Protein AF-A0ABD3PHF0-F1 (afdb_monomer_lite)

InterPro domains:
  IPR001202 WW domain [PS50020] (5-38)
  IPR001202 WW domain [SM00456] (6-38)

Structure (mmCIF, N/CA/C/O backbone):
data_AF-A0ABD3PHF0-F1
#
_entry.id   AF-A0ABD3PHF0-F1
#
loop_
_atom_site.group_PDB
_atom_site.id
_atom_site.type_symbol
_atom_site.label_atom_id
_atom_site.label_alt_id
_atom_site.label_comp_id
_atom_site.label_asym_id
_atom_site.label_entity_id
_atom_site.label_seq_id
_atom_site.pdbx_PDB_ins_code
_atom_site.Cartn_x
_atom_site.Cartn_y
_atom_site.Cartn_z
_atom_site.occupancy
_atom_site.B_iso_or_equiv
_atom_site.auth_seq_id
_atom_site.auth_comp_id
_atom_site.auth_asym_id
_atom_site.auth_atom_id
_atom_site.pdbx_PDB_model_num
ATOM 1 N N . MET A 1 1 ? -6.073 23.066 -40.166 1.00 52.69 1 MET A N 1
ATOM 2 C CA . MET A 1 1 ? -4.660 23.015 -39.746 1.00 52.69 1 MET A CA 1
ATOM 3 C C . MET A 1 1 ? -4.504 21.786 -38.886 1.00 52.69 1 MET A C 1
ATOM 5 O O . MET A 1 1 ? -5.261 21.647 -37.934 1.00 52.69 1 MET A O 1
ATOM 9 N N . ASP A 1 2 ? -3.647 20.859 -39.298 1.00 66.88 2 ASP A N 1
ATOM 10 C CA . ASP A 1 2 ? -3.417 19.621 -38.561 1.00 66.88 2 ASP A CA 1
ATOM 11 C C . ASP A 1 2 ? -2.697 19.963 -37.241 1.00 66.88 2 ASP A C 1
ATOM 13 O O . ASP A 1 2 ? -1.592 20.513 -37.291 1.00 66.88 2 ASP A O 1
ATOM 17 N N . PRO A 1 3 ? -3.302 19.723 -36.060 1.00 68.56 3 PRO A N 1
ATOM 18 C CA . PRO A 1 3 ? -2.687 20.053 -34.773 1.00 68.56 3 PRO A CA 1
ATOM 19 C C . PRO A 1 3 ? -1.381 19.285 -34.511 1.00 68.56 3 PRO A C 1
ATOM 21 O O . PRO A 1 3 ? -0.680 19.591 -33.546 1.00 68.56 3 PRO A O 1
ATOM 24 N N . SER A 1 4 ? -1.034 18.308 -35.353 1.00 72.19 4 SER A N 1
ATOM 25 C CA . SER A 1 4 ? 0.230 17.579 -35.287 1.00 72.19 4 SER A CA 1
ATOM 26 C C . SER A 1 4 ? 1.441 18.345 -35.845 1.00 72.19 4 SER A C 1
ATOM 28 O O . SER A 1 4 ? 2.564 17.907 -35.607 1.00 72.19 4 SER A O 1
ATOM 30 N N . ALA A 1 5 ? 1.255 19.471 -36.547 1.00 77.25 5 ALA A N 1
ATOM 31 C CA . ALA A 1 5 ? 2.323 20.082 -37.349 1.00 77.25 5 ALA A CA 1
ATOM 32 C C . ALA A 1 5 ? 3.418 20.852 -36.574 1.00 77.25 5 ALA A C 1
ATOM 34 O O . ALA A 1 5 ? 4.519 20.978 -37.100 1.00 77.25 5 ALA A O 1
ATOM 35 N N . ASP A 1 6 ? 3.193 21.297 -35.329 1.00 90.25 6 ASP A N 1
ATOM 36 C CA . ASP A 1 6 ? 4.231 22.008 -34.543 1.00 90.25 6 ASP A CA 1
ATOM 37 C C . ASP A 1 6 ? 4.462 21.399 -33.156 1.00 90.25 6 ASP A C 1
ATOM 39 O O . ASP A 1 6 ? 4.457 22.091 -32.134 1.00 90.25 6 ASP A O 1
ATOM 43 N N . LEU A 1 7 ? 4.599 20.078 -33.079 1.00 94.50 7 LEU A N 1
ATOM 44 C CA . LEU A 1 7 ? 5.071 19.442 -31.851 1.00 94.50 7 LEU A CA 1
ATOM 45 C C . LEU A 1 7 ? 6.599 19.313 -31.873 1.00 94.50 7 LEU A C 1
ATOM 47 O O . LEU A 1 7 ? 7.164 18.984 -32.916 1.00 94.50 7 LEU A O 1
ATOM 51 N N . PRO A 1 8 ? 7.282 19.534 -30.734 1.00 94.81 8 PRO A N 1
ATOM 52 C CA . PRO A 1 8 ? 8.711 19.278 -30.637 1.00 94.81 8 PRO A CA 1
ATOM 53 C C . PRO A 1 8 ? 9.037 17.830 -31.004 1.00 94.81 8 PRO A C 1
ATOM 55 O O . PRO A 1 8 ? 8.255 16.916 -30.721 1.00 94.81 8 PRO A O 1
ATOM 58 N N . THR A 1 9 ? 10.221 17.611 -31.574 1.00 93.69 9 THR A N 1
ATOM 59 C CA . THR A 1 9 ? 10.703 16.278 -31.948 1.00 93.69 9 THR A CA 1
ATOM 60 C C . THR A 1 9 ? 10.530 15.283 -30.799 1.00 93.69 9 THR A C 1
ATOM 62 O O . THR A 1 9 ? 10.959 15.535 -29.675 1.00 93.69 9 THR A O 1
ATOM 65 N N . GLY A 1 10 ? 9.898 14.145 -31.093 1.00 94.25 10 GLY A N 1
ATOM 66 C CA . GLY A 1 10 ? 9.639 13.079 -30.123 1.00 94.25 10 GLY A CA 1
ATOM 67 C C . GLY A 1 10 ? 8.280 13.148 -29.422 1.00 94.25 10 GLY A C 1
ATOM 68 O O . GLY A 1 10 ? 7.962 12.222 -28.680 1.00 94.25 10 GLY A O 1
ATOM 69 N N . TRP A 1 11 ? 7.466 14.183 -29.652 1.00 96.12 11 TRP A N 1
ATOM 70 C CA . TRP A 1 11 ? 6.096 14.269 -29.135 1.00 96.12 11 TRP A CA 1
ATOM 71 C C . TRP A 1 11 ? 5.048 13.898 -30.188 1.00 96.12 11 TRP A C 1
ATOM 73 O O . TRP A 1 11 ? 5.142 14.293 -31.346 1.00 96.12 11 TRP A O 1
ATOM 83 N N . CYS A 1 12 ? 4.007 13.184 -29.762 1.00 95.94 12 CYS A N 1
ATOM 84 C CA . CYS A 1 12 ? 2.841 12.848 -30.577 1.00 95.94 12 CYS A CA 1
ATOM 85 C C . CYS A 1 12 ? 1.551 13.230 -29.838 1.00 95.94 12 CYS A C 1
ATOM 87 O O . CYS A 1 12 ? 1.455 13.055 -28.620 1.00 95.94 12 CYS A O 1
ATOM 89 N N . ALA A 1 13 ? 0.560 13.742 -30.569 1.00 96.75 13 ALA A N 1
ATOM 90 C CA . ALA A 1 13 ? -0.775 14.022 -30.045 1.00 96.75 13 ALA A CA 1
ATOM 91 C C . ALA A 1 13 ? -1.692 12.807 -30.228 1.00 96.75 13 ALA A C 1
ATOM 93 O O . ALA A 1 13 ? -1.725 12.202 -31.297 1.00 96.75 13 ALA A O 1
ATOM 94 N N . PHE A 1 14 ? -2.463 12.485 -29.195 1.00 96.50 14 PHE A N 1
ATOM 95 C CA . PHE A 1 14 ? -3.459 11.419 -29.191 1.00 96.50 14 PHE A CA 1
ATOM 96 C C . PHE A 1 14 ? -4.771 11.956 -28.635 1.00 96.50 14 PHE A C 1
ATOM 98 O O . PHE A 1 14 ? -4.767 12.700 -27.658 1.00 96.50 14 PHE A O 1
ATOM 105 N N . THR A 1 15 ? -5.900 11.560 -29.213 1.00 97.25 15 THR A N 1
ATOM 106 C CA . THR A 1 15 ? -7.227 11.898 -28.686 1.00 97.25 15 THR A CA 1
ATOM 107 C C . THR A 1 15 ? -7.761 10.716 -27.885 1.00 97.25 15 THR A C 1
ATOM 109 O O . THR A 1 15 ? -7.892 9.616 -28.414 1.00 97.25 15 THR A O 1
ATOM 112 N N . ASP A 1 16 ? -8.061 10.924 -26.603 1.00 96.25 16 ASP A N 1
ATOM 113 C CA . ASP A 1 16 ? -8.712 9.905 -25.775 1.00 96.25 16 ASP A CA 1
ATOM 114 C C . ASP A 1 16 ? -10.189 9.772 -26.178 1.00 96.25 16 ASP A C 1
ATOM 116 O O . ASP A 1 16 ? -10.968 10.708 -26.012 1.00 96.25 16 ASP A O 1
ATOM 120 N N . GLU A 1 17 ? -10.590 8.598 -26.671 1.00 95.81 17 GLU A N 1
ATOM 121 C CA . GLU A 1 17 ? -11.952 8.315 -27.146 1.00 95.81 17 GLU A CA 1
ATOM 122 C C . GLU A 1 17 ? -13.038 8.592 -26.097 1.00 95.81 17 GLU A C 1
ATOM 124 O O . GLU A 1 17 ? -14.159 8.973 -26.441 1.00 95.81 17 GLU A O 1
ATOM 129 N N . LYS A 1 18 ? -12.734 8.413 -24.804 1.00 95.12 18 LYS A N 1
ATOM 130 C CA . LYS A 1 18 ? -13.736 8.567 -23.737 1.00 95.12 18 LYS A CA 1
ATOM 131 C C . LYS A 1 18 ? -13.988 10.017 -23.377 1.00 95.12 18 LYS A C 1
ATOM 133 O O . LYS A 1 18 ? -15.118 10.390 -23.076 1.00 95.12 18 LYS A O 1
ATOM 138 N N . THR A 1 19 ? -12.924 10.808 -23.330 1.00 96.31 19 THR A N 1
ATOM 139 C CA . THR A 1 19 ? -12.989 12.201 -22.881 1.00 96.31 19 THR A CA 1
ATOM 140 C C . THR A 1 19 ? -13.014 13.185 -24.038 1.00 96.31 19 THR A C 1
ATOM 142 O O . THR A 1 19 ? -13.311 14.357 -23.815 1.00 96.31 19 THR A O 1
ATOM 145 N N . GLN A 1 20 ? -12.708 12.719 -25.253 1.00 96.94 20 GLN A N 1
ATOM 146 C CA . GLN A 1 20 ? -12.511 13.536 -26.449 1.00 96.94 20 GLN A CA 1
ATOM 147 C C . GLN A 1 20 ? -11.464 14.642 -26.230 1.00 96.94 20 GLN A C 1
ATOM 149 O O . GLN A 1 20 ? -11.490 15.684 -26.880 1.00 96.94 20 GLN A O 1
ATOM 154 N N . ARG A 1 21 ? -10.535 14.434 -25.285 1.00 97.00 21 ARG A N 1
ATOM 155 C CA . ARG A 1 21 ? -9.443 15.364 -24.988 1.00 97.00 21 ARG A CA 1
ATOM 156 C C . ARG A 1 21 ? -8.153 14.866 -25.617 1.00 97.00 21 ARG A C 1
ATOM 158 O O . ARG A 1 21 ? -7.825 13.683 -25.533 1.00 97.00 21 ARG A O 1
ATOM 165 N N . THR A 1 22 ? -7.409 15.792 -26.208 1.00 96.81 22 THR A N 1
ATOM 166 C CA . THR A 1 22 ? -6.072 15.518 -26.727 1.00 96.81 22 THR A CA 1
ATOM 167 C C . THR A 1 22 ? -5.067 15.481 -25.580 1.00 96.81 22 THR A C 1
ATOM 169 O O . THR A 1 22 ? -5.039 16.385 -24.746 1.00 96.81 22 THR A O 1
ATOM 172 N N . TYR A 1 23 ? -4.240 14.444 -25.544 1.00 97.12 23 TYR A N 1
ATOM 173 C CA . TYR A 1 23 ? -3.062 14.343 -24.695 1.00 97.12 23 TYR A CA 1
ATOM 174 C C . TYR A 1 23 ? -1.815 14.156 -25.562 1.00 97.12 23 TYR A C 1
ATOM 176 O O . TYR A 1 23 ? -1.881 13.662 -26.687 1.00 97.12 23 TYR A O 1
ATOM 184 N N . TYR A 1 24 ? -0.666 14.554 -25.032 1.00 97.25 24 TYR A N 1
ATOM 185 C CA . TYR A 1 24 ? 0.616 14.504 -25.719 1.00 97.25 24 TYR A CA 1
ATOM 186 C C . TYR A 1 24 ? 1.496 13.456 -25.048 1.00 97.25 24 TYR A C 1
ATOM 188 O O . TYR A 1 24 ? 1.683 13.486 -23.827 1.00 97.25 24 TYR A O 1
ATOM 196 N N . ALA A 1 25 ? 2.028 12.524 -25.835 1.00 96.94 25 ALA A N 1
ATOM 197 C CA . ALA A 1 25 ? 2.953 11.502 -25.364 1.00 96.94 25 ALA A CA 1
ATOM 198 C C . ALA A 1 25 ? 4.317 11.675 -26.032 1.00 96.94 25 ALA A C 1
ATOM 200 O O . ALA A 1 25 ? 4.403 11.865 -27.245 1.00 96.94 25 ALA A O 1
ATOM 201 N N . HIS A 1 26 ? 5.375 11.607 -25.232 1.00 97.31 26 HIS A N 1
ATOM 202 C CA . HIS A 1 26 ? 6.756 11.644 -25.692 1.00 97.31 26 HIS A CA 1
ATOM 203 C C . HIS A 1 26 ? 7.301 10.222 -25.881 1.00 97.31 26 HIS A C 1
ATOM 205 O O . HIS A 1 26 ? 6.925 9.309 -25.141 1.00 97.31 26 HIS A O 1
ATOM 211 N N . THR A 1 27 ? 8.257 10.028 -26.790 1.00 96.25 27 THR A N 1
ATOM 212 C CA . THR A 1 27 ? 8.943 8.737 -27.012 1.00 96.25 27 THR A CA 1
ATOM 213 C C . THR A 1 27 ? 9.656 8.189 -25.769 1.00 96.25 27 THR A C 1
ATOM 215 O O . THR A 1 27 ? 9.889 6.987 -25.680 1.00 96.25 27 THR A O 1
ATOM 218 N N . SER A 1 28 ? 9.942 9.030 -24.769 1.00 95.50 28 SER A N 1
ATOM 219 C CA . SER A 1 28 ? 10.468 8.597 -23.461 1.00 95.50 28 SER A CA 1
ATOM 220 C C . SER A 1 28 ? 9.425 7.953 -22.534 1.00 95.50 28 SER A C 1
ATOM 222 O O . SER A 1 28 ? 9.782 7.501 -21.448 1.00 95.50 28 SER A O 1
ATOM 224 N N . GLY A 1 29 ? 8.142 7.940 -22.913 1.00 95.94 29 GLY A N 1
ATOM 225 C CA . GLY A 1 29 ? 7.034 7.434 -22.095 1.00 95.94 29 GLY A CA 1
ATOM 226 C C . GLY A 1 29 ? 6.369 8.480 -21.189 1.00 95.94 29 GLY A C 1
ATOM 227 O O . GLY A 1 29 ? 5.469 8.137 -20.424 1.00 95.94 29 GLY A O 1
ATOM 228 N N . LEU A 1 30 ? 6.774 9.753 -21.264 1.00 95.94 30 LEU A N 1
ATOM 229 C CA . LEU A 1 30 ? 6.100 10.846 -20.553 1.00 95.94 30 LEU A CA 1
ATOM 230 C C . LEU A 1 30 ? 4.788 11.222 -21.251 1.00 95.94 30 LEU A C 1
ATOM 232 O O . LEU A 1 30 ? 4.758 11.392 -22.467 1.00 95.94 30 LEU A O 1
ATOM 236 N N . VAL A 1 31 ? 3.723 11.412 -20.470 1.00 97.31 31 VAL A N 1
ATOM 237 C CA . VAL A 1 31 ? 2.394 11.827 -20.949 1.00 97.31 31 VAL A CA 1
ATOM 238 C C . VAL A 1 31 ? 1.939 13.093 -20.235 1.00 97.31 31 VAL A C 1
ATOM 240 O O . VAL A 1 31 ? 2.095 13.216 -19.017 1.00 97.31 31 VAL A O 1
ATOM 243 N N . ARG A 1 32 ? 1.381 14.043 -20.989 1.00 97.00 32 ARG A N 1
ATOM 244 C CA . ARG A 1 32 ? 0.867 15.322 -20.481 1.00 97.00 32 ARG A CA 1
ATOM 245 C C . ARG A 1 32 ? -0.413 15.727 -21.201 1.00 97.00 32 ARG A C 1
ATOM 247 O O . ARG A 1 32 ? -0.602 15.403 -22.366 1.00 97.00 32 ARG A O 1
ATOM 254 N N . TRP A 1 33 ? -1.281 16.447 -20.497 1.00 96.50 33 TRP A N 1
ATOM 255 C CA . TRP A 1 33 ? -2.499 17.020 -21.079 1.00 96.50 33 TRP A CA 1
ATOM 256 C C . TRP A 1 33 ? -2.230 18.354 -21.783 1.00 96.50 33 TRP A C 1
ATOM 258 O O . TRP A 1 33 ? -2.865 18.652 -22.788 1.00 96.50 33 TRP A O 1
ATOM 268 N N . ASP A 1 34 ? -1.256 19.125 -21.297 1.00 96.69 34 ASP A N 1
ATOM 269 C CA . ASP A 1 34 ? -0.852 20.392 -21.907 1.00 96.69 34 ASP A CA 1
ATOM 270 C C . ASP A 1 34 ? 0.151 20.169 -23.045 1.00 96.69 34 ASP A C 1
ATOM 272 O O . ASP A 1 34 ? 1.026 19.298 -22.954 1.00 96.69 34 ASP A O 1
ATOM 276 N N . ARG A 1 35 ? 0.041 20.982 -24.106 1.00 95.88 35 ARG A N 1
ATOM 277 C CA . ARG A 1 35 ? 0.963 20.947 -25.250 1.00 95.88 35 ARG A CA 1
ATOM 278 C C . ARG A 1 35 ? 2.374 21.298 -24.758 1.00 95.88 35 ARG A C 1
ATOM 280 O O . ARG A 1 35 ? 2.533 22.324 -24.093 1.00 95.88 35 ARG A O 1
ATOM 287 N N . PRO A 1 36 ? 3.396 20.473 -25.041 1.00 94.75 36 PRO A N 1
ATOM 288 C CA . PRO A 1 36 ? 4.767 20.791 -24.659 1.00 94.75 36 PRO A CA 1
ATOM 289 C C . PRO A 1 36 ? 5.194 22.121 -25.305 1.00 94.75 36 PRO A C 1
ATOM 291 O O . PRO A 1 36 ? 4.881 22.344 -26.477 1.00 94.75 36 PRO A O 1
ATOM 294 N N . PRO A 1 37 ? 5.884 23.013 -24.569 1.00 92.69 37 PRO A N 1
ATOM 295 C CA . PRO A 1 37 ? 6.390 24.248 -25.149 1.00 92.69 37 PRO A CA 1
ATOM 296 C C . PRO A 1 37 ? 7.417 23.912 -26.234 1.00 92.69 37 PRO A C 1
ATOM 298 O O . PRO A 1 37 ? 8.237 23.007 -26.049 1.00 92.69 37 PRO A O 1
ATOM 301 N N . ASN A 1 38 ? 7.381 24.641 -27.352 1.00 88.75 38 ASN A N 1
ATOM 302 C CA . ASN A 1 38 ? 8.439 24.524 -28.347 1.00 88.75 38 ASN A CA 1
ATOM 303 C C . ASN A 1 38 ? 9.773 24.900 -27.699 1.00 88.75 38 ASN A C 1
ATOM 305 O O . ASN A 1 38 ? 9.821 25.892 -26.960 1.00 88.75 38 ASN A O 1
ATOM 309 N N . PRO A 1 39 ? 10.841 24.108 -27.918 1.00 85.56 39 PRO A N 1
ATOM 310 C CA . PRO A 1 39 ? 12.156 24.505 -27.457 1.00 85.56 39 PRO A CA 1
ATOM 311 C C . PRO A 1 39 ? 12.456 25.892 -28.037 1.00 85.56 39 PRO A C 1
ATOM 313 O O . PRO A 1 39 ? 12.087 26.157 -29.188 1.00 85.56 39 PRO A O 1
ATOM 316 N N . PRO A 1 40 ? 13.073 26.795 -27.255 1.00 86.38 40 PRO A N 1
ATOM 317 C CA . PRO A 1 40 ? 13.503 28.071 -27.796 1.00 86.38 40 PRO A CA 1
ATOM 318 C C . PRO A 1 40 ? 14.382 27.806 -29.026 1.00 86.38 40 PRO A C 1
ATOM 320 O O . PRO A 1 40 ? 15.113 26.806 -29.036 1.00 86.38 40 PRO A O 1
ATOM 323 N N . PRO A 1 41 ? 14.300 28.654 -30.067 1.00 84.75 41 PRO A N 1
ATOM 324 C CA . PRO A 1 41 ? 15.189 28.527 -31.209 1.00 84.75 41 PRO A CA 1
ATOM 325 C C . PRO A 1 41 ? 16.631 28.452 -30.690 1.00 84.75 41 PRO A C 1
ATOM 327 O O . PRO A 1 41 ? 16.963 29.166 -29.734 1.00 84.75 41 PRO A O 1
ATOM 330 N N . PRO A 1 42 ? 17.467 27.556 -31.246 1.00 83.38 42 PRO A N 1
ATOM 331 C CA . PRO A 1 42 ? 18.852 27.463 -30.821 1.00 83.38 42 PRO A CA 1
ATOM 332 C C . PRO A 1 42 ? 19.480 28.859 -30.913 1.00 83.38 42 PRO A C 1
ATOM 334 O O . PRO A 1 42 ? 19.174 29.595 -31.860 1.00 83.38 42 PRO A O 1
ATOM 337 N N . PRO A 1 43 ? 20.309 29.259 -29.931 1.00 87.12 43 PRO A N 1
ATOM 338 C CA . PRO A 1 43 ? 20.998 30.536 -30.007 1.00 87.12 43 PRO A CA 1
ATOM 339 C C . PRO A 1 43 ? 21.739 30.618 -31.348 1.00 87.12 43 PRO A C 1
ATOM 341 O O . PRO A 1 43 ? 22.249 29.588 -31.809 1.00 87.12 43 PRO A O 1
ATOM 344 N N . PRO A 1 44 ? 21.779 31.799 -31.994 1.00 87.06 44 PRO A N 1
ATOM 345 C CA . PRO A 1 44 ? 22.524 31.971 -33.233 1.00 87.06 44 PRO A CA 1
ATOM 346 C C . PRO A 1 44 ? 23.939 31.457 -32.991 1.00 87.06 44 PRO A C 1
ATOM 348 O O . PRO A 1 44 ? 24.605 31.889 -32.046 1.00 87.06 44 PRO A O 1
ATOM 351 N N . MET A 1 45 ? 24.348 30.458 -33.777 1.00 83.94 45 MET A N 1
ATOM 352 C CA . MET A 1 45 ? 25.675 29.877 -33.625 1.00 83.94 45 MET A CA 1
ATOM 353 C C . MET A 1 45 ? 26.694 31.014 -33.729 1.00 83.94 45 MET A C 1
ATOM 355 O O . MET A 1 45 ? 26.543 31.868 -34.611 1.00 83.94 45 MET A O 1
ATOM 359 N N . PRO A 1 46 ? 27.697 31.068 -32.836 1.00 82.81 46 PRO A N 1
ATOM 360 C CA . PRO A 1 46 ? 28.749 32.060 -32.961 1.00 82.81 46 PRO A CA 1
ATOM 361 C C . PRO A 1 46 ? 29.352 31.957 -34.368 1.00 82.81 46 PRO A C 1
ATOM 363 O O . PRO A 1 46 ? 29.449 30.844 -34.900 1.00 82.81 46 PRO A O 1
ATOM 366 N N . PRO A 1 47 ? 29.718 33.092 -34.992 1.00 81.69 47 PRO A N 1
ATOM 367 C CA . PRO A 1 47 ? 30.331 33.085 -36.310 1.00 81.69 47 PRO A CA 1
ATOM 368 C C . PRO A 1 47 ? 31.505 32.110 -36.289 1.00 81.69 47 PRO A C 1
ATOM 370 O O . PRO A 1 47 ? 32.363 32.185 -35.408 1.00 81.69 47 PRO A O 1
ATOM 373 N N . VAL A 1 48 ? 31.478 31.151 -37.219 1.00 76.19 48 VAL A N 1
ATOM 374 C CA . VAL A 1 48 ? 32.515 30.131 -37.373 1.00 76.19 48 VAL A CA 1
ATOM 375 C C . VAL A 1 48 ? 33.850 30.862 -37.439 1.00 76.19 48 VAL A C 1
ATOM 377 O O . VAL A 1 48 ? 34.085 31.645 -38.359 1.00 76.19 48 VAL A O 1
ATOM 380 N N . ALA A 1 49 ? 34.684 30.666 -36.417 1.00 72.00 49 ALA A N 1
ATOM 381 C CA . ALA A 1 49 ? 36.005 31.267 -36.381 1.00 72.00 49 ALA A CA 1
ATOM 382 C C . ALA A 1 49 ? 36.764 30.854 -37.657 1.00 72.00 49 ALA A C 1
ATOM 384 O O . ALA A 1 49 ? 36.650 29.695 -38.073 1.00 72.00 49 ALA A O 1
ATOM 385 N N . PRO A 1 50 ? 37.501 31.778 -38.300 1.00 70.44 50 PRO A N 1
ATOM 386 C CA . PRO A 1 50 ? 38.251 31.469 -39.509 1.00 70.44 50 PRO A CA 1
ATOM 387 C C . PRO A 1 50 ? 39.171 30.275 -39.248 1.00 70.44 50 PRO A C 1
ATOM 389 O O . PRO A 1 50 ? 39.839 30.212 -38.215 1.00 70.44 50 PRO A O 1
ATOM 392 N N . ALA A 1 51 ? 39.146 29.316 -40.176 1.00 58.31 51 ALA A N 1
ATOM 393 C CA . ALA A 1 51 ? 39.880 28.063 -40.094 1.00 58.31 51 ALA A CA 1
ATOM 394 C C . ALA A 1 51 ? 41.341 28.315 -39.695 1.00 58.31 51 ALA A C 1
ATOM 396 O O . ALA A 1 51 ? 42.095 28.966 -40.421 1.00 58.31 51 ALA A O 1
ATOM 397 N N . VAL A 1 52 ? 41.727 27.808 -38.524 1.00 65.38 52 VAL A N 1
ATOM 398 C CA . VAL A 1 52 ? 43.118 27.836 -38.074 1.00 65.38 52 VAL A CA 1
ATOM 399 C C . VAL A 1 52 ? 43.932 26.981 -39.054 1.00 65.38 52 VAL A C 1
ATOM 401 O O . VAL A 1 52 ? 43.529 25.847 -39.330 1.00 65.38 52 VAL A O 1
ATOM 404 N N . PRO A 1 53 ? 45.041 27.493 -39.617 1.00 63.94 53 PRO A N 1
ATOM 405 C CA . PRO A 1 53 ? 45.874 26.730 -40.532 1.00 63.94 53 PRO A CA 1
ATOM 406 C C . PRO A 1 53 ? 46.406 25.462 -39.860 1.00 63.94 53 PRO A C 1
ATOM 408 O O . PRO A 1 53 ? 46.803 25.455 -38.696 1.00 63.94 53 PRO A O 1
ATOM 411 N N . ASN A 1 54 ? 46.360 24.388 -40.641 1.00 64.06 54 ASN A N 1
ATOM 412 C CA . ASN A 1 54 ? 46.673 23.009 -40.298 1.00 64.06 54 ASN A CA 1
ATOM 413 C C . ASN A 1 54 ? 48.059 22.895 -39.627 1.00 64.06 54 ASN A C 1
ATOM 415 O O . ASN A 1 54 ? 49.085 22.941 -40.308 1.00 64.06 54 ASN A O 1
ATOM 419 N N . PHE A 1 55 ? 48.104 22.749 -38.301 1.00 63.44 55 PHE A N 1
ATOM 420 C CA . PHE A 1 55 ? 49.331 22.361 -37.606 1.00 63.44 55 PHE A CA 1
ATOM 421 C C . PHE A 1 55 ? 49.502 20.837 -37.707 1.00 63.44 55 PHE A C 1
ATOM 423 O O . PHE A 1 55 ? 48.553 20.105 -37.413 1.00 63.44 55 PHE A O 1
ATOM 430 N N . PRO A 1 56 ? 50.681 20.333 -38.116 1.00 72.62 56 PRO A N 1
ATOM 431 C CA . PRO A 1 56 ? 50.944 18.901 -38.140 1.00 72.62 56 PRO A CA 1
ATOM 432 C C . PRO A 1 56 ? 50.902 18.322 -36.715 1.00 72.62 56 PRO A C 1
ATOM 434 O O . PRO A 1 56 ? 51.331 18.989 -35.767 1.00 72.62 56 PRO A O 1
ATOM 437 N N . PRO A 1 57 ? 50.390 17.090 -36.542 1.00 70.81 57 PRO A N 1
ATOM 438 C CA . PRO A 1 57 ? 50.310 16.455 -35.235 1.00 70.81 57 PRO A CA 1
ATOM 439 C C . PRO A 1 57 ? 51.716 16.247 -34.643 1.00 70.81 57 PRO A C 1
ATOM 441 O O . PRO A 1 57 ? 52.653 15.928 -35.382 1.00 70.81 57 PRO A O 1
ATOM 444 N N . PRO A 1 58 ? 51.885 16.410 -33.319 1.00 70.25 58 PRO A N 1
ATOM 445 C CA . PRO A 1 58 ? 53.171 16.201 -32.668 1.00 70.25 58 PRO A CA 1
ATOM 446 C C . PRO A 1 58 ? 53.614 14.728 -32.756 1.00 70.25 58 PRO A C 1
ATOM 448 O O . PRO A 1 58 ? 52.770 13.825 -32.736 1.00 70.25 58 PRO A O 1
ATOM 451 N N . PRO A 1 59 ? 54.932 14.465 -32.834 1.00 65.19 59 PRO A N 1
ATOM 452 C CA . PRO A 1 59 ? 55.473 13.115 -32.928 1.00 65.19 59 PRO A CA 1
ATOM 453 C C . PRO A 1 59 ? 55.174 12.315 -31.655 1.00 65.19 59 PRO A C 1
ATOM 455 O O . PRO A 1 59 ? 55.449 12.752 -30.537 1.00 65.19 59 PRO A O 1
ATOM 458 N N . MET A 1 60 ? 54.609 11.121 -31.834 1.00 55.72 60 MET A N 1
ATOM 459 C CA . MET A 1 60 ? 54.355 10.180 -30.748 1.00 55.72 60 MET A CA 1
ATOM 460 C C . MET A 1 60 ? 55.683 9.657 -30.185 1.00 55.72 60 MET A C 1
ATOM 462 O O . MET A 1 60 ? 56.439 8.987 -30.886 1.00 55.72 60 MET A O 1
ATOM 466 N N . HIS A 1 61 ? 55.954 9.931 -28.908 1.00 59.94 61 HIS A N 1
ATOM 467 C CA . HIS A 1 61 ? 57.018 9.254 -28.167 1.00 59.94 61 HIS A CA 1
ATOM 468 C C . HIS A 1 61 ? 56.602 7.810 -27.819 1.00 59.94 61 HIS A C 1
ATOM 470 O O . HIS A 1 61 ? 55.440 7.580 -27.467 1.00 59.94 61 HIS A O 1
ATOM 476 N N . PRO A 1 62 ? 57.526 6.832 -27.875 1.00 58.00 62 PRO A N 1
ATOM 477 C CA . PRO A 1 62 ? 57.242 5.455 -27.496 1.00 58.00 62 PRO A CA 1
ATOM 478 C C . PRO A 1 62 ? 57.007 5.342 -25.985 1.00 58.00 62 PRO A C 1
ATOM 480 O O . PRO A 1 62 ? 57.811 5.781 -25.163 1.00 58.00 62 PRO A O 1
ATOM 483 N N . SER A 1 63 ? 55.867 4.746 -25.647 1.00 53.53 63 SER A N 1
ATOM 484 C CA . SER A 1 63 ? 55.408 4.472 -24.289 1.00 53.53 63 SER A CA 1
ATOM 485 C C . SER A 1 63 ? 56.367 3.500 -23.591 1.00 53.53 63 SER A C 1
ATOM 487 O O . SER A 1 63 ? 56.526 2.358 -24.022 1.00 53.53 63 SER A O 1
ATOM 489 N N . ALA A 1 64 ? 57.028 3.964 -22.529 1.00 48.09 64 ALA A N 1
ATOM 490 C CA . ALA A 1 64 ? 57.828 3.120 -21.653 1.00 48.09 64 ALA A CA 1
ATOM 491 C C . ALA A 1 64 ? 56.907 2.168 -20.873 1.00 48.09 64 ALA A C 1
ATOM 493 O O . ALA A 1 64 ? 55.936 2.595 -20.248 1.00 48.09 64 ALA A O 1
ATOM 494 N N . ALA A 1 65 ? 57.216 0.874 -20.934 1.00 51.97 65 ALA A N 1
ATOM 495 C CA . ALA A 1 65 ? 56.503 -0.173 -20.216 1.00 51.97 65 ALA A CA 1
ATOM 496 C C . ALA A 1 65 ? 56.566 0.047 -18.688 1.00 51.97 65 ALA A C 1
ATOM 498 O O . ALA A 1 65 ? 57.627 0.408 -18.172 1.00 51.97 65 ALA A O 1
ATOM 499 N N . PRO A 1 66 ? 55.472 -0.195 -17.944 1.00 58.72 66 PRO A N 1
ATOM 500 C CA . PRO A 1 66 ? 55.506 -0.154 -16.487 1.00 58.72 66 PRO A CA 1
ATOM 501 C C . PRO A 1 66 ? 56.290 -1.359 -15.927 1.00 58.72 66 PRO A C 1
ATOM 503 O O . PRO A 1 66 ? 56.157 -2.468 -16.454 1.00 58.72 66 PRO A O 1
ATOM 506 N N . PRO A 1 67 ? 57.094 -1.184 -14.860 1.00 55.44 67 PRO A N 1
ATOM 507 C CA . PRO A 1 67 ? 57.795 -2.290 -14.221 1.00 55.44 67 PRO A CA 1
ATOM 508 C C . PRO A 1 67 ? 56.808 -3.210 -13.490 1.00 55.44 67 PRO A C 1
ATOM 510 O O . PRO A 1 67 ? 55.855 -2.759 -12.853 1.00 55.44 67 PRO A O 1
ATOM 513 N N . MET A 1 68 ? 57.048 -4.518 -13.599 1.00 47.69 68 MET A N 1
ATOM 514 C CA . MET A 1 68 ? 56.292 -5.555 -12.902 1.00 47.69 68 MET A CA 1
ATOM 515 C C . MET A 1 68 ? 56.427 -5.398 -11.385 1.00 47.69 68 MET A C 1
ATOM 517 O O . MET A 1 68 ? 57.536 -5.326 -10.861 1.00 47.69 68 MET A O 1
ATOM 521 N N . ALA A 1 69 ? 55.293 -5.381 -10.687 1.00 44.34 69 ALA A N 1
ATOM 522 C CA . ALA A 1 69 ? 55.245 -5.465 -9.235 1.00 44.34 69 ALA A CA 1
ATOM 523 C C . ALA A 1 69 ? 55.551 -6.900 -8.774 1.00 44.34 69 ALA A C 1
ATOM 525 O O . ALA A 1 69 ? 54.940 -7.860 -9.249 1.00 44.34 69 ALA A O 1
ATOM 526 N N . GLU A 1 70 ? 56.496 -7.026 -7.844 1.00 48.97 70 GLU A N 1
ATOM 527 C CA . GLU A 1 70 ? 56.821 -8.261 -7.129 1.00 48.97 70 GLU A CA 1
ATOM 528 C C . GLU A 1 70 ? 55.660 -8.719 -6.220 1.00 48.97 70 GLU A C 1
ATOM 530 O O . GLU A 1 70 ? 54.923 -7.888 -5.679 1.00 48.97 70 GLU A O 1
ATOM 535 N N . PRO 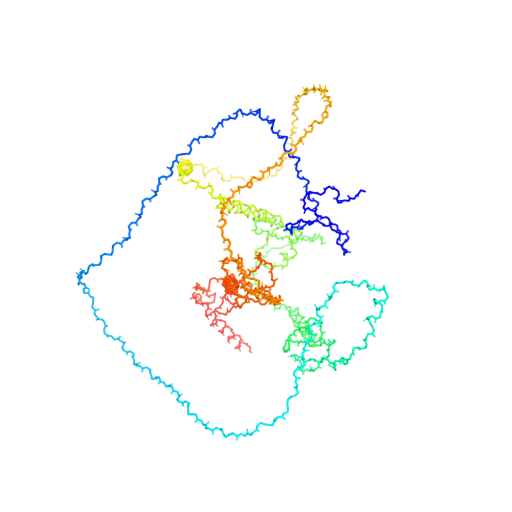A 1 71 ? 55.477 -10.038 -6.017 1.00 56.00 71 PRO A N 1
ATOM 536 C CA . PRO A 1 71 ? 54.478 -10.568 -5.095 1.00 56.00 71 PRO A CA 1
ATOM 537 C C . PRO A 1 71 ? 54.923 -10.405 -3.628 1.00 56.00 71 PRO A C 1
ATOM 539 O O . PRO A 1 71 ? 56.104 -10.584 -3.327 1.00 56.00 71 PRO A O 1
ATOM 542 N N . PRO A 1 72 ? 54.005 -10.126 -2.682 1.00 51.12 72 PRO A N 1
ATOM 543 C CA . PRO A 1 72 ? 54.376 -9.959 -1.285 1.00 51.12 72 PRO A CA 1
ATOM 544 C C . PRO A 1 72 ? 54.793 -11.287 -0.643 1.00 51.12 72 PRO A C 1
ATOM 546 O O . PRO A 1 72 ? 54.015 -12.237 -0.525 1.00 51.12 72 PRO A O 1
ATOM 549 N N . SER A 1 73 ? 56.040 -11.296 -0.184 1.00 41.47 73 SER A N 1
ATOM 550 C CA . SER A 1 73 ? 56.651 -12.281 0.696 1.00 41.47 73 SER A CA 1
ATOM 551 C C . SER A 1 73 ? 55.933 -12.319 2.045 1.00 41.47 73 SER A C 1
ATOM 553 O O . SER A 1 73 ? 55.834 -11.320 2.753 1.00 41.47 73 SER A O 1
ATOM 555 N N . ASN A 1 74 ? 55.471 -13.506 2.411 1.00 47.28 74 ASN A N 1
ATOM 556 C CA . ASN A 1 74 ? 55.039 -13.873 3.752 1.00 47.28 74 ASN A CA 1
ATOM 557 C C . ASN A 1 74 ? 56.263 -13.963 4.686 1.00 47.28 74 ASN A C 1
ATOM 559 O O . ASN A 1 74 ? 57.222 -14.654 4.334 1.00 47.28 74 ASN A O 1
ATOM 563 N N . PRO A 1 75 ? 56.219 -13.366 5.891 1.00 51.78 75 PRO A N 1
ATOM 564 C CA . PRO A 1 75 ? 56.847 -14.042 7.014 1.00 51.78 75 PRO A CA 1
ATOM 565 C C . PRO A 1 75 ? 55.946 -14.025 8.248 1.00 51.78 75 PRO A C 1
ATOM 567 O O . PRO A 1 75 ? 55.662 -12.992 8.850 1.00 51.78 75 PRO A O 1
ATOM 570 N N . ASN A 1 76 ? 55.570 -15.226 8.664 1.00 45.78 76 ASN A N 1
ATOM 571 C CA . ASN A 1 76 ? 55.185 -15.514 10.032 1.00 45.78 76 ASN A CA 1
ATOM 572 C C . ASN A 1 76 ? 56.456 -15.991 10.754 1.00 45.78 76 ASN A C 1
ATOM 574 O O . ASN A 1 76 ? 57.112 -16.911 10.254 1.00 45.78 76 ASN A O 1
ATOM 578 N N . PRO A 1 77 ? 56.799 -15.424 11.919 1.00 54.19 77 PRO A N 1
ATOM 579 C CA . PRO A 1 77 ? 57.174 -16.325 12.996 1.00 54.19 77 PRO A CA 1
ATOM 580 C C . PRO A 1 77 ? 56.546 -15.950 14.342 1.00 54.19 77 PRO A C 1
ATOM 582 O O . PRO A 1 77 ? 56.423 -14.790 14.727 1.00 54.19 77 PRO A O 1
ATOM 585 N N . PHE A 1 78 ? 56.185 -17.023 15.044 1.00 44.41 78 PHE A N 1
ATOM 586 C CA . PHE A 1 78 ? 56.012 -17.156 16.485 1.00 44.41 78 PHE A CA 1
ATOM 587 C C . PHE A 1 78 ? 56.767 -16.115 17.324 1.00 44.41 78 PHE A C 1
ATOM 589 O O . PHE A 1 78 ? 57.962 -15.930 17.121 1.00 44.41 78 PHE A O 1
ATOM 596 N N . LEU A 1 79 ? 56.102 -15.579 18.355 1.00 38.47 79 LEU A N 1
ATOM 597 C CA . LEU A 1 79 ? 56.500 -15.717 19.766 1.00 38.47 79 LEU A CA 1
ATOM 598 C C . LEU A 1 79 ? 55.392 -15.172 20.697 1.00 38.47 79 LEU A C 1
ATOM 600 O O . LEU A 1 79 ? 54.838 -14.096 20.500 1.00 38.47 79 LEU A O 1
ATOM 604 N N . THR A 1 80 ? 55.073 -15.970 21.714 1.00 42.97 80 THR A N 1
ATOM 605 C CA . THR A 1 80 ? 54.245 -15.677 22.902 1.00 42.97 80 THR A CA 1
ATOM 606 C C . THR A 1 80 ? 54.866 -14.575 23.783 1.00 42.97 80 THR A C 1
ATOM 608 O O . THR A 1 80 ? 56.082 -14.398 23.717 1.00 42.97 80 THR A O 1
ATOM 611 N N . PRO A 1 81 ? 54.108 -13.904 24.681 1.00 48.31 81 PRO A N 1
ATOM 612 C CA . PRO A 1 81 ? 54.069 -14.400 26.067 1.00 48.31 81 PRO A CA 1
ATOM 613 C C . PRO A 1 81 ? 52.735 -14.211 26.832 1.00 48.31 81 PRO A C 1
ATOM 615 O O . PRO A 1 81 ? 52.021 -13.222 26.705 1.00 48.31 81 PRO A O 1
ATOM 618 N N . THR A 1 82 ? 52.462 -15.221 27.662 1.00 40.72 82 THR A N 1
ATOM 619 C CA . THR A 1 82 ? 51.792 -15.233 28.980 1.00 40.72 82 THR A CA 1
ATOM 620 C C . THR A 1 82 ? 51.091 -13.966 29.492 1.00 40.72 82 THR A C 1
ATOM 622 O O . THR A 1 82 ? 51.732 -12.966 29.802 1.00 40.72 82 THR A O 1
ATOM 625 N N . GLY A 1 83 ? 49.793 -14.104 29.786 1.00 33.38 83 GLY A N 1
ATOM 626 C CA . GLY A 1 83 ? 49.032 -13.191 30.640 1.00 33.38 83 GLY A CA 1
ATOM 627 C C . GLY A 1 83 ? 47.834 -13.901 31.277 1.00 33.38 83 GLY A C 1
ATOM 628 O O . GLY A 1 83 ? 46.859 -14.214 30.602 1.00 33.38 83 GLY A O 1
ATOM 629 N N . ASN A 1 84 ? 47.953 -14.184 32.573 1.00 41.16 84 ASN A N 1
ATOM 630 C CA . ASN A 1 84 ? 46.994 -14.872 33.438 1.00 41.16 84 ASN A CA 1
ATOM 631 C C . ASN A 1 84 ? 45.556 -14.331 33.346 1.00 41.16 84 ASN A C 1
ATOM 633 O O . ASN A 1 84 ? 45.333 -13.132 33.512 1.00 41.16 84 ASN A O 1
ATOM 637 N N . ARG A 1 85 ? 44.565 -15.230 33.240 1.00 33.84 85 ARG A N 1
ATOM 638 C CA . ARG A 1 85 ? 43.175 -14.936 33.622 1.00 33.84 85 ARG A CA 1
ATOM 639 C C . ARG A 1 85 ? 42.571 -16.122 34.398 1.00 33.84 85 ARG A C 1
ATOM 641 O O . ARG A 1 85 ? 42.720 -17.251 33.931 1.00 33.84 85 ARG A O 1
ATOM 648 N N . PRO A 1 86 ? 41.938 -15.905 35.570 1.00 47.78 86 PRO A N 1
ATOM 649 C CA . PRO A 1 86 ? 41.465 -16.988 36.435 1.00 47.78 86 PRO A CA 1
ATOM 650 C C . PRO A 1 86 ? 40.300 -17.761 35.810 1.00 47.78 86 PRO A C 1
ATOM 652 O O . PRO A 1 86 ? 39.404 -17.163 35.214 1.00 47.78 86 PRO A O 1
ATOM 655 N N . GLN A 1 87 ? 40.327 -19.084 35.969 1.00 36.03 87 GLN A N 1
ATOM 656 C CA . GLN A 1 87 ? 39.250 -19.990 35.583 1.00 36.03 87 GLN A CA 1
ATOM 657 C C . GLN A 1 87 ? 38.085 -19.900 36.572 1.00 36.03 87 GLN A C 1
ATOM 659 O O . GLN A 1 87 ? 38.278 -20.027 37.779 1.00 36.03 87 GLN A O 1
ATOM 664 N N . ASP A 1 88 ? 36.883 -19.743 36.030 1.00 36.84 88 ASP A N 1
ATOM 665 C CA . ASP A 1 88 ? 35.616 -19.923 36.731 1.00 36.84 88 ASP A CA 1
ATOM 666 C C . ASP A 1 88 ? 35.074 -21.320 36.360 1.00 36.84 88 ASP A C 1
ATOM 668 O O . ASP A 1 88 ? 34.909 -21.600 35.164 1.00 36.84 88 ASP A O 1
ATOM 672 N N . PRO A 1 89 ? 34.855 -22.251 37.307 1.00 54.09 89 PRO A N 1
ATOM 673 C CA . PRO A 1 89 ? 34.413 -23.596 36.987 1.00 54.09 89 PRO A CA 1
ATOM 674 C C . PRO A 1 89 ? 32.912 -23.717 37.238 1.00 54.09 89 PRO A C 1
ATOM 676 O O . PRO A 1 89 ? 32.495 -23.742 38.393 1.00 54.09 89 PRO A O 1
ATOM 679 N N . ARG A 1 90 ? 32.109 -23.849 36.173 1.00 43.53 90 ARG A N 1
ATOM 680 C CA . ARG A 1 90 ? 30.853 -24.637 36.108 1.00 43.53 90 ARG A CA 1
ATOM 681 C C . ARG A 1 90 ? 30.049 -24.236 34.875 1.00 43.53 90 ARG A C 1
ATOM 683 O O . ARG A 1 90 ? 29.550 -23.127 34.821 1.00 43.53 90 ARG A O 1
ATOM 690 N N . PHE A 1 91 ? 29.908 -25.157 33.924 1.00 39.41 91 PHE A N 1
ATOM 691 C CA . PHE A 1 91 ? 28.642 -25.570 33.293 1.00 39.41 91 PHE A CA 1
ATOM 692 C C . PHE A 1 91 ? 28.980 -26.554 32.162 1.00 39.41 91 PHE A C 1
ATOM 694 O O . PHE A 1 91 ? 29.093 -26.189 30.996 1.00 39.41 91 PHE A O 1
ATOM 701 N N . SER A 1 92 ? 29.164 -27.825 32.522 1.00 38.72 92 SER A N 1
ATOM 702 C CA . SER A 1 92 ? 29.153 -28.924 31.555 1.00 38.72 92 SER A CA 1
ATOM 703 C C . SER A 1 92 ? 27.699 -29.300 31.280 1.00 38.72 92 SER A C 1
ATOM 705 O O . SER A 1 92 ? 27.007 -29.789 32.172 1.00 38.72 92 SER A O 1
ATOM 707 N N . LEU A 1 93 ? 27.227 -29.054 30.058 1.00 46.75 93 LEU A N 1
ATOM 708 C CA . LEU A 1 93 ? 25.975 -29.619 29.553 1.00 46.75 93 LEU A CA 1
ATOM 709 C C . LEU A 1 93 ? 26.229 -31.054 29.052 1.00 46.75 93 LEU A C 1
ATOM 711 O O . LEU A 1 93 ? 27.242 -31.282 28.387 1.00 46.75 93 LEU A O 1
ATOM 715 N N . PRO A 1 94 ? 25.343 -32.023 29.344 1.00 54.12 94 PRO A N 1
ATOM 716 C CA . PRO A 1 94 ? 25.484 -33.394 28.862 1.00 54.12 94 PRO A CA 1
ATOM 717 C C . PRO A 1 94 ? 25.101 -33.527 27.372 1.00 54.12 94 PRO A C 1
ATOM 719 O O . PRO A 1 94 ? 24.277 -32.754 26.873 1.00 54.12 94 PRO A O 1
ATOM 722 N N . PRO A 1 95 ? 25.666 -34.516 26.652 1.00 47.81 95 PRO A N 1
ATOM 723 C CA . PRO A 1 95 ? 25.382 -34.740 25.239 1.00 47.81 95 PRO A CA 1
ATOM 724 C C . PRO A 1 95 ? 23.978 -35.325 25.026 1.00 47.81 95 PRO A C 1
ATOM 726 O O . PRO A 1 95 ? 23.544 -36.238 25.728 1.00 47.81 95 PRO A O 1
ATOM 729 N N . GLN A 1 96 ? 23.276 -34.797 24.024 1.00 46.06 96 GLN A N 1
ATOM 730 C CA . GLN A 1 96 ? 21.986 -35.299 23.545 1.00 46.06 96 GLN A CA 1
ATOM 731 C C . GLN A 1 96 ? 22.183 -36.578 22.706 1.00 46.06 96 GLN A C 1
ATOM 733 O O . GLN A 1 96 ? 23.092 -36.613 21.871 1.00 46.06 96 GLN A O 1
ATOM 738 N N . PRO A 1 97 ? 21.337 -37.613 22.864 1.00 48.25 97 PRO A N 1
ATOM 739 C CA . PRO A 1 97 ? 21.405 -38.819 22.048 1.00 48.25 97 PRO A CA 1
ATOM 740 C C . PRO A 1 97 ? 20.787 -38.595 20.660 1.00 48.25 97 PRO A C 1
ATOM 742 O O . PRO A 1 97 ? 19.617 -38.240 20.518 1.00 48.25 97 PRO A O 1
ATOM 745 N N . VAL A 1 98 ? 21.581 -38.859 19.621 1.00 41.84 98 VAL A N 1
ATOM 746 C CA . VAL A 1 98 ? 21.132 -38.919 18.226 1.00 41.84 98 VAL A CA 1
ATOM 747 C C . VAL A 1 98 ? 20.428 -40.258 18.005 1.00 41.84 98 VAL A C 1
ATOM 749 O O . VAL A 1 98 ? 21.061 -41.310 18.026 1.00 41.84 98 VAL A O 1
ATOM 752 N N . THR A 1 99 ? 19.116 -40.228 17.787 1.00 40.56 99 THR A N 1
ATOM 753 C CA . THR A 1 99 ? 18.336 -41.388 17.336 1.00 40.56 99 THR A CA 1
ATOM 754 C C . THR A 1 99 ? 18.042 -41.239 15.844 1.00 40.56 99 THR A C 1
ATOM 756 O O . THR A 1 99 ? 17.211 -40.437 15.429 1.00 40.56 99 THR A O 1
ATOM 759 N N . HIS A 1 100 ? 18.751 -42.008 15.015 1.00 41.88 100 HIS A N 1
ATOM 760 C CA . HIS A 1 100 ? 18.376 -42.249 13.621 1.00 41.88 100 HIS A CA 1
ATOM 761 C C . HIS A 1 100 ? 17.512 -43.518 13.558 1.00 41.88 100 HIS A C 1
ATOM 763 O O . HIS A 1 100 ? 17.974 -44.568 14.007 1.00 41.88 100 HIS A O 1
ATOM 769 N N . PRO A 1 101 ? 16.296 -43.485 12.988 1.00 50.84 101 PRO A N 1
ATOM 770 C CA . PRO A 1 101 ? 15.568 -44.710 12.701 1.00 50.84 101 PRO A CA 1
ATOM 771 C C . PRO A 1 101 ? 16.117 -45.360 11.422 1.00 50.84 101 PRO A C 1
ATOM 773 O O . PRO A 1 101 ? 16.075 -44.774 10.338 1.00 50.84 101 PRO A O 1
ATOM 776 N N . MET A 1 102 ? 16.620 -46.590 11.559 1.00 38.09 102 MET A N 1
ATOM 777 C CA . MET A 1 102 ? 16.855 -47.503 10.441 1.00 38.09 102 MET A CA 1
ATOM 778 C C . MET A 1 102 ? 15.516 -47.841 9.776 1.00 38.09 102 MET A C 1
ATOM 780 O O . MET A 1 102 ? 14.649 -48.452 10.397 1.00 38.09 102 MET A O 1
ATOM 784 N N . TYR A 1 103 ? 15.356 -47.484 8.503 1.00 41.62 103 TYR A N 1
ATOM 785 C CA . TYR A 1 103 ? 14.299 -48.041 7.662 1.00 41.62 103 TYR A CA 1
ATOM 786 C C . TYR A 1 103 ? 14.744 -49.418 7.157 1.00 41.62 103 TYR A C 1
ATOM 788 O O . TYR A 1 103 ? 15.656 -49.529 6.339 1.00 41.62 103 TYR A O 1
ATOM 796 N N . GLN A 1 104 ? 14.098 -50.469 7.665 1.00 42.25 104 GLN A N 1
ATOM 797 C CA . GLN A 1 104 ? 14.147 -51.812 7.094 1.00 42.25 104 GLN A CA 1
ATOM 798 C C . GLN A 1 104 ? 13.391 -51.824 5.760 1.00 42.25 104 GLN A C 1
ATOM 800 O O . GLN A 1 104 ? 12.218 -51.458 5.687 1.00 42.25 104 GLN A O 1
ATOM 805 N N . ALA A 1 105 ? 14.080 -52.248 4.703 1.00 37.28 105 ALA A N 1
ATOM 806 C CA . ALA A 1 105 ? 13.485 -52.524 3.406 1.00 37.28 105 ALA A CA 1
ATOM 807 C C . ALA A 1 105 ? 12.669 -53.822 3.481 1.00 37.28 105 ALA A C 1
ATOM 809 O O . ALA A 1 105 ? 13.200 -54.879 3.817 1.00 37.28 105 ALA A O 1
ATOM 810 N N . ASN A 1 106 ? 11.382 -53.727 3.154 1.00 43.50 106 ASN A N 1
ATOM 811 C CA . ASN A 1 106 ? 10.476 -54.860 3.013 1.00 43.50 106 ASN A CA 1
ATOM 812 C C . ASN A 1 106 ? 10.357 -55.200 1.510 1.00 43.50 106 ASN A C 1
ATOM 814 O O . ASN A 1 106 ? 10.074 -54.288 0.725 1.00 43.50 106 ASN A O 1
ATOM 818 N N . PRO A 1 107 ? 10.576 -56.452 1.069 1.00 49.94 107 PRO A N 1
ATOM 819 C CA . PRO A 1 107 ? 10.460 -56.820 -0.339 1.00 49.94 107 PRO A CA 1
ATOM 820 C C . PRO A 1 107 ? 8.988 -57.029 -0.722 1.00 49.94 107 PRO A C 1
ATOM 822 O O . PRO A 1 107 ? 8.344 -57.978 -0.279 1.00 49.94 107 PRO A O 1
ATOM 825 N N . VAL A 1 108 ? 8.447 -56.142 -1.561 1.00 42.00 108 VAL A N 1
ATOM 826 C CA . VAL A 1 108 ? 7.112 -56.307 -2.155 1.00 42.00 108 VAL A CA 1
ATOM 827 C C . VAL A 1 108 ? 7.226 -57.095 -3.457 1.00 42.00 108 VAL A C 1
ATOM 829 O O . VAL A 1 108 ? 8.030 -56.781 -4.334 1.00 42.00 108 VAL A O 1
ATOM 832 N N . ALA A 1 109 ? 6.400 -58.134 -3.536 1.00 39.22 109 ALA A N 1
ATOM 833 C CA . ALA A 1 109 ? 6.248 -59.070 -4.633 1.00 39.22 109 ALA A CA 1
ATOM 834 C C . ALA A 1 109 ? 5.981 -58.395 -5.991 1.00 39.22 109 ALA A C 1
ATOM 836 O O . ALA A 1 109 ? 5.193 -57.456 -6.106 1.00 39.22 109 ALA A O 1
ATOM 837 N N . MET A 1 110 ? 6.610 -58.942 -7.032 1.00 40.50 110 MET A N 1
ATOM 838 C CA . MET A 1 110 ? 6.314 -58.638 -8.428 1.00 40.50 110 MET A CA 1
ATOM 839 C C . MET A 1 110 ? 4.912 -59.137 -8.800 1.00 40.50 110 MET A C 1
ATOM 841 O O . MET A 1 110 ? 4.622 -60.326 -8.681 1.00 40.50 110 MET A O 1
ATOM 845 N N . MET A 1 111 ? 4.074 -58.240 -9.321 1.00 49.12 111 MET A N 1
ATOM 846 C CA . MET A 1 111 ? 2.917 -58.593 -10.146 1.00 49.12 111 MET A CA 1
ATOM 847 C C . MET A 1 111 ? 3.088 -58.014 -11.562 1.00 49.12 111 MET A C 1
ATOM 849 O O . MET A 1 111 ? 3.681 -56.942 -11.713 1.00 49.12 111 MET A O 1
ATOM 853 N N . PRO A 1 112 ? 2.607 -58.717 -12.603 1.00 51.69 112 PRO A N 1
ATOM 854 C CA . PRO A 1 112 ? 2.831 -58.353 -13.998 1.00 51.69 112 PRO A CA 1
ATOM 855 C C . PRO A 1 112 ? 1.959 -57.174 -14.457 1.00 51.69 112 PRO A C 1
ATOM 857 O O . PRO A 1 112 ? 0.779 -57.071 -14.129 1.00 51.69 112 PRO A O 1
ATOM 860 N N . ILE A 1 113 ? 2.563 -56.301 -15.264 1.00 42.69 113 ILE A N 1
ATOM 861 C CA . ILE A 1 113 ? 1.949 -55.127 -15.895 1.00 42.69 113 ILE A CA 1
ATOM 862 C C . ILE A 1 113 ? 1.164 -55.578 -17.142 1.00 42.69 113 ILE A C 1
ATOM 864 O O . ILE A 1 113 ? 1.778 -56.150 -18.046 1.00 42.69 113 ILE A O 1
ATOM 868 N N . PRO A 1 114 ? -0.148 -55.304 -17.267 1.00 45.47 114 PRO A N 1
ATOM 869 C CA . PRO A 1 114 ? -0.848 -55.480 -18.532 1.00 45.47 114 PRO A CA 1
ATOM 870 C C . PRO A 1 114 ? -0.528 -54.339 -19.508 1.00 45.47 114 PRO A C 1
ATOM 872 O O . PRO A 1 114 ? -0.660 -53.151 -19.210 1.00 45.47 114 PRO A O 1
ATOM 875 N N . VAL A 1 115 ? -0.109 -54.741 -20.705 1.00 49.94 115 VAL A N 1
ATOM 876 C CA . VAL A 1 115 ? 0.204 -53.902 -21.861 1.00 49.94 115 VAL A CA 1
ATOM 877 C C . VAL A 1 115 ? -1.100 -53.423 -22.500 1.00 49.94 115 VAL A C 1
ATOM 879 O O . VAL A 1 115 ? -1.719 -54.166 -23.255 1.00 49.94 115 VAL A O 1
ATOM 882 N N . ASN A 1 116 ? -1.534 -52.194 -22.210 1.00 50.44 116 ASN A N 1
ATOM 883 C CA . ASN A 1 116 ? -2.389 -51.436 -23.131 1.00 50.44 116 ASN A CA 1
ATOM 884 C C . ASN A 1 116 ? -2.420 -49.942 -22.766 1.00 50.44 116 ASN A C 1
ATOM 886 O O . ASN A 1 116 ? -3.223 -49.499 -21.948 1.00 50.44 116 ASN A O 1
ATOM 890 N N . VAL A 1 117 ? -1.527 -49.157 -23.373 1.00 42.00 117 VAL A N 1
ATOM 891 C CA . VAL A 1 117 ? -1.559 -47.688 -23.317 1.00 42.00 117 VAL A CA 1
ATOM 892 C C . VAL A 1 117 ? -1.567 -47.171 -24.759 1.00 42.00 117 VAL A C 1
ATOM 894 O O . VAL A 1 117 ? -0.623 -47.462 -25.496 1.00 42.00 117 VAL A O 1
ATOM 897 N N . PRO A 1 118 ? -2.603 -46.433 -25.200 1.00 54.25 118 PRO A N 1
ATOM 898 C CA . PRO A 1 118 ? -2.624 -45.827 -26.526 1.00 54.25 118 PRO A CA 1
ATOM 899 C C . PRO A 1 118 ? -1.625 -44.656 -26.612 1.00 54.25 118 PRO A C 1
ATOM 901 O O . PRO A 1 118 ? -1.330 -44.015 -25.598 1.00 54.25 118 PRO A O 1
ATOM 904 N N . PRO A 1 119 ? -1.087 -44.356 -27.809 1.00 50.03 119 PRO A N 1
ATOM 905 C CA . PRO A 1 119 ? -0.008 -43.389 -27.969 1.00 50.03 119 PRO A CA 1
ATOM 906 C C . PRO A 1 119 ? -0.449 -41.955 -27.623 1.00 50.03 119 PRO A C 1
ATOM 908 O O . PRO A 1 119 ? -1.608 -41.584 -27.833 1.00 50.03 119 PRO A O 1
ATOM 911 N N . PRO A 1 120 ? 0.472 -41.112 -27.121 1.00 44.66 120 PRO A N 1
ATOM 912 C CA . PRO A 1 120 ? 0.161 -39.742 -26.747 1.00 44.66 120 PRO A CA 1
ATOM 913 C C . PRO A 1 120 ? -0.133 -38.907 -27.997 1.00 44.66 120 PRO A C 1
ATOM 915 O O . PRO A 1 120 ? 0.727 -38.716 -28.857 1.00 44.66 120 PRO A O 1
ATOM 918 N N . MET A 1 121 ? -1.348 -38.363 -28.079 1.00 41.62 121 MET A N 1
ATOM 919 C CA . MET A 1 121 ? -1.683 -37.363 -29.087 1.00 41.62 121 MET A CA 1
ATOM 920 C C . MET A 1 121 ? -0.836 -36.105 -28.878 1.00 41.62 121 MET A C 1
ATOM 922 O O . MET A 1 121 ? -0.905 -35.437 -27.843 1.00 41.62 121 MET A O 1
ATOM 926 N N . LEU A 1 122 ? -0.051 -35.769 -29.899 1.00 38.09 122 LEU A N 1
ATOM 927 C CA . LEU A 1 122 ? 0.675 -34.513 -30.010 1.00 38.09 122 LEU A CA 1
ATOM 928 C C . LEU A 1 122 ? -0.320 -33.344 -29.944 1.00 38.09 122 LEU A C 1
ATOM 930 O O . LEU A 1 122 ? -1.124 -33.136 -30.853 1.00 38.09 122 LEU A O 1
ATOM 934 N N . ARG A 1 123 ? -0.252 -32.544 -28.874 1.00 41.03 123 ARG A N 1
ATOM 935 C CA . ARG A 1 123 ? -0.898 -31.226 -28.823 1.00 41.03 123 ARG A CA 1
ATOM 936 C C . ARG A 1 123 ? -0.230 -30.319 -29.857 1.00 41.03 123 ARG A C 1
ATOM 938 O O . ARG A 1 123 ? 0.839 -29.766 -29.603 1.00 41.03 123 ARG A O 1
ATOM 945 N N . MET A 1 124 ? -0.876 -30.144 -31.007 1.00 35.81 124 MET A N 1
ATOM 946 C CA . MET A 1 124 ? -0.570 -29.048 -31.923 1.00 35.81 124 MET A CA 1
ATOM 947 C C . MET A 1 124 ? -0.859 -27.714 -31.226 1.00 35.81 124 MET A C 1
ATOM 949 O O . MET A 1 124 ? -1.963 -27.448 -30.753 1.00 35.81 124 MET A O 1
ATOM 953 N N . ASN A 1 125 ? 0.177 -26.889 -31.136 1.00 37.53 125 ASN A N 1
ATOM 954 C CA . ASN A 1 125 ? 0.132 -25.535 -30.609 1.00 37.53 125 ASN A CA 1
ATOM 955 C C . ASN A 1 125 ? -0.549 -24.620 -31.645 1.00 37.53 125 ASN A C 1
ATOM 957 O O . ASN A 1 125 ? -0.043 -24.463 -32.753 1.00 37.53 125 ASN A O 1
ATOM 961 N N . SER A 1 126 ? -1.693 -24.023 -31.306 1.00 41.69 126 SER A N 1
ATOM 962 C CA . SER A 1 126 ? -2.568 -23.281 -32.229 1.00 41.69 126 SER A CA 1
ATOM 963 C C . SER A 1 126 ? -2.099 -21.856 -32.576 1.00 41.69 126 SER A C 1
ATOM 965 O O . SER A 1 126 ? -2.917 -21.030 -32.966 1.00 41.69 126 SER A O 1
ATOM 967 N N . ASN A 1 127 ? -0.806 -21.546 -32.442 1.00 40.50 127 ASN A N 1
ATOM 968 C CA . ASN A 1 127 ? -0.247 -20.207 -32.683 1.00 40.50 127 ASN A CA 1
ATOM 969 C C . ASN A 1 127 ? 0.762 -20.174 -33.844 1.00 40.50 127 ASN A C 1
ATOM 971 O O . ASN A 1 127 ? 1.761 -19.462 -33.786 1.00 40.50 127 ASN A O 1
ATOM 975 N N . TYR A 1 128 ? 0.501 -20.932 -34.911 1.00 40.19 128 TYR A N 1
ATOM 976 C CA . TYR A 1 128 ? 1.221 -20.792 -36.177 1.00 40.19 128 TYR A CA 1
ATOM 977 C C . TYR A 1 128 ? 0.279 -20.180 -37.223 1.00 40.19 128 TYR A C 1
ATOM 979 O O . TYR A 1 128 ? -0.606 -20.855 -37.744 1.00 40.19 128 TYR A O 1
ATOM 987 N N . GLN A 1 129 ? 0.440 -18.885 -37.507 1.00 44.41 129 GLN A N 1
ATOM 988 C CA . GLN A 1 129 ? -0.097 -18.267 -38.720 1.00 44.41 129 GLN A CA 1
ATOM 989 C C . GLN A 1 129 ? 1.042 -18.151 -39.741 1.00 44.41 129 GLN A C 1
ATOM 991 O O . GLN A 1 129 ? 1.999 -17.423 -39.481 1.00 44.41 129 GLN A O 1
ATOM 996 N N . PRO A 1 130 ? 0.971 -18.827 -40.898 1.00 45.75 130 PRO A N 1
ATOM 997 C CA . PRO A 1 130 ? 1.828 -18.487 -42.021 1.00 45.75 130 PRO A CA 1
ATOM 998 C C . PRO A 1 130 ? 1.328 -17.179 -42.649 1.00 45.75 130 PRO A C 1
ATOM 1000 O O . PRO A 1 130 ? 0.174 -17.067 -43.070 1.00 45.75 130 PRO A O 1
ATOM 1003 N N . HIS A 1 131 ? 2.203 -16.176 -42.700 1.00 47.53 131 HIS A N 1
ATOM 1004 C CA . HIS A 1 131 ? 2.017 -14.996 -43.539 1.00 47.53 131 HIS A CA 1
ATOM 1005 C C . HIS A 1 131 ? 1.951 -15.439 -45.008 1.00 47.53 131 HIS A C 1
ATOM 1007 O O . HIS A 1 131 ? 2.855 -16.138 -45.459 1.00 47.53 131 HIS A O 1
ATOM 1013 N N . GLY A 1 132 ? 0.921 -15.029 -45.764 1.00 45.66 132 GLY A N 1
ATOM 1014 C CA . GLY A 1 132 ? 1.015 -15.116 -47.228 1.00 45.66 132 GLY A CA 1
ATOM 1015 C C . GLY A 1 132 ? -0.248 -15.173 -48.085 1.00 45.66 132 GLY A C 1
ATOM 1016 O O . GLY A 1 132 ? -0.101 -15.083 -49.297 1.00 45.66 132 GLY A O 1
ATOM 1017 N N . LEU A 1 133 ? -1.472 -15.288 -47.555 1.00 45.66 133 LEU A N 1
ATOM 1018 C CA . LEU A 1 133 ? -2.672 -15.318 -48.413 1.00 45.66 133 LEU A CA 1
ATOM 1019 C C . LEU A 1 133 ? -3.771 -14.382 -47.898 1.00 45.66 133 LEU A C 1
ATOM 1021 O O . LEU A 1 133 ? -4.282 -14.544 -46.788 1.00 45.66 133 LEU A O 1
ATOM 1025 N N . LYS A 1 134 ? -4.121 -13.389 -48.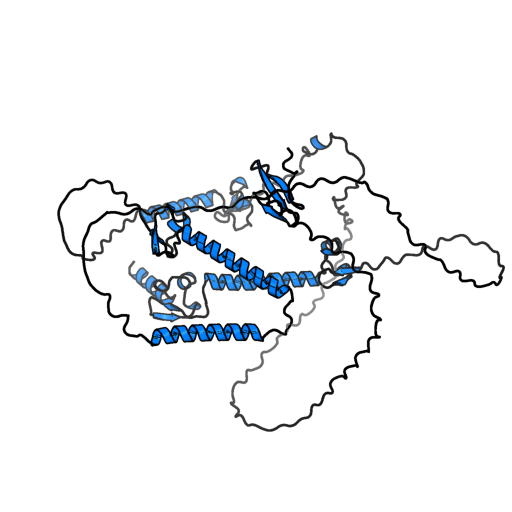730 1.00 47.84 134 LYS A N 1
ATOM 1026 C CA . LYS A 1 134 ? -5.251 -12.470 -48.530 1.00 47.84 134 LYS A CA 1
ATOM 1027 C C . LYS A 1 134 ? -6.539 -13.289 -48.392 1.00 47.84 134 LYS A C 1
ATOM 1029 O O . LYS A 1 134 ? -6.903 -14.015 -49.313 1.00 47.84 134 LYS A O 1
ATOM 1034 N N . ARG A 1 135 ? -7.221 -13.183 -47.248 1.00 48.81 135 ARG A N 1
ATOM 1035 C CA . ARG A 1 135 ? -8.547 -13.790 -47.047 1.00 48.81 135 ARG A CA 1
ATOM 1036 C C . ARG A 1 135 ? -9.647 -12.831 -47.528 1.00 48.81 135 ARG A C 1
ATOM 1038 O O . ARG A 1 135 ? -9.504 -11.628 -47.312 1.00 48.81 135 ARG A O 1
ATOM 1045 N N . PRO A 1 136 ? -10.724 -13.339 -48.153 1.00 56.28 136 PRO A N 1
ATOM 1046 C CA . PRO A 1 136 ? -11.852 -12.528 -48.605 1.00 56.28 136 PRO A CA 1
ATOM 1047 C C . PRO A 1 136 ? -12.675 -11.977 -47.427 1.00 56.28 136 PRO A C 1
ATOM 1049 O O . PRO A 1 136 ? -12.682 -12.549 -46.333 1.00 56.28 136 PRO A O 1
ATOM 1052 N N . ALA A 1 137 ? -13.357 -10.855 -47.672 1.00 52.03 137 ALA A N 1
ATOM 1053 C CA . ALA A 1 137 ? -14.011 -10.001 -46.675 1.00 52.03 137 ALA A CA 1
ATOM 1054 C C . ALA A 1 137 ? -15.166 -10.663 -45.888 1.00 52.03 137 ALA A C 1
ATOM 1056 O O . ALA A 1 137 ? -15.567 -10.150 -44.845 1.00 52.03 137 ALA A O 1
ATOM 1057 N N . ASP A 1 138 ? -15.639 -11.839 -46.304 1.00 48.56 138 ASP A N 1
ATOM 1058 C CA . ASP A 1 138 ? -16.872 -12.435 -45.771 1.00 48.56 138 ASP A CA 1
ATOM 1059 C C . ASP A 1 138 ? -16.661 -13.381 -44.572 1.00 48.56 138 ASP A C 1
ATOM 1061 O O . ASP A 1 138 ? -17.619 -13.871 -43.972 1.00 48.56 138 ASP A O 1
ATOM 1065 N N . TRP A 1 139 ? -15.412 -13.617 -44.145 1.00 49.31 139 TRP A N 1
ATOM 1066 C CA . TRP A 1 139 ? -15.123 -14.481 -42.986 1.00 49.31 139 TRP A CA 1
ATOM 1067 C C . TRP A 1 139 ? -15.607 -13.859 -41.663 1.00 49.31 139 TRP A C 1
ATOM 1069 O O . TRP A 1 139 ? -16.034 -14.569 -40.748 1.00 49.31 139 TRP A O 1
ATOM 1079 N N . ALA A 1 140 ? -15.570 -12.530 -41.532 1.00 52.38 140 ALA A N 1
ATOM 1080 C CA . ALA A 1 140 ? -15.771 -11.860 -40.245 1.00 52.38 140 ALA A CA 1
ATOM 1081 C C . ALA A 1 140 ? -17.199 -11.998 -39.674 1.00 52.38 140 ALA A C 1
ATOM 1083 O O . ALA A 1 140 ? -17.377 -11.857 -38.465 1.00 52.38 140 ALA A O 1
ATOM 1084 N N . TYR A 1 141 ? -18.205 -12.334 -40.491 1.00 48.47 141 TYR A N 1
ATOM 1085 C CA . TYR A 1 141 ? -19.603 -12.358 -40.041 1.00 48.47 141 TYR A CA 1
ATOM 1086 C C . TYR A 1 141 ? -20.102 -13.735 -39.557 1.00 48.47 141 TYR A C 1
ATOM 1088 O O . TYR A 1 141 ? -21.078 -13.810 -38.813 1.00 48.47 141 TYR A O 1
ATOM 1096 N N . GLN A 1 142 ? -19.417 -14.839 -39.889 1.00 46.69 142 GLN A N 1
ATOM 1097 C CA . GLN A 1 142 ? -19.842 -16.196 -39.488 1.00 46.69 142 GLN A CA 1
ATOM 1098 C C . GLN A 1 142 ? -19.049 -16.798 -38.312 1.00 46.69 142 GLN A C 1
ATOM 1100 O O . GLN A 1 142 ? -19.436 -17.832 -37.766 1.00 46.69 142 GLN A O 1
ATOM 1105 N N . ALA A 1 143 ? -17.981 -16.143 -37.844 1.00 44.88 143 ALA A N 1
ATOM 1106 C CA . ALA A 1 143 ? -17.177 -16.639 -36.721 1.00 44.88 143 ALA A CA 1
ATOM 1107 C C . ALA A 1 143 ? -17.860 -16.509 -35.339 1.00 44.88 143 ALA A C 1
ATOM 1109 O O . ALA A 1 143 ? -17.450 -17.188 -34.400 1.00 44.88 143 ALA A O 1
ATOM 1110 N N . ASN A 1 144 ? -18.933 -15.715 -35.216 1.00 48.44 144 ASN A N 1
ATOM 1111 C CA . ASN A 1 144 ? -19.645 -15.475 -33.949 1.00 48.44 144 ASN A CA 1
ATOM 1112 C C . ASN A 1 144 ? -20.846 -16.406 -33.684 1.00 48.44 144 ASN A C 1
ATOM 1114 O O . ASN A 1 144 ? -21.587 -16.183 -32.729 1.00 48.44 144 ASN A O 1
ATOM 1118 N N . LYS A 1 145 ? -21.056 -17.458 -34.489 1.00 41.16 145 LYS A N 1
ATOM 1119 C CA . LYS A 1 145 ? -22.153 -18.429 -34.291 1.00 41.16 145 LYS A CA 1
ATOM 1120 C C . LYS A 1 145 ? -21.690 -19.889 -34.313 1.00 41.16 145 LYS A C 1
ATOM 1122 O O . LYS A 1 145 ? -22.360 -20.747 -34.881 1.00 41.16 145 LYS A O 1
ATOM 1127 N N . ARG A 1 146 ? -20.551 -20.208 -33.690 1.00 41.25 146 ARG A N 1
ATOM 1128 C CA . ARG A 1 146 ? -20.245 -21.614 -33.380 1.00 41.25 146 ARG A CA 1
ATOM 1129 C C . ARG A 1 146 ? -20.984 -22.021 -32.097 1.00 41.25 146 ARG A C 1
ATOM 1131 O O . ARG A 1 146 ? -20.789 -21.348 -31.085 1.00 41.25 146 ARG A O 1
ATOM 1138 N N . PRO A 1 147 ? -21.805 -23.087 -32.107 1.00 43.06 147 PRO A N 1
ATOM 1139 C CA . PRO A 1 147 ? -22.384 -23.631 -30.887 1.00 43.06 147 PRO A CA 1
ATOM 1140 C C . PRO A 1 147 ? -21.240 -24.120 -29.997 1.00 43.06 147 PRO A C 1
ATOM 1142 O O . PRO A 1 147 ? -20.468 -25.006 -30.366 1.00 43.06 147 PRO A O 1
ATOM 1145 N N . PHE A 1 148 ? -21.077 -23.460 -28.854 1.00 48.38 148 PHE A N 1
ATOM 1146 C CA . PHE A 1 148 ? -20.100 -23.832 -27.843 1.00 48.38 148 PHE A CA 1
ATOM 1147 C C . PHE A 1 148 ? -20.535 -25.180 -27.261 1.00 48.38 148 PHE A C 1
ATOM 1149 O O . PHE A 1 148 ? -21.583 -25.282 -26.626 1.00 48.38 148 PHE A O 1
ATOM 1156 N N . TYR A 1 149 ? -19.750 -26.221 -27.528 1.00 42.81 149 TYR A N 1
ATOM 1157 C CA . TYR A 1 149 ? -19.916 -27.536 -26.926 1.00 42.81 149 TYR A CA 1
ATOM 1158 C C . TYR A 1 149 ? -19.857 -27.402 -25.396 1.00 42.81 149 TYR A C 1
ATOM 1160 O O . TYR A 1 149 ? -18.843 -26.961 -24.863 1.00 42.81 149 TYR A O 1
ATOM 1168 N N . GLY A 1 150 ? -20.956 -27.764 -24.725 1.00 46.78 150 GLY A N 1
ATOM 1169 C CA . GLY A 1 150 ? -21.041 -28.017 -23.285 1.00 46.78 150 GLY A CA 1
ATOM 1170 C C . GLY A 1 150 ? -20.568 -26.874 -22.388 1.00 46.78 150 GLY A C 1
ATOM 1171 O O . GLY A 1 150 ? -19.475 -26.942 -21.831 1.00 46.78 150 GLY A O 1
ATOM 1172 N N . VAL A 1 151 ? -21.402 -25.847 -22.193 1.00 43.88 151 VAL A N 1
ATOM 1173 C CA . VAL A 1 151 ? -21.250 -24.957 -21.029 1.00 43.88 151 VAL A CA 1
ATOM 1174 C C . VAL A 1 151 ? -21.355 -25.849 -19.788 1.00 43.88 151 VAL A C 1
ATOM 1176 O O . VAL A 1 151 ? -22.392 -26.496 -19.631 1.00 43.88 151 VAL A O 1
ATOM 1179 N N . PRO A 1 152 ? -20.310 -25.941 -18.943 1.00 55.34 152 PRO A N 1
ATOM 1180 C CA . PRO A 1 152 ? -20.386 -26.715 -17.720 1.00 55.34 152 PRO A CA 1
ATOM 1181 C C . PRO A 1 152 ? -21.556 -26.193 -16.901 1.00 55.34 152 PRO A C 1
ATOM 1183 O O . PRO A 1 152 ? -21.693 -24.980 -16.711 1.00 55.34 152 PRO A O 1
ATOM 1186 N N . GLU A 1 153 ? -22.388 -27.141 -16.498 1.00 58.06 153 GLU A N 1
ATOM 1187 C CA . GLU A 1 153 ? -23.467 -27.038 -15.529 1.00 58.06 153 GLU A CA 1
ATOM 1188 C C . GLU A 1 153 ? -23.188 -25.930 -14.504 1.00 58.06 153 GLU A C 1
ATOM 1190 O O . GLU A 1 153 ? -22.080 -25.830 -13.970 1.00 58.06 153 GLU A O 1
ATOM 1195 N N . GLU A 1 154 ? -24.171 -25.040 -14.345 1.00 69.62 154 GLU A N 1
ATOM 1196 C CA . GLU A 1 154 ? -24.116 -23.787 -13.591 1.00 69.62 154 GLU A CA 1
ATOM 1197 C C . GLU A 1 154 ? -23.125 -23.839 -12.421 1.00 69.62 154 GLU A C 1
ATOM 1199 O O . GLU A 1 154 ? -23.394 -24.457 -11.397 1.00 69.62 154 GLU A O 1
ATOM 1204 N N . LEU A 1 155 ? -21.974 -23.168 -12.561 1.00 87.44 155 LEU A N 1
ATOM 1205 C CA . LEU A 1 155 ? -20.997 -23.041 -11.479 1.00 87.44 155 LEU A CA 1
ATOM 1206 C C . LEU A 1 155 ? -21.683 -22.370 -10.280 1.00 87.44 155 LEU A C 1
ATOM 1208 O O . LEU A 1 155 ? -21.788 -21.143 -10.252 1.00 87.44 155 LEU A O 1
ATOM 1212 N N . SER A 1 156 ? -22.158 -23.159 -9.318 1.00 94.88 156 SER A N 1
ATOM 1213 C CA . SER A 1 156 ? -22.579 -22.716 -7.992 1.00 94.88 156 SER A CA 1
ATOM 1214 C C . SER A 1 156 ? -21.342 -22.601 -7.099 1.00 94.88 156 SER A C 1
ATOM 1216 O O . SER A 1 156 ? -20.291 -23.194 -7.358 1.00 94.88 156 SER A O 1
ATOM 1218 N N . LYS A 1 157 ? -21.412 -21.754 -6.071 1.00 96.38 157 LYS A N 1
ATOM 1219 C CA . LYS A 1 157 ? -20.349 -21.624 -5.064 1.00 96.38 157 LYS A CA 1
ATOM 1220 C C . LYS A 1 157 ? -20.953 -21.518 -3.676 1.00 96.38 157 LYS A C 1
ATOM 1222 O O . LYS A 1 157 ? -22.032 -20.958 -3.515 1.00 96.38 157 LYS A O 1
ATOM 1227 N N . THR A 1 158 ? -20.246 -22.013 -2.665 1.00 97.69 158 THR A N 1
ATOM 1228 C CA . THR A 1 158 ? -20.726 -22.002 -1.277 1.00 97.69 158 THR A CA 1
ATOM 1229 C C . THR A 1 158 ? -20.436 -20.662 -0.593 1.00 97.69 158 THR A C 1
ATOM 1231 O O . THR A 1 158 ? -19.327 -20.120 -0.648 1.00 97.69 158 THR A O 1
ATOM 1234 N N . CYS A 1 159 ? -21.443 -20.078 0.057 1.00 98.06 159 CYS A N 1
ATOM 1235 C CA . CYS A 1 159 ? -21.305 -18.852 0.843 1.00 98.06 159 CYS A CA 1
ATOM 1236 C C . CYS A 1 159 ? -20.639 -19.149 2.189 1.00 98.06 159 CYS A C 1
ATOM 1238 O O . CYS A 1 159 ? -21.155 -19.945 2.960 1.00 98.06 159 CYS A O 1
ATOM 1240 N N . SER A 1 160 ? -19.569 -18.440 2.551 1.00 97.75 160 SER A N 1
ATOM 1241 C CA . SER A 1 160 ? -18.826 -18.698 3.793 1.00 97.75 160 SER A CA 1
ATOM 1242 C C . SER A 1 160 ? -19.524 -18.256 5.078 1.00 97.75 160 SER A C 1
ATOM 1244 O O . SER A 1 160 ? -19.000 -18.467 6.168 1.00 97.75 160 SER A O 1
ATOM 1246 N N . ARG A 1 161 ? -20.682 -17.592 4.973 1.00 97.44 161 ARG A N 1
ATOM 1247 C CA . ARG A 1 161 ? -21.451 -17.138 6.138 1.00 97.44 161 ARG A CA 1
ATOM 1248 C C . ARG A 1 161 ? -22.675 -18.000 6.419 1.00 97.44 161 ARG A C 1
ATOM 1250 O O . ARG A 1 161 ? -22.925 -18.294 7.578 1.00 97.44 161 ARG A O 1
ATOM 1257 N N . CYS A 1 162 ? -23.437 -18.371 5.392 1.00 97.62 162 CYS A N 1
ATOM 1258 C CA . CYS A 1 162 ? -24.626 -19.215 5.553 1.00 97.62 162 CYS A CA 1
ATOM 1259 C C . CYS A 1 162 ? -24.431 -20.658 5.075 1.00 97.62 162 CYS A C 1
ATOM 1261 O O . CYS A 1 162 ? -25.369 -21.438 5.181 1.00 97.62 162 CYS A O 1
ATOM 1263 N N . ASN A 1 163 ? -23.259 -21.002 4.529 1.00 97.31 163 ASN A N 1
ATOM 1264 C CA . ASN A 1 163 ? -22.914 -22.319 3.981 1.00 97.31 163 ASN A CA 1
ATOM 1265 C C . ASN A 1 163 ? -23.871 -22.849 2.896 1.00 97.31 163 ASN A C 1
ATOM 1267 O O . ASN A 1 163 ? -23.832 -24.030 2.573 1.00 97.31 163 ASN A O 1
ATOM 1271 N N . LYS A 1 164 ? -24.706 -21.987 2.300 1.00 97.81 164 LYS A N 1
ATOM 1272 C CA . LYS A 1 164 ? -25.578 -22.347 1.175 1.00 97.81 164 LYS A CA 1
ATOM 1273 C C . LYS A 1 164 ? -24.810 -22.281 -0.141 1.00 97.81 164 LYS A C 1
ATOM 1275 O O . LYS A 1 164 ? -23.980 -21.385 -0.323 1.00 97.81 164 LYS A O 1
ATOM 1280 N N . GLU A 1 165 ? -25.114 -23.200 -1.049 1.00 97.44 165 GLU A N 1
ATOM 1281 C CA . GLU A 1 165 ? -24.730 -23.075 -2.452 1.00 97.44 165 GLU A CA 1
ATOM 1282 C C . GLU A 1 165 ? -25.550 -21.964 -3.103 1.00 97.44 165 GLU A C 1
ATOM 1284 O O . GLU A 1 165 ? -26.776 -21.930 -3.025 1.00 97.44 165 GLU A O 1
ATOM 1289 N N . CYS A 1 166 ? -24.845 -21.014 -3.693 1.00 97.56 166 CYS A N 1
ATOM 1290 C CA . CYS A 1 166 ? -25.390 -19.797 -4.256 1.00 97.56 166 CYS A CA 1
ATOM 1291 C C . CYS A 1 166 ? -24.944 -19.702 -5.718 1.00 97.56 166 CYS A C 1
ATOM 1293 O O . CYS A 1 166 ? -23.790 -20.006 -6.053 1.00 97.56 166 CYS A O 1
ATOM 1295 N N . LYS A 1 167 ? -25.849 -19.268 -6.597 1.00 97.62 167 LYS A N 1
ATOM 1296 C CA . LYS A 1 167 ? -25.540 -19.040 -8.012 1.00 97.62 167 LYS A CA 1
ATOM 1297 C C . LYS A 1 167 ? -24.717 -17.764 -8.164 1.00 97.62 167 LYS A C 1
ATOM 1299 O O . LYS A 1 167 ? -24.596 -16.957 -7.243 1.00 97.62 167 LYS A O 1
ATOM 1304 N N . LYS A 1 168 ? -24.146 -17.547 -9.349 1.00 97.06 168 LYS A N 1
ATOM 1305 C CA . LYS A 1 168 ? -23.344 -16.350 -9.651 1.00 97.06 168 LYS A CA 1
ATOM 1306 C C . LYS A 1 168 ? -24.064 -15.035 -9.334 1.00 97.06 168 LYS A C 1
ATOM 1308 O O . LYS A 1 168 ? -23.416 -14.105 -8.854 1.00 97.06 168 LYS A O 1
ATOM 1313 N N . ASP A 1 169 ? -25.374 -14.988 -9.554 1.00 97.00 169 ASP A N 1
ATOM 1314 C CA . ASP A 1 169 ? -26.201 -13.794 -9.347 1.00 97.00 169 ASP A CA 1
ATOM 1315 C C . ASP A 1 169 ? -26.490 -13.505 -7.863 1.00 97.00 169 ASP A C 1
ATOM 1317 O O . ASP A 1 169 ? -26.713 -12.356 -7.481 1.00 97.00 169 ASP A O 1
ATOM 1321 N N . ASP A 1 170 ? -26.347 -14.511 -6.996 1.00 97.81 170 ASP A N 1
ATOM 1322 C CA . ASP A 1 170 ? -26.454 -14.365 -5.540 1.00 97.81 170 ASP A CA 1
ATOM 1323 C C . ASP A 1 170 ? -25.193 -13.746 -4.914 1.00 97.81 170 ASP A C 1
ATOM 1325 O O . ASP A 1 170 ? -25.118 -13.539 -3.700 1.00 97.81 170 ASP A O 1
ATOM 1329 N N . TYR A 1 171 ? -24.171 -13.436 -5.716 1.00 97.75 171 TYR A N 1
ATOM 1330 C CA . TYR A 1 171 ? -22.963 -12.746 -5.279 1.00 97.75 171 TYR A CA 1
ATOM 1331 C C . TYR A 1 171 ? -22.803 -11.413 -6.000 1.00 97.75 171 TYR A C 1
ATOM 1333 O O . TYR A 1 171 ? -22.976 -11.286 -7.208 1.00 97.75 171 TYR A O 1
ATOM 1341 N N . ALA A 1 172 ? -22.315 -10.403 -5.279 1.00 97.06 172 ALA A N 1
ATOM 1342 C CA . ALA A 1 172 ? -21.787 -9.220 -5.946 1.00 97.06 172 ALA A CA 1
ATOM 1343 C C . ALA A 1 172 ? -20.630 -9.627 -6.881 1.00 97.06 172 ALA A C 1
ATOM 1345 O O . ALA A 1 172 ? -19.790 -10.446 -6.499 1.00 97.06 172 ALA A O 1
ATOM 1346 N N . LYS A 1 173 ? -20.506 -8.998 -8.061 1.00 96.25 173 LYS A N 1
ATOM 1347 C CA . LYS A 1 173 ? -19.459 -9.317 -9.061 1.00 96.25 173 LYS A CA 1
ATOM 1348 C C . LYS A 1 173 ? -18.049 -9.431 -8.455 1.00 96.25 173 LYS A C 1
ATOM 1350 O O . LYS A 1 173 ? -17.289 -10.323 -8.814 1.00 96.25 173 LYS A O 1
ATOM 1355 N N . ARG A 1 174 ? -17.714 -8.571 -7.481 1.00 95.69 174 ARG A N 1
ATOM 1356 C CA . ARG A 1 174 ? -16.430 -8.613 -6.750 1.00 95.69 174 ARG A CA 1
ATOM 1357 C C . ARG A 1 174 ? -16.297 -9.817 -5.803 1.00 95.69 174 ARG A C 1
ATOM 1359 O O . ARG A 1 174 ? -15.201 -10.337 -5.652 1.00 95.69 174 ARG A O 1
ATOM 1366 N N . GLN A 1 175 ? -17.383 -10.262 -5.166 1.00 97.00 175 GLN A N 1
ATOM 1367 C CA . GLN A 1 175 ? -17.401 -11.451 -4.297 1.00 97.00 175 GLN A CA 1
ATOM 1368 C C . GLN A 1 175 ? -17.253 -12.745 -5.112 1.00 97.00 175 GLN A C 1
ATOM 1370 O O . GLN A 1 175 ? -16.596 -13.683 -4.666 1.00 97.00 175 GLN A O 1
ATOM 1375 N N . TRP A 1 176 ? -17.782 -12.777 -6.340 1.00 96.19 176 TRP A N 1
ATOM 1376 C CA . TRP A 1 176 ? -17.659 -13.931 -7.239 1.00 96.19 176 TRP A CA 1
ATOM 1377 C C . TRP A 1 176 ? -16.222 -14.227 -7.701 1.00 96.19 176 TRP A C 1
ATOM 1379 O O . TRP A 1 176 ? -15.895 -15.360 -8.062 1.00 96.19 176 TRP A O 1
ATOM 1389 N N . LEU A 1 177 ? -15.343 -13.225 -7.671 1.00 94.50 177 LEU A N 1
ATOM 1390 C CA . LEU A 1 177 ? -13.936 -13.370 -8.055 1.00 94.50 177 LEU A CA 1
ATOM 1391 C C . LEU A 1 177 ? -13.024 -13.796 -6.896 1.00 94.50 177 LEU A C 1
ATOM 1393 O O . LEU A 1 177 ? -11.875 -14.153 -7.136 1.00 94.50 177 LEU A O 1
ATOM 1397 N N . LYS A 1 178 ? -13.508 -13.773 -5.646 1.00 95.12 178 LYS A N 1
ATOM 1398 C CA . LYS A 1 178 ? -12.710 -14.190 -4.481 1.00 95.12 178 LYS A CA 1
ATOM 1399 C C . LYS A 1 178 ? -12.447 -15.699 -4.472 1.00 95.12 178 LYS A C 1
ATOM 1401 O O . LYS A 1 178 ? -13.032 -16.431 -5.263 1.00 95.12 178 LYS A O 1
ATOM 1406 N N . LYS A 1 179 ? -11.566 -16.173 -3.590 1.00 93.06 179 LYS A N 1
ATOM 1407 C CA . LYS A 1 179 ? -11.363 -17.611 -3.343 1.00 93.06 179 LYS A CA 1
ATOM 1408 C C . LYS A 1 179 ? -12.515 -18.187 -2.512 1.00 93.06 179 LYS A C 1
ATOM 1410 O O . LYS A 1 179 ? -13.230 -17.441 -1.839 1.00 93.06 179 LYS A O 1
ATOM 1415 N N . ASP A 1 180 ? -12.710 -19.499 -2.589 1.00 91.31 180 ASP A N 1
ATOM 1416 C CA . ASP A 1 180 ? -13.705 -20.197 -1.767 1.00 91.31 180 ASP A CA 1
ATOM 1417 C C . ASP A 1 180 ? -13.362 -20.036 -0.276 1.00 91.31 180 ASP A C 1
ATOM 1419 O O . ASP A 1 180 ? -12.197 -19.894 0.087 1.00 91.31 180 ASP A O 1
ATOM 1423 N N . GLY A 1 181 ? -14.383 -19.928 0.579 1.00 92.00 181 GLY A N 1
ATOM 1424 C CA . GLY A 1 181 ? -14.223 -19.595 2.004 1.00 92.00 181 GLY A CA 1
ATOM 1425 C C . GLY A 1 181 ? -14.219 -18.093 2.341 1.00 92.00 181 GLY A C 1
ATOM 1426 O O . GLY A 1 181 ? -14.526 -17.717 3.470 1.00 92.00 181 GLY A O 1
ATOM 1427 N N . GLU A 1 182 ? -13.991 -17.192 1.380 1.00 95.50 182 GLU A N 1
ATOM 1428 C CA . GLU A 1 182 ? -14.046 -15.736 1.631 1.00 95.50 182 GLU A CA 1
ATOM 1429 C C . GLU A 1 182 ? -15.328 -15.055 1.129 1.00 95.50 182 GLU A C 1
ATOM 1431 O O . GLU A 1 182 ? -15.588 -13.883 1.433 1.00 95.50 182 GLU A O 1
ATOM 1436 N N . ARG A 1 183 ? -16.114 -15.765 0.318 1.00 96.81 183 ARG A N 1
ATOM 1437 C CA . ARG A 1 183 ? -17.258 -15.208 -0.409 1.00 96.81 183 ARG A CA 1
ATOM 1438 C C . ARG A 1 183 ? -18.481 -15.132 0.490 1.00 96.81 183 ARG A C 1
ATOM 1440 O O . ARG A 1 183 ? -18.876 -16.128 1.086 1.00 96.81 183 ARG A O 1
ATOM 1447 N N . LYS A 1 184 ? -19.161 -13.992 0.488 1.00 98.19 184 LYS A N 1
ATOM 1448 C CA . LYS A 1 184 ? -20.462 -13.831 1.154 1.00 98.19 184 LYS A CA 1
ATOM 1449 C C . LYS A 1 184 ? -21.532 -13.549 0.104 1.00 98.19 184 LYS A C 1
ATOM 1451 O O . LYS A 1 184 ? -21.327 -12.657 -0.723 1.00 98.19 184 LYS A O 1
ATOM 1456 N N . CYS A 1 185 ? -22.638 -14.294 0.132 1.00 98.31 185 CYS A N 1
ATOM 1457 C CA . CYS A 1 185 ? -23.788 -14.019 -0.729 1.00 98.31 185 CYS A CA 1
ATOM 1458 C C . CYS A 1 185 ? -24.394 -12.649 -0.388 1.00 98.31 185 CYS A C 1
ATOM 1460 O O . CYS A 1 185 ? -24.202 -12.120 0.714 1.00 98.31 185 CYS A O 1
ATOM 1462 N N . THR A 1 186 ? -25.099 -12.055 -1.345 1.00 98.06 186 THR A N 1
ATOM 1463 C CA . THR A 1 186 ? -25.709 -10.724 -1.244 1.00 98.06 186 THR A CA 1
ATOM 1464 C C . THR A 1 186 ? -26.631 -10.614 -0.035 1.00 98.06 186 THR A C 1
ATOM 1466 O O . THR A 1 186 ? -26.524 -9.639 0.705 1.00 98.06 186 THR A O 1
ATOM 1469 N N . GLU A 1 187 ? -27.438 -11.637 0.243 1.00 98.12 187 GLU A N 1
ATOM 1470 C CA . GLU A 1 187 ? -28.326 -11.687 1.413 1.00 98.12 187 GLU A CA 1
ATOM 1471 C C . GLU A 1 187 ? -27.558 -11.665 2.742 1.00 98.12 187 GLU A C 1
ATOM 1473 O O . GLU A 1 187 ? -27.862 -10.874 3.634 1.00 98.12 187 GLU A O 1
ATOM 1478 N N . CYS A 1 188 ? -26.474 -12.437 2.864 1.00 98.19 188 CYS A N 1
ATOM 1479 C CA . CYS A 1 188 ? -25.606 -12.387 4.045 1.00 98.19 188 CYS A CA 1
ATOM 1480 C C . CYS A 1 188 ? -24.926 -11.025 4.229 1.00 98.19 188 CYS A C 1
ATOM 1482 O O . CYS A 1 188 ? -24.706 -10.597 5.362 1.00 98.19 188 CYS A O 1
ATOM 1484 N N . VAL A 1 189 ? -24.568 -10.342 3.138 1.00 97.75 189 VAL A N 1
ATOM 1485 C CA . VAL A 1 189 ? -23.999 -8.989 3.206 1.00 97.75 189 VAL A CA 1
ATOM 1486 C C . VAL A 1 189 ? -25.063 -7.976 3.635 1.00 97.75 189 VAL A C 1
ATOM 1488 O O . VAL A 1 189 ? -24.790 -7.172 4.526 1.00 97.75 189 VAL A O 1
ATOM 1491 N N . LYS A 1 190 ? -26.278 -8.042 3.073 1.00 97.75 190 LYS A N 1
ATOM 1492 C CA . LYS A 1 190 ? -27.411 -7.189 3.469 1.00 97.75 190 LYS A CA 1
ATOM 1493 C C . LYS A 1 190 ? -27.759 -7.367 4.947 1.00 97.75 190 LYS A C 1
ATOM 1495 O O . LYS A 1 190 ? -27.887 -6.371 5.648 1.00 97.75 190 LYS A O 1
ATOM 1500 N N . ALA A 1 191 ? -27.816 -8.606 5.439 1.00 97.38 191 ALA A N 1
ATOM 1501 C CA . ALA A 1 191 ? -28.094 -8.898 6.846 1.00 97.38 191 ALA A CA 1
ATOM 1502 C C . ALA A 1 191 ? -27.055 -8.271 7.795 1.00 97.38 191 ALA A C 1
ATOM 1504 O O . ALA A 1 191 ? -27.413 -7.702 8.822 1.00 97.38 191 ALA A O 1
ATOM 1505 N N . VAL A 1 192 ? -25.765 -8.310 7.436 1.00 96.81 192 VAL A N 1
ATOM 1506 C CA . VAL A 1 192 ? -24.703 -7.650 8.220 1.00 96.81 192 VAL A CA 1
ATOM 1507 C C . VAL A 1 192 ? -24.861 -6.133 8.216 1.00 96.81 192 VAL A C 1
ATOM 1509 O O . VAL A 1 192 ? -24.688 -5.497 9.251 1.00 96.81 192 VAL A O 1
ATOM 1512 N N . LEU A 1 193 ? -25.182 -5.543 7.064 1.00 96.50 193 LEU A N 1
ATOM 1513 C CA . LEU A 1 193 ? -25.392 -4.099 6.961 1.00 96.50 193 LEU A CA 1
ATOM 1514 C C . LEU A 1 193 ? -26.620 -3.647 7.760 1.00 96.50 193 LEU A C 1
ATOM 1516 O O . LEU A 1 193 ? -26.539 -2.632 8.446 1.00 96.50 193 LEU A O 1
ATOM 1520 N N . ALA A 1 194 ? -27.710 -4.415 7.730 1.00 96.44 194 ALA A N 1
ATOM 1521 C CA . ALA A 1 194 ? -28.902 -4.157 8.532 1.00 96.44 194 ALA A CA 1
ATOM 1522 C C . ALA A 1 194 ? -28.607 -4.252 10.039 1.00 96.44 194 ALA A C 1
ATOM 1524 O O . ALA A 1 194 ? -28.962 -3.344 10.786 1.00 96.44 194 ALA A O 1
ATOM 1525 N N . ALA A 1 195 ? -27.880 -5.287 10.478 1.00 95.88 195 ALA A N 1
ATOM 1526 C CA . ALA A 1 195 ? -27.469 -5.429 11.876 1.00 95.88 195 ALA A CA 1
ATOM 1527 C C . ALA A 1 195 ? -26.576 -4.264 12.339 1.00 95.88 195 ALA A C 1
ATOM 1529 O O . ALA A 1 195 ? -26.788 -3.702 13.410 1.00 95.88 195 ALA A O 1
ATOM 1530 N N . ASN A 1 196 ? -25.612 -3.847 11.512 1.00 93.94 196 ASN A N 1
ATOM 1531 C CA . ASN A 1 196 ? -24.764 -2.695 11.820 1.00 93.94 196 ASN A CA 1
ATOM 1532 C C . ASN A 1 196 ? -25.567 -1.391 11.884 1.00 93.94 196 ASN A C 1
ATOM 1534 O O . ASN A 1 196 ? -25.300 -0.561 12.748 1.00 93.94 196 ASN A O 1
ATOM 1538 N N . LYS A 1 197 ? -26.549 -1.211 10.992 1.00 95.62 197 LYS A N 1
ATOM 1539 C CA . LYS A 1 197 ? -27.439 -0.047 11.009 1.00 95.62 197 LYS A CA 1
ATOM 1540 C C . LYS A 1 197 ? -28.234 0.020 12.318 1.00 95.62 197 LYS A C 1
ATOM 1542 O O . LYS A 1 197 ? -28.218 1.064 12.957 1.00 95.62 197 LYS A O 1
ATOM 1547 N N . ALA A 1 198 ? -28.814 -1.096 12.760 1.00 93.62 198 ALA A N 1
ATOM 1548 C CA . ALA A 1 198 ? -29.547 -1.169 14.026 1.00 93.62 198 ALA A CA 1
ATOM 1549 C C . ALA A 1 198 ? -28.658 -0.866 15.249 1.00 93.62 198 ALA A C 1
ATOM 1551 O O . ALA A 1 198 ? -29.078 -0.165 16.164 1.00 93.62 198 ALA A O 1
ATOM 1552 N N . ILE A 1 199 ? -27.402 -1.334 15.255 1.00 93.19 199 ILE A N 1
ATOM 1553 C CA . ILE A 1 199 ? -26.439 -1.003 16.322 1.00 93.19 199 ILE A CA 1
ATOM 1554 C C . ILE A 1 199 ? -26.165 0.504 16.354 1.00 93.19 199 ILE A C 1
ATOM 1556 O O . ILE A 1 199 ? -26.146 1.104 17.425 1.00 93.19 199 ILE A O 1
ATOM 1560 N N . VAL A 1 200 ? -25.962 1.126 15.190 1.00 89.81 200 VAL A N 1
ATOM 1561 C CA . VAL A 1 200 ? -25.716 2.571 15.101 1.00 89.81 200 VAL A CA 1
ATOM 1562 C C . VAL A 1 200 ? -26.941 3.362 15.562 1.00 89.81 200 VAL A C 1
ATOM 1564 O O . VAL A 1 200 ? -26.776 4.317 16.315 1.00 89.81 200 VAL A O 1
ATOM 1567 N N . GLU A 1 201 ? -28.151 2.967 15.168 1.00 90.44 201 GLU A N 1
ATOM 1568 C CA . GLU A 1 201 ? -29.394 3.618 15.608 1.00 90.44 201 GLU A CA 1
ATOM 1569 C C . GLU A 1 201 ? -29.595 3.490 17.128 1.00 90.44 201 GLU A C 1
ATOM 1571 O O . GLU A 1 201 ? -29.891 4.487 17.784 1.00 90.44 201 GLU A O 1
ATOM 1576 N N . ASN A 1 202 ? -29.303 2.326 17.718 1.00 90.56 202 ASN A N 1
ATOM 1577 C CA . ASN A 1 202 ? -29.355 2.139 19.172 1.00 90.56 202 ASN A CA 1
ATOM 1578 C C . ASN A 1 202 ? -28.321 2.985 19.928 1.00 90.56 202 ASN A C 1
ATOM 1580 O O . ASN A 1 202 ? -28.622 3.490 21.004 1.00 90.56 202 ASN A O 1
ATOM 1584 N N . ILE A 1 203 ? -27.118 3.184 19.377 1.00 85.62 203 ILE A N 1
ATOM 1585 C CA . ILE A 1 203 ? -26.096 4.039 20.006 1.00 85.62 203 ILE A CA 1
ATOM 1586 C C . ILE A 1 203 ? -26.531 5.512 20.012 1.00 85.62 203 ILE A C 1
ATOM 1588 O O . ILE A 1 203 ? -26.267 6.216 20.981 1.00 85.62 203 ILE A O 1
ATOM 1592 N N . HIS A 1 204 ? -27.215 5.980 18.965 1.00 78.25 204 HIS A N 1
ATOM 1593 C CA . HIS A 1 204 ? -27.692 7.367 18.894 1.00 78.25 204 HIS A CA 1
ATOM 1594 C C . HIS A 1 204 ? -28.984 7.608 19.694 1.00 78.25 204 HIS A C 1
ATOM 1596 O O . HIS A 1 204 ? -29.286 8.755 20.011 1.00 78.25 204 HIS A O 1
ATOM 1602 N N . GLY A 1 205 ? -29.727 6.552 20.043 1.00 64.75 205 GLY A N 1
ATOM 1603 C CA . GLY A 1 205 ? -30.915 6.629 20.899 1.00 64.75 205 GLY A CA 1
ATOM 1604 C C . GLY A 1 205 ? -30.618 6.747 22.399 1.00 64.75 205 GLY A C 1
ATOM 1605 O O . GLY A 1 205 ? -31.509 7.099 23.169 1.00 64.75 205 GLY A O 1
ATOM 1606 N N . ILE A 1 206 ? -29.378 6.494 22.832 1.00 53.84 206 ILE A N 1
ATOM 1607 C CA . ILE A 1 206 ? -28.961 6.700 24.224 1.00 53.84 206 ILE A CA 1
ATOM 1608 C C . ILE A 1 206 ? -28.513 8.158 24.368 1.00 53.84 206 ILE A C 1
ATOM 1610 O O . ILE A 1 206 ? -27.335 8.492 24.237 1.00 53.84 206 ILE A O 1
ATOM 1614 N N . ALA A 1 207 ? -29.477 9.044 24.619 1.00 44.00 207 ALA A N 1
ATOM 1615 C CA . ALA A 1 207 ? -29.185 10.383 25.113 1.00 44.00 207 ALA A CA 1
ATOM 1616 C C . ALA A 1 207 ? -28.393 10.268 26.432 1.00 44.00 207 ALA A C 1
ATOM 1618 O O . ALA A 1 207 ? -28.770 9.469 27.295 1.00 44.00 207 ALA A O 1
ATOM 1619 N N . PRO A 1 208 ? -27.306 11.035 26.632 1.00 47.12 208 PRO A N 1
ATOM 1620 C CA . PRO A 1 208 ? -26.571 11.010 27.887 1.00 47.12 208 PRO A CA 1
ATOM 1621 C C . PRO A 1 208 ? -27.413 11.658 28.995 1.00 47.12 208 PRO A C 1
ATOM 1623 O O . PRO A 1 208 ? -27.371 12.866 29.214 1.00 47.12 208 PRO A O 1
ATOM 1626 N N . ALA A 1 209 ? -28.170 10.840 29.725 1.00 47.19 209 ALA A N 1
ATOM 1627 C CA . ALA A 1 209 ? -28.720 11.194 31.027 1.00 47.19 209 ALA A CA 1
ATOM 1628 C C . ALA A 1 209 ? -27.589 11.152 32.066 1.00 47.19 209 ALA A C 1
ATOM 1630 O O . ALA A 1 209 ? -27.456 10.207 32.837 1.00 47.19 209 ALA A O 1
ATOM 1631 N N . SER A 1 210 ? -26.698 12.142 32.037 1.00 44.69 210 SER A N 1
ATOM 1632 C CA . SER A 1 210 ? -25.683 12.359 33.073 1.00 44.69 210 SER A CA 1
ATOM 1633 C C . SER A 1 210 ? -25.250 13.821 33.057 1.00 44.69 210 SER A C 1
ATOM 1635 O O . SER A 1 210 ? -24.210 14.182 32.508 1.00 44.69 210 SER A O 1
ATOM 1637 N N . GLY A 1 211 ? -26.075 14.676 33.660 1.00 42.41 211 GLY A N 1
ATOM 1638 C CA . GLY A 1 211 ? -25.622 15.976 34.131 1.00 42.41 211 GLY A CA 1
ATOM 1639 C C . GLY A 1 211 ? -24.626 15.764 35.268 1.00 42.41 211 GLY A C 1
ATOM 1640 O O . GLY A 1 211 ? -25.027 15.499 36.397 1.00 42.41 211 GLY A O 1
ATOM 1641 N N . ILE A 1 212 ? -23.333 15.869 34.967 1.00 38.59 212 ILE A N 1
ATOM 1642 C CA . ILE A 1 212 ? -22.303 16.103 35.978 1.00 38.59 212 ILE A CA 1
ATOM 1643 C C . ILE A 1 212 ? -22.037 17.605 35.977 1.00 38.59 212 ILE A C 1
ATOM 1645 O O . ILE A 1 212 ? -21.472 18.166 35.039 1.00 38.59 212 ILE A O 1
ATOM 1649 N N . LEU A 1 213 ? -22.532 18.238 37.036 1.00 37.78 213 LEU A N 1
ATOM 1650 C CA . LEU A 1 213 ? -22.289 19.619 37.423 1.00 37.78 213 LEU A CA 1
ATOM 1651 C C . LEU A 1 213 ? -20.782 19.860 37.602 1.00 37.78 213 LEU A C 1
ATOM 1653 O O . LEU A 1 213 ? -20.172 19.304 38.511 1.00 37.78 213 LEU A O 1
ATOM 1657 N N . CYS A 1 214 ? -20.209 20.759 36.804 1.00 33.44 214 CYS A N 1
ATOM 1658 C CA . CYS A 1 214 ? -19.104 21.597 37.261 1.00 33.44 214 CYS A CA 1
ATOM 1659 C C . CYS A 1 214 ? -19.656 23.010 37.438 1.00 33.44 214 CYS A C 1
ATOM 1661 O O . CYS A 1 214 ? -20.170 23.614 36.498 1.00 33.44 214 CYS A O 1
ATOM 1663 N N . ALA A 1 215 ? -19.597 23.488 38.678 1.00 40.47 215 ALA A N 1
ATOM 1664 C CA . ALA A 1 215 ? -20.010 24.818 39.079 1.00 40.47 215 ALA A CA 1
ATOM 1665 C C . ALA A 1 215 ? -19.147 25.887 38.390 1.00 40.47 215 ALA A C 1
ATOM 1667 O O . ALA A 1 215 ? -17.924 25.864 38.500 1.00 40.47 215 ALA A O 1
ATOM 1668 N N . ALA A 1 216 ? -19.802 26.836 37.727 1.00 35.59 216 ALA A N 1
ATOM 1669 C CA . ALA A 1 216 ? -19.252 28.148 37.423 1.00 35.59 216 ALA A CA 1
ATOM 1670 C C . ALA A 1 216 ? -20.351 29.190 37.677 1.00 35.59 216 ALA A C 1
ATOM 1672 O O . ALA A 1 216 ? -21.532 28.938 37.432 1.00 35.59 216 ALA A O 1
ATOM 1673 N N . GLU A 1 217 ? -19.936 30.303 38.267 1.00 32.38 217 GLU A N 1
ATOM 1674 C CA . GLU A 1 217 ? -20.739 31.348 38.894 1.00 32.38 217 GLU A CA 1
ATOM 1675 C C . GLU A 1 217 ? -21.896 31.916 38.065 1.00 32.38 217 GLU A C 1
ATOM 1677 O O . GLU A 1 217 ? -21.826 32.124 36.854 1.00 32.38 217 GLU A O 1
ATOM 1682 N N . LYS A 1 218 ? -22.958 32.245 38.806 1.00 40.12 218 LYS A N 1
ATOM 1683 C CA . LYS A 1 218 ? -24.115 33.028 38.382 1.00 40.12 218 LYS A CA 1
ATOM 1684 C C . LYS A 1 218 ? -23.700 34.463 38.053 1.00 40.12 218 LYS A C 1
ATOM 1686 O O . LYS A 1 218 ? -23.341 35.201 38.962 1.00 40.12 218 LYS A O 1
ATOM 1691 N N . VAL A 1 219 ? -23.948 34.893 36.818 1.00 35.75 219 VAL A N 1
ATOM 1692 C CA . VAL A 1 219 ? -24.395 36.264 36.525 1.00 35.75 219 VAL A CA 1
ATOM 1693 C C . VAL A 1 219 ? -25.459 36.211 35.427 1.00 35.75 219 VAL A C 1
ATOM 1695 O O . VAL A 1 219 ? -25.294 35.572 34.391 1.00 35.75 219 VAL A O 1
ATOM 1698 N N . SER A 1 220 ? -26.591 36.853 35.681 1.00 38.31 220 SER A N 1
ATOM 1699 C CA . SER A 1 220 ? -27.674 37.189 34.743 1.00 38.31 220 SER A CA 1
ATOM 1700 C C . SER A 1 220 ? -28.493 38.327 35.386 1.00 38.31 220 SER A C 1
ATOM 1702 O O . SER A 1 220 ? -28.419 38.431 36.615 1.00 38.31 220 SER A O 1
ATOM 1704 N N . PRO A 1 221 ? -29.316 39.128 34.661 1.00 59.47 221 PRO A N 1
ATOM 1705 C CA . PRO A 1 221 ? -29.780 38.964 33.269 1.00 59.47 221 PRO A CA 1
ATOM 1706 C C . PRO A 1 221 ? -29.900 40.278 32.430 1.00 59.47 221 PRO A C 1
ATOM 1708 O O . PRO A 1 221 ? -29.545 41.366 32.873 1.00 59.47 221 PRO A O 1
ATOM 1711 N N . SER A 1 222 ? -30.534 40.136 31.251 1.00 30.28 222 SER A N 1
ATOM 1712 C CA . SER A 1 222 ? -31.066 41.131 30.282 1.00 30.28 222 SER A CA 1
ATOM 1713 C C . SER A 1 222 ? -30.107 41.459 29.124 1.00 30.28 222 SER A C 1
ATOM 1715 O O . SER A 1 222 ? -28.936 41.711 29.342 1.00 30.28 222 SER A O 1
ATOM 1717 N N . SER A 1 223 ? -30.485 41.425 27.844 1.00 35.06 223 SER A N 1
ATOM 1718 C CA . SER A 1 223 ? -31.790 41.593 27.197 1.00 35.06 223 SER A CA 1
ATOM 1719 C C . SER A 1 223 ? -31.826 40.903 25.816 1.00 35.06 223 SER A C 1
ATOM 1721 O O . SER A 1 223 ? -30.812 40.482 25.266 1.00 35.06 223 SER A O 1
ATOM 1723 N N . SER A 1 224 ? -33.042 40.763 25.299 1.00 45.53 224 SER A N 1
ATOM 1724 C CA . SER A 1 224 ? -33.467 40.231 24.001 1.00 45.53 224 SER A CA 1
ATOM 1725 C C . SER A 1 224 ? -32.693 40.750 22.778 1.00 45.53 224 SER A C 1
ATOM 1727 O O . SER A 1 224 ? -32.732 41.947 22.500 1.00 45.53 224 SER A O 1
ATOM 1729 N N . VAL A 1 225 ? -32.126 39.842 21.974 1.00 39.03 225 VAL A N 1
ATOM 1730 C CA . VAL A 1 225 ? -31.753 40.096 20.570 1.00 39.03 225 VAL A CA 1
ATOM 1731 C C . VAL A 1 225 ? -32.125 38.876 19.730 1.00 39.03 225 VAL A C 1
ATOM 1733 O O . VAL A 1 225 ? -31.972 37.730 20.151 1.00 39.03 225 VAL A O 1
ATOM 1736 N N . THR A 1 226 ? -32.688 39.155 18.562 1.00 38.81 226 THR A N 1
ATOM 1737 C CA . THR A 1 226 ? -33.258 38.219 17.602 1.00 38.81 226 THR A CA 1
ATOM 1738 C C . THR A 1 226 ? -32.250 37.206 17.066 1.00 38.81 226 THR A C 1
ATOM 1740 O O . THR A 1 226 ? -31.073 37.483 16.849 1.00 38.81 226 THR A O 1
ATOM 1743 N N . ASN A 1 227 ? -32.777 36.005 16.874 1.00 46.22 227 ASN A N 1
ATOM 1744 C CA . ASN A 1 227 ? -32.107 34.766 16.532 1.00 46.22 227 ASN A CA 1
ATOM 1745 C C . ASN A 1 227 ? -31.722 34.759 15.042 1.00 46.22 227 ASN A C 1
ATOM 1747 O O . ASN A 1 227 ? -32.556 34.409 14.214 1.00 46.22 227 ASN A O 1
ATOM 1751 N N . ASP A 1 228 ? -30.499 35.185 14.703 1.00 45.50 228 ASP A N 1
ATOM 1752 C CA . ASP A 1 228 ? -29.935 34.996 13.353 1.00 45.50 228 ASP A CA 1
ATOM 1753 C C . ASP A 1 228 ? -28.390 35.062 13.329 1.00 45.50 228 ASP A C 1
ATOM 1755 O O . ASP A 1 228 ? -27.761 35.837 12.610 1.00 45.50 228 ASP A O 1
ATOM 1759 N N . GLN A 1 229 ? -27.734 34.250 14.166 1.00 39.69 229 GLN A N 1
ATOM 1760 C CA . GLN A 1 229 ? -26.284 34.040 14.091 1.00 39.69 229 GLN A CA 1
ATOM 1761 C C . GLN A 1 229 ? -25.972 32.562 13.866 1.00 39.69 229 GLN A C 1
ATOM 1763 O O . GLN A 1 229 ? -25.674 31.803 14.788 1.00 39.69 229 GLN A O 1
ATOM 1768 N N . SER A 1 230 ? -25.977 32.168 12.591 1.00 48.25 230 SER A N 1
ATOM 1769 C CA . SER A 1 230 ? -25.155 31.061 12.100 1.00 48.25 230 SER A CA 1
ATOM 1770 C C . SER A 1 230 ? -23.688 31.421 12.357 1.00 48.25 230 SER A C 1
ATOM 1772 O O . SER A 1 230 ? -23.007 31.988 11.502 1.00 48.25 230 SER A O 1
ATOM 1774 N N . SER A 1 231 ? -23.199 31.143 13.564 1.00 61.91 231 SER A N 1
ATOM 1775 C CA . SER A 1 231 ? -21.776 31.226 13.875 1.00 61.91 231 SER A CA 1
ATOM 1776 C C . SER A 1 231 ? -21.061 30.146 13.065 1.00 61.91 231 SER A C 1
ATOM 1778 O O . SER A 1 231 ? -21.005 28.977 13.442 1.00 61.91 231 SER A O 1
ATOM 1780 N N . GLU A 1 232 ? -20.570 30.529 11.885 1.00 79.56 232 GLU A N 1
ATOM 1781 C CA . GLU A 1 232 ? -19.778 29.654 11.028 1.00 79.56 232 GLU A CA 1
ATOM 1782 C C . GLU A 1 232 ? -18.645 29.055 11.863 1.00 79.56 232 GLU A C 1
ATOM 1784 O O . GLU A 1 232 ? -17.788 29.764 12.399 1.00 79.56 232 GLU A O 1
ATOM 1789 N N . ALA A 1 233 ? -18.673 27.733 12.029 1.00 87.00 233 ALA A N 1
ATOM 1790 C CA . ALA A 1 233 ? -17.696 27.031 12.839 1.00 87.00 233 ALA A CA 1
ATOM 1791 C C . ALA A 1 233 ? -16.306 27.218 12.217 1.00 87.00 233 ALA A C 1
ATOM 1793 O O . ALA A 1 233 ? -15.990 26.584 11.217 1.00 87.00 233 ALA A O 1
ATOM 1794 N N . LYS A 1 234 ? -15.461 28.071 12.804 1.00 95.12 234 LYS A N 1
ATOM 1795 C CA . LYS A 1 234 ? -14.060 28.258 12.393 1.00 95.12 234 LYS A CA 1
ATOM 1796 C C . LYS A 1 234 ? -13.161 27.234 13.085 1.00 95.12 234 LYS A C 1
ATOM 1798 O O . LYS A 1 234 ? -13.399 26.845 14.227 1.00 95.12 234 LYS A O 1
ATOM 1803 N N . ARG A 1 235 ? -12.094 26.795 12.413 1.00 93.88 235 ARG A N 1
ATOM 1804 C CA . ARG A 1 235 ? -11.085 25.876 12.973 1.00 93.88 235 ARG A CA 1
ATOM 1805 C C . ARG A 1 235 ? -9.674 26.418 12.809 1.00 93.88 235 ARG A C 1
ATOM 1807 O O . ARG A 1 235 ? -9.339 26.983 11.775 1.00 93.88 235 ARG A O 1
ATOM 1814 N N . ILE A 1 236 ? -8.831 26.199 13.816 1.00 95.31 236 ILE A N 1
ATOM 1815 C CA . ILE A 1 236 ? -7.442 26.673 13.831 1.00 95.31 236 ILE A CA 1
ATOM 1816 C C . ILE A 1 236 ? -6.566 25.749 12.976 1.00 95.31 236 ILE A C 1
ATOM 1818 O O . ILE A 1 236 ? -6.547 24.531 13.172 1.00 95.31 236 ILE A O 1
ATOM 1822 N N . CYS A 1 237 ? -5.829 26.324 12.024 1.00 96.25 237 CYS A N 1
ATOM 1823 C CA . CYS A 1 237 ? -4.823 25.597 11.254 1.00 96.25 237 CYS A CA 1
ATOM 1824 C C . CYS A 1 237 ? -3.591 25.301 12.122 1.00 96.25 237 CYS A C 1
ATOM 1826 O O . CYS A 1 237 ? -3.012 26.191 12.742 1.00 96.25 237 CYS A O 1
ATOM 1828 N N . SER A 1 238 ? -3.130 24.051 12.126 1.00 95.00 238 SER A N 1
ATOM 1829 C CA . SER A 1 238 ? -2.001 23.605 12.947 1.00 95.00 238 SER A CA 1
ATOM 1830 C C . SER A 1 238 ? -0.657 24.216 12.529 1.00 95.00 238 SER A C 1
ATOM 1832 O O . SER A 1 238 ? 0.267 24.216 13.344 1.00 95.00 238 SER A O 1
ATOM 1834 N N . ARG A 1 239 ? -0.543 24.721 11.290 1.00 95.56 239 ARG A N 1
ATOM 1835 C CA . ARG A 1 239 ? 0.669 25.338 10.722 1.00 95.56 239 ARG A CA 1
ATOM 1836 C C . ARG A 1 239 ? 0.706 26.847 10.978 1.00 95.56 239 ARG A C 1
ATOM 1838 O O . ARG A 1 239 ? 1.529 27.283 11.768 1.00 95.56 239 ARG A O 1
ATOM 1845 N N . CYS A 1 240 ? -0.192 27.622 10.365 1.00 96.62 240 CYS A N 1
ATOM 1846 C CA . CYS A 1 240 ? -0.200 29.087 10.485 1.00 96.62 240 CYS A CA 1
ATOM 1847 C C . CYS A 1 240 ? -0.839 29.610 11.782 1.00 96.62 240 CYS A C 1
ATOM 1849 O O . CYS A 1 240 ? -0.773 30.803 12.039 1.00 96.62 240 CYS A O 1
ATOM 1851 N N . LYS A 1 241 ? -1.468 28.743 12.590 1.00 96.12 241 LYS A N 1
ATOM 1852 C CA . LYS A 1 241 ? -2.155 29.092 13.850 1.00 96.12 241 LYS A CA 1
ATOM 1853 C C . LYS A 1 241 ? -3.332 30.064 13.702 1.00 96.12 241 LYS A C 1
ATOM 1855 O O . LYS A 1 241 ? -3.875 30.508 14.707 1.00 96.12 241 LYS A O 1
ATOM 1860 N N . LEU A 1 242 ? -3.782 30.332 12.476 1.00 96.50 242 LEU A N 1
ATOM 1861 C CA . LEU A 1 242 ? -4.930 31.194 12.212 1.00 96.50 242 LEU A CA 1
ATOM 1862 C C . LEU A 1 242 ? -6.245 30.394 12.177 1.00 96.50 242 LEU A C 1
ATOM 1864 O O . LEU A 1 242 ? -6.257 29.238 11.726 1.00 96.50 242 LEU A O 1
ATOM 1868 N N . PRO A 1 243 ? -7.362 30.983 12.645 1.00 96.19 243 PRO A N 1
ATOM 1869 C CA . PRO A 1 243 ? -8.690 30.416 12.471 1.00 96.19 243 PRO A CA 1
ATOM 1870 C C . PRO A 1 243 ? -9.125 30.551 11.009 1.00 96.19 243 PRO A C 1
ATOM 1872 O O . PRO A 1 243 ? -9.090 31.632 10.427 1.00 96.19 243 PRO A O 1
ATOM 1875 N N . HIS A 1 244 ? -9.573 29.449 10.423 1.00 97.00 244 HIS A N 1
ATOM 1876 C CA . HIS A 1 244 ? -10.065 29.400 9.056 1.00 97.00 244 HIS A CA 1
ATOM 1877 C C . HIS A 1 244 ? -11.452 28.764 8.989 1.00 97.00 244 HIS A C 1
ATOM 1879 O O . HIS A 1 244 ? -11.806 27.903 9.797 1.00 97.00 244 HIS A O 1
ATOM 1885 N N . ASP A 1 245 ? -12.209 29.175 7.981 1.00 96.38 245 ASP A N 1
ATOM 1886 C CA . ASP A 1 245 ? -13.489 28.580 7.623 1.00 96.38 245 ASP A CA 1
ATOM 1887 C C . ASP A 1 245 ? -13.317 27.198 6.941 1.00 96.38 245 ASP A C 1
ATOM 1889 O O . ASP A 1 245 ? -12.234 26.850 6.451 1.00 96.38 245 ASP A O 1
ATOM 1893 N N . TRP A 1 246 ? -14.380 26.389 6.908 1.00 94.31 246 TRP A N 1
ATOM 1894 C CA . TRP A 1 246 ? -14.400 25.033 6.352 1.00 94.31 246 TRP A CA 1
ATOM 1895 C C . TRP A 1 246 ? -13.952 24.967 4.893 1.00 94.31 246 TRP A C 1
ATOM 1897 O O . TRP A 1 246 ? -13.296 24.001 4.489 1.00 94.31 246 TRP A O 1
ATOM 1907 N N . THR A 1 247 ? -14.211 26.022 4.121 1.00 95.81 247 THR A N 1
ATOM 1908 C CA . THR A 1 247 ? -13.797 26.160 2.718 1.00 95.81 247 THR A CA 1
ATOM 1909 C C . THR A 1 247 ? -12.276 26.124 2.530 1.00 95.81 247 THR A C 1
ATOM 1911 O O . THR A 1 247 ? -11.779 25.682 1.484 1.00 95.81 247 THR A O 1
ATOM 1914 N N . LYS A 1 248 ? -11.511 26.523 3.554 1.00 97.06 248 LYS A N 1
ATOM 1915 C CA . LYS A 1 248 ? -10.041 26.541 3.556 1.00 97.06 248 LYS A CA 1
ATOM 1916 C C . LYS A 1 248 ? -9.415 25.212 3.982 1.00 97.06 248 LYS A C 1
ATOM 1918 O O . LYS A 1 248 ? -8.192 25.092 3.941 1.00 97.06 248 LYS A O 1
ATOM 1923 N N . PHE A 1 249 ? -10.209 24.198 4.317 1.00 95.94 249 PHE A N 1
ATOM 1924 C CA . PHE A 1 249 ? -9.742 22.833 4.566 1.00 95.94 249 PHE A CA 1
ATOM 1925 C C . PHE A 1 249 ? -10.235 21.882 3.472 1.00 95.94 249 PHE A C 1
ATOM 1927 O O . PHE A 1 249 ? -11.201 22.146 2.757 1.00 95.94 249 PHE A O 1
ATOM 1934 N N . THR A 1 250 ? -9.560 20.748 3.298 1.00 94.38 250 THR A N 1
ATOM 1935 C CA . THR A 1 250 ? -10.131 19.655 2.496 1.00 94.38 250 THR A CA 1
ATOM 1936 C C . THR A 1 250 ? -11.251 18.965 3.280 1.00 94.38 250 THR A C 1
ATOM 1938 O O . THR A 1 250 ? -11.198 18.901 4.509 1.00 94.38 250 THR A O 1
ATOM 1941 N N . LYS A 1 251 ? -12.251 18.395 2.589 1.00 92.00 251 LYS A N 1
ATOM 1942 C CA . LYS A 1 251 ? -13.379 17.691 3.233 1.00 92.00 251 LYS A CA 1
ATOM 1943 C C . LYS A 1 251 ? -12.896 16.617 4.220 1.00 92.00 251 LYS A C 1
ATOM 1945 O O . LYS A 1 251 ? -13.427 16.503 5.319 1.00 92.00 251 LYS A O 1
ATOM 1950 N N . THR A 1 252 ? -11.829 15.897 3.872 1.00 90.88 252 THR A N 1
ATOM 1951 C CA . THR A 1 252 ? -11.199 14.889 4.736 1.00 90.88 252 THR A CA 1
ATOM 1952 C C . THR A 1 252 ? -10.577 15.499 5.992 1.00 90.88 252 THR A C 1
ATOM 1954 O O . THR A 1 252 ? -10.781 14.971 7.078 1.0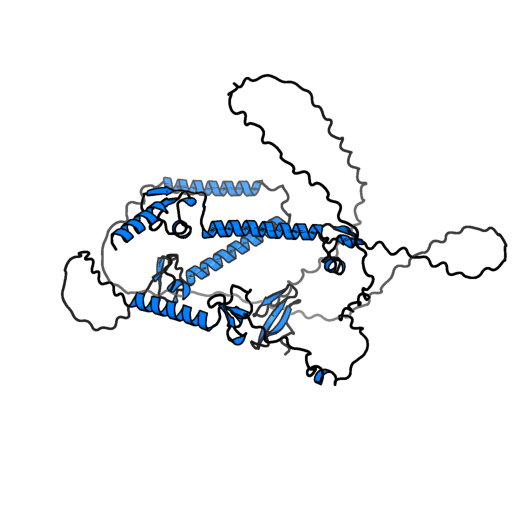0 90.88 252 THR A O 1
ATOM 1957 N N . GLN A 1 253 ? -9.867 16.628 5.887 1.00 91.75 253 GLN A N 1
ATOM 1958 C CA . GLN A 1 253 ? -9.300 17.321 7.055 1.00 91.75 253 GLN A CA 1
ATOM 1959 C C . GLN A 1 253 ? -10.371 17.949 7.947 1.00 91.75 253 GLN A C 1
ATOM 1961 O O . GLN A 1 253 ? -10.185 18.050 9.160 1.00 91.75 253 GLN A O 1
ATOM 1966 N N . TRP A 1 254 ? -11.491 18.365 7.353 1.00 90.12 254 TRP A N 1
ATOM 1967 C CA . TRP A 1 254 ? -12.628 18.885 8.096 1.00 90.12 254 TRP A CA 1
ATOM 1968 C C . TRP A 1 254 ? -13.355 17.788 8.878 1.00 90.12 254 TRP A C 1
ATOM 1970 O O . TRP A 1 254 ? -13.750 17.993 10.020 1.00 90.12 254 TRP A O 1
ATOM 1980 N N . VAL A 1 255 ? -13.505 16.592 8.317 1.00 86.50 255 VAL A N 1
ATOM 1981 C CA . VAL A 1 255 ? -14.184 15.490 9.017 1.00 86.50 255 VAL A CA 1
ATOM 1982 C C . VAL A 1 255 ? -13.239 14.757 9.978 1.00 86.50 255 VAL A C 1
ATOM 1984 O O . VAL A 1 255 ? -13.676 14.275 11.019 1.00 86.50 255 VAL A O 1
ATOM 1987 N N . ALA A 1 256 ? -11.936 14.705 9.690 1.00 84.88 256 ALA A N 1
ATOM 1988 C CA . ALA A 1 256 ? -10.970 14.037 10.554 1.00 84.88 256 ALA A CA 1
ATOM 1989 C C . ALA A 1 256 ? -10.889 14.709 11.938 1.00 84.88 256 ALA A C 1
ATOM 1991 O O . ALA A 1 256 ? -10.581 15.898 12.069 1.00 84.88 256 ALA A O 1
ATOM 1992 N N . ALA A 1 257 ? -11.108 13.917 12.990 1.00 69.25 257 ALA A N 1
ATOM 1993 C CA . ALA A 1 257 ? -10.936 14.321 14.388 1.00 69.25 257 ALA A CA 1
ATOM 1994 C C . ALA A 1 257 ? -9.457 14.551 14.779 1.00 69.25 257 ALA A C 1
ATOM 1996 O O . ALA A 1 257 ? -9.174 15.006 15.882 1.00 69.25 257 ALA A O 1
ATOM 1997 N N . ALA A 1 258 ? -8.511 14.250 13.883 1.00 64.56 258 ALA A N 1
ATOM 1998 C CA . ALA A 1 258 ? -7.081 14.279 14.166 1.00 64.56 258 ALA A CA 1
ATOM 1999 C C . ALA A 1 258 ? -6.492 15.703 14.270 1.00 64.56 258 ALA A C 1
ATOM 2001 O O . ALA A 1 258 ? -6.843 16.608 13.511 1.00 64.56 258 ALA A O 1
ATOM 2002 N N . LEU A 1 259 ? -5.526 15.838 15.185 1.00 62.00 259 LEU A N 1
ATOM 2003 C CA . LEU A 1 259 ? -4.835 17.053 15.650 1.00 62.00 259 LEU A CA 1
ATOM 2004 C C . LEU A 1 259 ? -4.009 17.822 14.599 1.00 62.00 259 LEU A C 1
ATOM 2006 O O . LEU A 1 259 ? -3.502 18.901 14.896 1.00 62.00 259 LEU A O 1
ATOM 2010 N N . VAL A 1 260 ? -3.867 17.321 13.369 1.00 75.62 260 VAL A N 1
ATOM 2011 C CA . VAL A 1 260 ? -3.016 17.952 12.344 1.00 75.62 260 VAL A CA 1
ATOM 2012 C C . VAL A 1 260 ? -3.860 18.402 11.154 1.00 75.62 260 VAL A C 1
ATOM 2014 O O . VAL A 1 260 ? -3.877 17.780 10.092 1.00 75.62 260 VAL A O 1
ATOM 2017 N N . ARG A 1 261 ? -4.593 19.504 11.336 1.00 89.50 261 ARG A N 1
ATOM 2018 C CA . ARG A 1 261 ? -5.354 20.158 10.262 1.00 89.50 261 ARG A CA 1
ATOM 2019 C C . ARG A 1 261 ? -4.541 21.311 9.689 1.00 89.50 261 ARG A C 1
ATOM 2021 O O . ARG A 1 261 ? -4.410 22.349 10.326 1.00 89.50 261 ARG A O 1
ATOM 2028 N N . LYS A 1 262 ? -4.024 21.151 8.475 1.00 96.81 262 LYS A N 1
ATOM 2029 C CA . LYS A 1 262 ? -3.373 22.229 7.716 1.00 96.81 262 LYS A CA 1
ATOM 2030 C C . LYS A 1 262 ? -4.397 22.843 6.759 1.00 96.81 262 LYS A C 1
ATOM 2032 O O . LYS A 1 262 ? -5.110 22.090 6.098 1.00 96.81 262 LYS A O 1
ATOM 2037 N N . CYS A 1 263 ? -4.490 24.170 6.685 1.00 97.25 263 CYS A N 1
ATOM 2038 C CA . CYS A 1 263 ? -5.298 24.823 5.655 1.00 97.25 263 CYS A CA 1
ATOM 2039 C C . CYS A 1 263 ? -4.709 24.536 4.260 1.00 97.25 263 CYS A C 1
ATOM 2041 O O . CYS A 1 263 ? -3.547 24.140 4.134 1.00 97.25 263 CYS A O 1
ATOM 2043 N N . LYS A 1 264 ? -5.518 24.707 3.210 1.00 97.19 264 LYS A N 1
ATOM 2044 C CA . LYS A 1 264 ? -5.140 24.434 1.813 1.00 97.19 264 LYS A CA 1
ATOM 2045 C C . LYS A 1 264 ? -3.870 25.178 1.392 1.00 97.19 264 LYS A C 1
ATOM 2047 O O . LYS A 1 264 ? -3.035 24.588 0.722 1.00 97.19 264 LYS A O 1
ATOM 2052 N N . GLU A 1 265 ? -3.712 26.425 1.827 1.00 97.25 265 GLU A N 1
ATOM 2053 C CA . GLU A 1 265 ? -2.541 27.258 1.522 1.00 97.25 265 GLU A CA 1
ATOM 2054 C C . GLU A 1 265 ? -1.265 26.673 2.145 1.00 97.25 265 GLU A C 1
ATOM 2056 O O . GLU A 1 265 ? -0.315 26.382 1.425 1.00 97.25 265 GLU A O 1
ATOM 2061 N N . CYS A 1 266 ? -1.276 26.363 3.447 1.00 97.12 266 CYS A N 1
ATOM 2062 C CA . CYS A 1 266 ? -0.141 25.711 4.111 1.00 97.12 266 CYS A CA 1
ATOM 2063 C C . CYS A 1 266 ? 0.180 24.318 3.543 1.00 97.12 266 CYS A C 1
ATOM 2065 O O . CYS A 1 266 ? 1.332 23.893 3.563 1.00 97.12 266 CYS A O 1
ATOM 2067 N N . LEU A 1 267 ? -0.833 23.580 3.077 1.00 96.06 267 LEU A N 1
ATOM 2068 C CA . LEU A 1 267 ? -0.636 22.301 2.389 1.00 96.06 267 LEU A CA 1
ATOM 2069 C C . LEU A 1 267 ? 0.076 22.482 1.048 1.00 96.06 267 LEU A C 1
ATOM 2071 O O . LEU A 1 267 ? 0.932 21.673 0.700 1.00 96.06 267 LEU A O 1
ATOM 2075 N N . GLU A 1 268 ? -0.297 23.502 0.280 1.00 96.38 268 GLU A N 1
ATOM 2076 C CA . GLU A 1 268 ? 0.298 23.757 -1.030 1.00 96.38 268 GLU A CA 1
ATOM 2077 C C . GLU A 1 268 ? 1.727 24.291 -0.900 1.00 96.38 268 GLU A C 1
ATOM 2079 O O . GLU A 1 268 ? 2.620 23.840 -1.612 1.00 96.38 268 GLU A O 1
ATOM 2084 N N . GLU A 1 269 ? 1.974 25.154 0.083 1.00 97.44 269 GLU A N 1
ATOM 2085 C CA . GLU A 1 269 ? 3.318 25.604 0.444 1.00 97.44 269 GLU A CA 1
ATOM 2086 C C . GLU A 1 269 ? 4.228 24.419 0.809 1.00 97.44 269 GLU A C 1
ATOM 2088 O O . GLU A 1 269 ? 5.349 24.310 0.316 1.00 97.44 269 GLU A O 1
ATOM 2093 N N . GLU A 1 270 ? 3.735 23.467 1.606 1.00 96.19 270 GLU A N 1
ATOM 2094 C CA . GLU A 1 270 ? 4.486 22.261 1.963 1.00 96.19 270 GLU A CA 1
ATOM 2095 C C . GLU A 1 270 ? 4.797 21.379 0.746 1.00 96.19 270 GLU A C 1
ATOM 2097 O O . GLU A 1 270 ? 5.904 20.845 0.640 1.00 96.19 270 GLU A O 1
ATOM 2102 N N . LYS A 1 271 ? 3.867 21.263 -0.211 1.00 96.44 271 LYS A N 1
ATOM 2103 C CA . LYS A 1 271 ? 4.138 20.572 -1.482 1.00 96.44 271 LYS A CA 1
ATOM 2104 C C . LYS A 1 271 ? 5.205 21.289 -2.302 1.00 96.44 271 LYS A C 1
ATOM 2106 O O . LYS A 1 271 ? 6.058 20.621 -2.882 1.00 96.44 271 LYS A O 1
ATOM 2111 N N . GLN A 1 272 ? 5.178 22.620 -2.356 1.00 96.56 272 GLN A N 1
ATOM 2112 C CA . GLN A 1 272 ? 6.193 23.401 -3.067 1.00 96.56 272 GLN A CA 1
ATOM 2113 C C . GLN A 1 272 ? 7.570 23.268 -2.413 1.00 96.56 272 GLN A C 1
ATOM 2115 O O . GLN A 1 272 ? 8.556 23.068 -3.121 1.00 96.56 272 GLN A O 1
ATOM 2120 N N . ILE A 1 273 ? 7.641 23.313 -1.078 1.00 95.50 273 ILE A N 1
ATOM 2121 C CA . ILE A 1 273 ? 8.878 23.066 -0.325 1.00 95.50 273 ILE A CA 1
ATOM 2122 C C . ILE A 1 273 ? 9.409 21.670 -0.648 1.00 95.50 273 ILE A C 1
ATOM 2124 O O . ILE A 1 273 ? 10.572 21.539 -1.016 1.00 95.50 273 ILE A O 1
ATOM 2128 N N . LYS A 1 274 ? 8.555 20.640 -0.589 1.00 95.44 274 LYS A N 1
ATOM 2129 C CA . LYS A 1 274 ? 8.955 19.269 -0.920 1.00 95.44 274 LYS A CA 1
ATOM 2130 C C . LYS A 1 274 ? 9.487 19.157 -2.350 1.00 95.44 274 LYS A C 1
ATOM 2132 O O . LYS A 1 274 ? 10.541 18.575 -2.558 1.00 95.44 274 LYS A O 1
ATOM 2137 N N . LYS A 1 275 ? 8.809 19.775 -3.321 1.00 96.19 275 LYS A N 1
ATOM 2138 C CA . LYS A 1 275 ? 9.245 19.786 -4.724 1.00 96.19 275 LYS A CA 1
ATOM 2139 C C . LYS A 1 275 ? 10.626 20.428 -4.900 1.00 96.19 275 LYS A C 1
ATOM 2141 O O . LYS A 1 275 ? 11.411 19.926 -5.695 1.00 96.19 275 LYS A O 1
ATOM 2146 N N . ARG A 1 276 ? 10.925 21.512 -4.171 1.00 95.62 276 ARG A N 1
ATOM 2147 C CA . ARG A 1 276 ? 12.257 22.141 -4.189 1.00 95.62 276 ARG A CA 1
ATOM 2148 C C . ARG A 1 276 ? 13.323 21.231 -3.584 1.00 95.62 276 ARG A C 1
ATOM 2150 O O . ARG A 1 276 ? 14.357 21.051 -4.209 1.00 95.62 276 ARG A O 1
ATOM 2157 N N . VAL A 1 277 ? 13.041 20.606 -2.441 1.00 95.56 277 VAL A N 1
ATOM 2158 C CA . VAL A 1 277 ? 13.968 19.653 -1.804 1.00 95.56 277 VAL A CA 1
ATOM 2159 C C . VAL A 1 277 ? 14.254 18.465 -2.726 1.00 95.56 277 VAL A C 1
ATOM 2161 O O . VAL A 1 277 ? 15.412 18.120 -2.929 1.00 95.56 277 VAL A O 1
ATOM 2164 N N . ASP A 1 278 ? 13.224 17.880 -3.339 1.00 92.38 278 ASP A N 1
ATOM 2165 C CA . ASP A 1 278 ? 13.388 16.764 -4.279 1.00 92.38 278 ASP A CA 1
ATOM 2166 C C . ASP A 1 278 ? 14.196 17.196 -5.525 1.00 92.38 278 ASP A C 1
ATOM 2168 O O . ASP A 1 278 ? 15.013 16.433 -6.041 1.00 92.38 278 ASP A O 1
ATOM 2172 N N . GLN A 1 279 ? 14.008 18.435 -5.999 1.00 95.44 279 GLN A N 1
ATOM 2173 C CA . GLN A 1 279 ? 14.779 19.006 -7.107 1.00 95.44 279 GLN A CA 1
ATOM 2174 C C . GLN A 1 279 ? 16.253 19.220 -6.732 1.00 95.44 279 GLN A C 1
ATOM 2176 O O . GLN A 1 279 ? 17.131 18.852 -7.510 1.00 95.44 279 GLN A O 1
ATOM 2181 N N . GLU A 1 280 ? 16.536 19.773 -5.552 1.00 95.50 280 GLU A N 1
ATOM 2182 C CA . GLU A 1 280 ? 17.899 19.965 -5.042 1.00 95.50 280 GLU A CA 1
ATOM 2183 C C . GLU A 1 280 ? 18.613 18.627 -4.833 1.00 95.50 280 GLU A C 1
ATOM 2185 O O . GLU A 1 280 ? 19.753 18.464 -5.263 1.00 95.50 280 GLU A O 1
ATOM 2190 N N . GLN A 1 281 ? 17.924 17.632 -4.267 1.00 93.69 281 GLN A N 1
ATOM 2191 C CA . GLN A 1 281 ? 18.457 16.277 -4.121 1.00 93.69 281 GLN A CA 1
ATOM 2192 C C . GLN A 1 281 ? 18.731 15.617 -5.477 1.00 93.69 281 GLN A C 1
ATOM 2194 O O . GLN A 1 281 ? 19.744 14.937 -5.634 1.00 93.69 281 GLN A O 1
ATOM 2199 N N . GLY A 1 282 ? 17.873 15.844 -6.476 1.00 94.31 282 GLY A N 1
ATOM 2200 C CA . GLY A 1 282 ? 18.101 15.381 -7.845 1.00 94.31 282 GLY A CA 1
ATOM 2201 C C . GLY A 1 282 ? 19.334 16.019 -8.490 1.00 94.31 282 GLY A C 1
ATOM 2202 O O . GLY A 1 282 ? 20.137 15.317 -9.103 1.00 94.31 282 GLY A O 1
ATOM 2203 N N . ILE A 1 283 ? 19.524 17.330 -8.311 1.00 92.44 283 ILE A N 1
ATOM 2204 C CA . ILE A 1 283 ? 20.718 18.048 -8.785 1.00 92.44 283 ILE A CA 1
ATOM 2205 C C . ILE A 1 283 ? 21.972 17.524 -8.076 1.00 92.44 283 ILE A C 1
ATOM 2207 O O . ILE A 1 283 ? 22.976 17.250 -8.730 1.00 92.44 283 ILE A O 1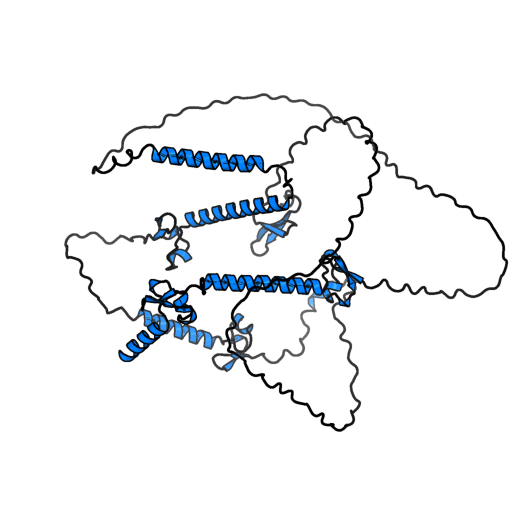
ATOM 2211 N N . GLN A 1 284 ? 21.911 17.320 -6.759 1.00 90.75 284 GLN A N 1
ATOM 2212 C CA . GLN A 1 284 ? 23.029 16.785 -5.987 1.00 90.75 284 GLN A CA 1
ATOM 2213 C C . GLN A 1 284 ? 23.392 15.358 -6.421 1.00 90.75 284 GLN A C 1
ATOM 2215 O O . GLN A 1 284 ? 24.570 15.046 -6.573 1.00 90.75 284 GLN A O 1
ATOM 2220 N N . ALA A 1 285 ? 22.404 14.502 -6.691 1.00 89.94 285 ALA A N 1
ATOM 2221 C CA . ALA A 1 285 ? 22.641 13.162 -7.221 1.00 89.94 285 ALA A CA 1
ATOM 2222 C C . ALA A 1 285 ? 23.287 13.199 -8.618 1.00 89.94 285 ALA A C 1
ATOM 2224 O O . ALA A 1 285 ? 24.218 12.439 -8.877 1.00 89.94 285 ALA A O 1
ATOM 2225 N N . LEU A 1 286 ? 22.849 14.106 -9.499 1.00 89.31 286 LEU A N 1
ATOM 2226 C CA . LEU A 1 286 ? 23.456 14.296 -10.821 1.00 89.31 286 LEU A CA 1
ATOM 2227 C C . LEU A 1 286 ? 24.909 14.780 -10.729 1.00 89.31 286 LEU A C 1
ATOM 2229 O O . LEU A 1 286 ? 25.753 14.272 -11.462 1.00 89.31 286 LEU A O 1
ATOM 2233 N N . LEU A 1 287 ? 25.214 15.697 -9.805 1.00 89.94 287 LEU A N 1
ATOM 2234 C CA . LEU A 1 287 ? 26.583 16.157 -9.544 1.00 89.94 287 LEU A CA 1
ATOM 2235 C C . LEU A 1 287 ? 27.481 15.037 -9.002 1.00 89.94 287 LEU A C 1
ATOM 2237 O O . LEU A 1 287 ? 28.640 14.934 -9.387 1.00 89.94 287 LEU A O 1
ATOM 2241 N N . MET A 1 288 ? 26.947 14.157 -8.152 1.00 85.19 288 MET A N 1
ATOM 2242 C CA . MET A 1 288 ? 27.693 12.995 -7.655 1.00 85.19 288 MET A CA 1
ATOM 2243 C C . MET A 1 288 ? 27.933 11.945 -8.753 1.00 85.19 288 MET A C 1
ATOM 2245 O O . MET A 1 288 ? 28.912 11.207 -8.692 1.00 85.19 288 MET A O 1
ATOM 2249 N N . MET A 1 289 ? 27.064 11.872 -9.768 1.00 84.62 289 MET A N 1
ATOM 2250 C CA . MET A 1 289 ? 27.215 10.945 -10.897 1.00 84.62 289 MET A CA 1
ATOM 2251 C C . MET A 1 289 ? 28.076 11.485 -12.043 1.00 84.62 289 MET A C 1
ATOM 2253 O O . MET A 1 289 ? 28.579 10.687 -12.831 1.00 84.62 289 MET A O 1
ATOM 2257 N N . SER A 1 290 ? 28.265 12.803 -12.160 1.00 83.19 290 SER A N 1
ATOM 2258 C CA . SER A 1 290 ? 29.021 13.395 -13.270 1.00 83.19 290 SER A CA 1
ATOM 2259 C C . SER A 1 290 ? 30.540 13.235 -13.152 1.00 83.19 290 SER A C 1
ATOM 2261 O O . SER A 1 290 ? 31.246 13.602 -14.086 1.00 83.19 290 SER A O 1
ATOM 2263 N N . GLY A 1 291 ? 31.064 12.671 -12.056 1.00 70.81 291 GLY A N 1
ATOM 2264 C CA . GLY A 1 291 ? 32.477 12.279 -11.936 1.00 70.81 291 GLY A CA 1
ATOM 2265 C C . GLY A 1 291 ? 33.491 13.425 -12.064 1.00 70.81 291 GLY A C 1
ATOM 2266 O O . GLY A 1 291 ? 34.689 13.171 -12.116 1.00 70.81 291 GLY A O 1
ATOM 2267 N N . GLN A 1 292 ? 33.042 14.683 -12.094 1.00 50.19 292 GLN A N 1
ATOM 2268 C CA . GLN A 1 292 ? 33.888 15.875 -12.181 1.00 50.19 292 GLN A CA 1
ATOM 2269 C C . GLN A 1 292 ? 34.237 16.422 -10.793 1.00 50.19 292 GLN A C 1
ATOM 2271 O O . GLN A 1 292 ? 34.113 17.615 -10.530 1.00 50.19 292 GLN A O 1
ATOM 2276 N N . VAL A 1 293 ? 34.684 15.548 -9.894 1.00 49.34 293 VAL A N 1
ATOM 2277 C CA . VAL A 1 293 ? 35.387 15.981 -8.684 1.00 49.34 293 VAL A CA 1
ATOM 2278 C C . VAL A 1 293 ? 36.841 15.572 -8.863 1.00 49.34 293 VAL A C 1
ATOM 2280 O O . VAL A 1 293 ? 37.266 14.509 -8.426 1.00 49.34 293 VAL A O 1
ATOM 2283 N N . SER A 1 294 ? 37.593 16.396 -9.594 1.00 50.50 294 SER A N 1
ATOM 2284 C CA . SER A 1 294 ? 39.051 16.341 -9.557 1.00 50.50 294 SER A CA 1
ATOM 2285 C C . SER A 1 294 ? 39.505 16.702 -8.143 1.00 50.50 294 SER A C 1
ATOM 2287 O O . SER A 1 294 ? 39.158 17.761 -7.619 1.00 50.50 294 SER A O 1
ATOM 2289 N N . GLU A 1 295 ? 40.270 15.805 -7.542 1.00 50.91 295 GLU A N 1
ATOM 2290 C CA . GLU A 1 295 ? 40.724 15.756 -6.149 1.00 50.91 295 GLU A CA 1
ATOM 2291 C C . GLU A 1 295 ? 41.758 16.851 -5.783 1.00 50.91 295 GLU A C 1
ATOM 2293 O O . GLU A 1 295 ? 42.737 16.579 -5.098 1.00 50.91 295 GLU A O 1
ATOM 2298 N N . SER A 1 296 ? 41.597 18.101 -6.249 1.00 50.06 296 SER A N 1
ATOM 2299 C CA . SER A 1 296 ? 42.601 19.164 -6.029 1.00 50.06 296 SER A CA 1
ATOM 2300 C C . SER A 1 296 ? 42.074 20.525 -5.551 1.00 50.06 296 SER A C 1
ATOM 2302 O O . SER A 1 296 ? 42.800 21.516 -5.624 1.00 50.06 296 SER A O 1
ATOM 2304 N N . THR A 1 297 ? 40.846 20.623 -5.038 1.00 51.50 297 THR A N 1
ATOM 2305 C CA . THR A 1 297 ? 40.322 21.890 -4.486 1.00 51.50 297 THR A CA 1
ATOM 2306 C C . THR A 1 297 ? 39.640 21.696 -3.130 1.00 51.50 297 THR A C 1
ATOM 2308 O O . THR A 1 297 ? 38.455 21.982 -2.979 1.00 51.50 297 THR A O 1
ATOM 2311 N N . GLU A 1 298 ? 40.367 21.211 -2.120 1.00 54.12 298 GLU A N 1
ATOM 2312 C CA . GLU A 1 298 ? 39.869 21.216 -0.731 1.00 54.12 298 GLU A CA 1
ATOM 2313 C C . GLU A 1 298 ? 39.941 22.603 -0.055 1.00 54.12 298 GLU A C 1
ATOM 2315 O O . GLU A 1 298 ? 39.221 22.863 0.913 1.00 54.12 298 GLU A O 1
ATOM 2320 N N . ASP A 1 299 ? 40.762 23.522 -0.564 1.00 62.47 299 ASP A N 1
ATOM 2321 C CA . ASP A 1 299 ? 41.039 24.794 0.114 1.00 62.47 299 ASP A CA 1
ATOM 2322 C C . ASP A 1 299 ? 39.914 25.852 0.090 1.00 62.47 299 ASP A C 1
ATOM 2324 O O . ASP A 1 299 ? 39.678 26.480 1.130 1.00 62.47 299 ASP A O 1
ATOM 2328 N N . PRO A 1 300 ? 39.140 26.068 -0.997 1.00 67.38 300 PRO A N 1
ATOM 2329 C CA . PRO A 1 300 ? 38.145 27.144 -1.001 1.00 67.38 300 PRO A CA 1
ATOM 2330 C C . PRO A 1 300 ? 36.926 26.831 -0.120 1.00 67.38 300 PRO A C 1
ATOM 2332 O O . PRO A 1 300 ? 36.334 27.738 0.468 1.00 67.38 300 PRO A O 1
ATOM 2335 N N . MET A 1 301 ? 36.561 25.554 0.036 1.00 71.12 301 MET A N 1
ATOM 2336 C CA . MET A 1 301 ? 35.398 25.161 0.840 1.00 71.12 301 MET A CA 1
ATOM 2337 C C . MET A 1 301 ? 35.699 25.211 2.347 1.00 71.12 301 MET A C 1
ATOM 2339 O O . MET A 1 301 ? 34.852 25.653 3.127 1.00 71.12 301 MET A O 1
ATOM 2343 N N . LYS A 1 302 ? 36.929 24.861 2.760 1.00 73.69 302 LYS A N 1
ATOM 2344 C CA . LYS A 1 302 ? 37.418 25.074 4.136 1.00 73.69 302 LYS A CA 1
ATOM 2345 C C . LYS A 1 302 ? 37.514 26.566 4.476 1.00 73.69 302 LYS A C 1
ATOM 2347 O O . LYS A 1 302 ? 37.111 26.957 5.572 1.00 73.69 302 LYS A O 1
ATOM 2352 N N . ALA A 1 303 ? 37.958 27.408 3.538 1.00 75.31 303 ALA A N 1
ATOM 2353 C CA . ALA A 1 303 ? 37.977 28.861 3.721 1.00 75.31 303 ALA A CA 1
ATOM 2354 C C . ALA A 1 303 ? 36.561 29.454 3.865 1.00 75.31 303 ALA A C 1
ATOM 2356 O O . ALA A 1 303 ? 36.329 30.278 4.751 1.00 75.31 303 ALA A O 1
ATOM 2357 N N . ALA A 1 304 ? 35.591 28.988 3.070 1.00 75.31 304 ALA A N 1
ATOM 2358 C CA . ALA A 1 304 ? 34.195 29.423 3.164 1.00 75.31 304 ALA A CA 1
ATOM 2359 C C . ALA A 1 304 ? 33.520 28.991 4.480 1.00 75.31 304 ALA A C 1
ATOM 2361 O O . ALA A 1 304 ? 32.807 29.780 5.102 1.00 75.31 304 ALA A O 1
ATOM 2362 N N . LEU A 1 305 ? 33.780 27.763 4.947 1.00 81.31 305 LEU A N 1
ATOM 2363 C CA . LEU A 1 305 ? 33.288 27.274 6.241 1.00 81.31 305 LEU A CA 1
ATOM 2364 C C . LEU A 1 305 ? 33.885 28.052 7.418 1.00 81.31 305 LEU A C 1
ATOM 2366 O O . LEU A 1 305 ? 33.163 28.377 8.362 1.00 81.31 305 LEU A O 1
ATOM 2370 N N . LYS A 1 306 ? 35.173 28.405 7.344 1.00 87.56 306 LYS A N 1
ATOM 2371 C CA . LYS A 1 306 ? 35.829 29.249 8.347 1.00 87.56 306 LYS A CA 1
ATOM 2372 C C . LYS A 1 306 ? 35.243 30.665 8.364 1.00 87.56 306 LYS A C 1
ATOM 2374 O O . LYS A 1 306 ? 34.851 31.135 9.423 1.00 87.56 306 LYS A O 1
ATOM 2379 N N . ALA A 1 307 ? 35.054 31.288 7.200 1.00 82.31 307 ALA A N 1
ATOM 2380 C CA . ALA A 1 307 ? 34.436 32.612 7.099 1.00 82.31 307 ALA A CA 1
ATOM 2381 C C . ALA A 1 307 ? 32.986 32.639 7.629 1.00 82.31 307 ALA A C 1
ATOM 2383 O O . ALA A 1 307 ? 32.576 33.598 8.283 1.00 82.31 307 ALA A O 1
ATOM 2384 N N . ALA A 1 308 ? 32.210 31.574 7.400 1.00 83.19 308 ALA A N 1
ATOM 2385 C CA . ALA A 1 308 ? 30.859 31.447 7.947 1.00 83.19 308 ALA A CA 1
ATOM 2386 C C . ALA A 1 308 ? 30.859 31.271 9.477 1.00 83.19 308 ALA A C 1
ATOM 2388 O O . ALA A 1 308 ? 29.999 31.832 10.161 1.00 83.19 308 ALA A O 1
ATOM 2389 N N . ALA A 1 309 ? 31.823 30.521 10.022 1.00 85.62 309 ALA A N 1
ATOM 2390 C CA . ALA A 1 309 ? 32.004 30.380 11.464 1.00 85.62 309 ALA A CA 1
ATOM 2391 C C . ALA A 1 309 ? 32.413 31.713 12.114 1.00 85.62 309 ALA A C 1
ATOM 2393 O O . ALA A 1 309 ? 31.823 32.099 13.124 1.00 85.62 309 ALA A O 1
ATOM 2394 N N . ASP A 1 310 ? 33.327 32.454 11.486 1.00 87.19 310 ASP A N 1
ATOM 2395 C CA . ASP A 1 310 ? 33.797 33.759 11.961 1.00 87.19 310 ASP A CA 1
ATOM 2396 C C . ASP A 1 310 ? 32.676 34.815 11.923 1.00 87.19 310 ASP A C 1
ATOM 2398 O O . ASP A 1 310 ? 32.507 35.582 12.873 1.00 87.19 310 ASP A O 1
ATOM 2402 N N . LEU A 1 311 ? 31.823 34.808 10.890 1.00 87.00 311 LEU A N 1
ATOM 2403 C CA . LEU A 1 311 ? 30.646 35.683 10.823 1.00 87.00 311 LEU A CA 1
ATOM 2404 C C . LEU A 1 311 ? 29.640 35.374 11.941 1.00 87.00 311 LEU A C 1
ATOM 2406 O O . LEU A 1 311 ? 29.072 36.286 12.546 1.00 87.00 311 LEU A O 1
ATOM 2410 N N . LYS A 1 312 ? 29.434 34.088 12.246 1.00 84.06 312 LYS A N 1
ATOM 2411 C CA . LYS A 1 312 ? 28.523 33.650 13.309 1.00 84.06 312 LYS A CA 1
ATOM 2412 C C . LYS A 1 312 ? 29.074 33.990 14.697 1.00 84.06 312 LYS A C 1
ATOM 2414 O O . LYS A 1 312 ? 28.315 34.425 15.562 1.00 84.06 312 LYS A O 1
ATOM 2419 N N . ALA A 1 313 ? 30.388 33.875 14.888 1.00 82.75 313 ALA A N 1
ATOM 2420 C CA . ALA A 1 313 ? 31.075 34.320 16.096 1.00 82.75 313 ALA A CA 1
ATOM 2421 C C . ALA A 1 313 ? 30.987 35.848 16.271 1.00 82.75 313 ALA A C 1
ATOM 2423 O O . ALA A 1 313 ? 30.679 36.324 17.363 1.00 82.75 313 ALA A O 1
ATOM 2424 N N . ALA A 1 314 ? 31.147 36.623 15.194 1.00 81.44 314 ALA A N 1
ATOM 2425 C CA . ALA A 1 314 ? 31.000 38.079 15.222 1.00 81.44 314 ALA A CA 1
ATOM 2426 C C . ALA A 1 314 ? 29.558 38.528 15.535 1.00 81.44 314 ALA A C 1
ATOM 2428 O O . ALA A 1 314 ? 29.349 39.512 16.247 1.00 81.44 314 ALA A O 1
ATOM 2429 N N . GLN A 1 315 ? 28.549 37.803 15.044 1.00 79.94 315 GLN A N 1
ATOM 2430 C CA . GLN A 1 315 ? 27.143 38.055 15.381 1.00 79.94 315 GLN A CA 1
ATOM 2431 C C . GLN A 1 315 ? 26.830 37.724 16.848 1.00 79.94 315 GLN A C 1
ATOM 2433 O O . GLN A 1 315 ? 26.135 38.495 17.508 1.00 79.94 315 GLN A O 1
ATOM 2438 N N . ALA A 1 316 ? 27.379 36.628 17.379 1.00 76.94 316 ALA A N 1
ATOM 2439 C CA . ALA A 1 316 ? 27.238 36.269 18.789 1.00 76.94 316 ALA A CA 1
ATOM 2440 C C . ALA A 1 316 ? 27.932 37.284 19.718 1.00 76.94 316 ALA A C 1
ATOM 2442 O O . ALA A 1 316 ? 27.367 37.674 20.738 1.00 76.94 316 ALA A O 1
ATOM 2443 N N . ALA A 1 317 ? 29.111 37.784 19.332 1.00 79.31 317 ALA A N 1
ATOM 2444 C CA . ALA A 1 317 ? 29.826 38.819 20.078 1.00 79.31 317 ALA A CA 1
ATOM 2445 C C . ALA A 1 317 ? 29.053 40.151 20.126 1.00 79.31 317 ALA A C 1
ATOM 2447 O O . ALA A 1 317 ? 29.021 40.803 21.167 1.00 79.31 317 ALA A O 1
ATOM 2448 N N . LYS A 1 318 ? 28.354 40.527 19.044 1.00 76.62 318 LYS A N 1
ATOM 2449 C CA . LYS A 1 318 ? 27.465 41.706 19.036 1.00 76.62 318 LYS A CA 1
ATOM 2450 C C . LYS A 1 318 ? 26.265 41.560 19.974 1.00 76.62 318 LYS A C 1
ATOM 2452 O O . LYS A 1 318 ? 25.816 42.559 20.522 1.00 76.62 318 LYS A O 1
ATOM 2457 N N . PHE A 1 319 ? 25.770 40.340 20.178 1.00 70.56 319 PHE A N 1
ATOM 2458 C CA . PHE A 1 319 ? 24.679 40.065 21.117 1.00 70.56 319 PHE A CA 1
ATOM 2459 C C . PHE A 1 319 ? 25.119 40.129 22.585 1.00 70.56 319 PHE A C 1
ATOM 2461 O O . PHE A 1 319 ? 24.332 40.523 23.439 1.00 70.56 319 PHE A O 1
ATOM 2468 N N . LEU A 1 320 ? 26.373 39.781 22.885 1.00 71.38 320 LEU A N 1
ATOM 2469 C CA . LEU A 1 320 ? 26.921 39.846 24.246 1.00 71.38 320 LEU A CA 1
ATOM 2470 C C . LEU A 1 320 ? 27.391 41.254 24.646 1.00 71.38 320 LEU A C 1
ATOM 2472 O O . LEU A 1 320 ? 27.531 41.532 25.832 1.00 71.38 320 LEU A O 1
ATOM 2476 N N . ALA A 1 321 ? 27.609 42.149 23.679 1.00 72.25 321 ALA A N 1
ATOM 2477 C CA . ALA A 1 321 ? 28.108 43.502 23.922 1.00 72.25 321 ALA A CA 1
ATOM 2478 C C . ALA A 1 321 ? 27.030 44.527 24.330 1.00 72.25 321 ALA A C 1
ATOM 2480 O O . ALA A 1 321 ? 27.374 45.681 24.571 1.00 72.25 321 ALA A O 1
ATOM 2481 N N . ASN A 1 322 ? 25.743 44.156 24.394 1.00 62.69 322 ASN A N 1
ATOM 2482 C CA . ASN A 1 322 ? 24.691 45.092 24.806 1.00 62.69 322 ASN A CA 1
ATOM 2483 C C . ASN A 1 322 ? 23.527 44.410 25.562 1.00 62.69 322 ASN A C 1
ATOM 2485 O O . ASN A 1 322 ? 22.462 44.182 24.982 1.00 62.69 322 ASN A O 1
ATOM 2489 N N . PRO A 1 323 ? 23.715 44.056 26.847 1.00 55.78 323 PRO A N 1
ATOM 2490 C CA . PRO A 1 323 ? 22.678 43.415 27.659 1.00 55.78 323 PRO A CA 1
ATOM 2491 C C . PRO A 1 323 ? 21.541 44.356 28.117 1.00 55.78 323 PRO A C 1
ATOM 2493 O O . PRO A 1 323 ? 20.520 43.861 28.588 1.00 55.78 323 PRO A O 1
ATOM 2496 N N . ASP A 1 324 ? 21.653 45.679 27.933 1.00 50.72 324 ASP A N 1
ATOM 2497 C CA . ASP A 1 324 ? 20.719 46.659 28.524 1.00 50.72 324 ASP A CA 1
ATOM 2498 C C . ASP A 1 324 ? 19.584 47.141 27.597 1.00 50.72 324 ASP A C 1
ATOM 2500 O O . ASP A 1 324 ? 18.750 47.956 27.992 1.00 50.72 324 ASP A O 1
ATOM 2504 N N . ALA A 1 325 ? 19.469 46.615 26.375 1.00 49.56 325 ALA A N 1
ATOM 2505 C CA . ALA A 1 325 ? 18.440 47.053 25.421 1.00 49.56 325 ALA A CA 1
ATOM 2506 C C . ALA A 1 325 ? 17.087 46.304 25.518 1.00 49.56 325 ALA A C 1
ATOM 2508 O O . ALA A 1 325 ? 16.227 46.496 24.660 1.00 49.56 325 ALA A O 1
ATOM 2509 N N . VAL A 1 326 ? 16.864 45.455 26.535 1.00 49.59 326 VAL A N 1
ATOM 2510 C CA . VAL A 1 326 ? 15.655 44.595 26.640 1.00 49.59 326 VAL A CA 1
ATOM 2511 C C . VAL A 1 326 ? 14.808 44.880 27.895 1.00 49.59 326 VAL A C 1
ATOM 2513 O O . VAL A 1 326 ? 14.061 44.023 28.350 1.00 49.59 326 VAL A O 1
ATOM 2516 N N . SER A 1 327 ? 14.864 46.101 28.443 1.00 43.56 327 SER A N 1
ATOM 2517 C CA . SER A 1 327 ? 14.064 46.478 29.630 1.00 43.56 327 SER A CA 1
ATOM 2518 C C . SER A 1 327 ? 13.123 47.677 29.462 1.00 43.56 327 SER A C 1
ATOM 2520 O O . SER A 1 327 ? 12.537 48.117 30.447 1.00 43.56 327 SER A O 1
ATOM 2522 N N . SER A 1 328 ? 12.890 48.202 28.253 1.00 38.44 328 SER A N 1
ATOM 2523 C CA . SER A 1 328 ? 12.047 49.402 28.085 1.00 38.44 328 SER A CA 1
ATOM 2524 C C . SER A 1 328 ? 10.927 49.297 27.050 1.00 38.44 328 SER A C 1
ATOM 2526 O O . SER A 1 328 ? 10.685 50.247 26.322 1.00 38.44 328 SER A O 1
ATOM 2528 N N . MET A 1 329 ? 10.168 48.198 27.013 1.00 36.28 329 MET A N 1
ATOM 2529 C CA . MET A 1 329 ? 8.812 48.231 26.433 1.00 36.28 329 MET A CA 1
ATOM 2530 C C . MET A 1 329 ? 7.862 47.274 27.158 1.00 36.28 329 MET A C 1
ATOM 2532 O O . MET A 1 329 ? 7.501 46.220 26.645 1.00 36.28 329 MET A O 1
ATOM 2536 N N . SER A 1 330 ? 7.426 47.668 28.356 1.00 36.69 330 SER A N 1
ATOM 2537 C CA . SER A 1 330 ? 6.162 47.186 28.923 1.00 36.69 330 SER A CA 1
ATOM 2538 C C . SER A 1 330 ? 5.409 48.371 29.524 1.00 36.69 330 SER A C 1
ATOM 2540 O O . SER A 1 330 ? 5.977 49.110 30.321 1.00 36.69 330 SER A O 1
ATOM 2542 N N . ASN A 1 331 ? 4.127 48.477 29.171 1.00 34.31 331 ASN A N 1
ATOM 2543 C CA . ASN A 1 331 ? 3.086 49.363 29.708 1.00 34.31 331 ASN A CA 1
ATOM 2544 C C . ASN A 1 331 ? 2.950 50.758 29.079 1.00 34.31 331 ASN A C 1
ATOM 2546 O O . ASN A 1 331 ? 3.621 51.710 29.460 1.00 34.31 331 ASN A O 1
ATOM 2550 N N . THR A 1 332 ? 1.936 50.911 28.221 1.00 31.59 332 THR A N 1
ATOM 2551 C CA . THR A 1 332 ? 0.777 51.772 28.528 1.00 31.59 332 THR A CA 1
ATOM 2552 C C . THR A 1 332 ? -0.399 51.509 27.580 1.00 31.59 332 THR A C 1
ATOM 2554 O O . THR A 1 332 ? -0.275 50.941 26.501 1.00 31.59 332 THR A O 1
ATOM 2557 N N . THR A 1 333 ? -1.562 51.842 28.117 1.00 37.34 333 THR A N 1
ATOM 2558 C CA . THR A 1 333 ? -2.951 51.488 27.819 1.00 37.34 333 THR A CA 1
ATOM 2559 C C . THR A 1 333 ? -3.640 52.309 26.717 1.00 37.34 333 THR A C 1
ATOM 2561 O O . THR A 1 333 ? -3.401 53.501 26.611 1.00 37.34 333 THR A O 1
ATOM 2564 N N . ASN A 1 334 ? -4.636 51.669 26.083 1.00 33.22 334 ASN A N 1
ATOM 2565 C CA . ASN A 1 334 ? -5.966 52.178 25.690 1.00 33.22 334 ASN A CA 1
ATOM 2566 C C . ASN A 1 334 ? -6.177 53.265 24.602 1.00 33.22 334 ASN A C 1
ATOM 2568 O O . ASN A 1 334 ? -5.664 54.371 24.680 1.00 33.22 334 ASN A O 1
ATOM 2572 N N . VAL A 1 335 ? -7.184 52.945 23.764 1.00 30.38 335 VAL A N 1
ATOM 2573 C CA . VAL A 1 335 ? -8.264 53.799 23.210 1.00 30.38 335 VAL A CA 1
ATOM 2574 C C . VAL A 1 335 ? -8.101 54.411 21.796 1.00 30.38 335 VAL A C 1
ATOM 2576 O O . VAL A 1 335 ? -7.105 55.018 21.436 1.00 30.38 335 VAL A O 1
ATOM 2579 N N . THR A 1 336 ? -9.170 54.132 21.035 1.00 35.47 336 THR A N 1
ATOM 2580 C CA . THR A 1 336 ? -9.789 54.635 19.789 1.00 35.47 336 THR A CA 1
ATOM 2581 C C . THR A 1 336 ? -9.239 55.827 18.989 1.00 35.47 336 THR A C 1
ATOM 2583 O O . THR A 1 336 ? -8.726 56.793 19.530 1.00 35.47 336 THR A O 1
ATOM 2586 N N . ASP A 1 337 ? -9.606 55.777 17.698 1.00 34.22 337 ASP A N 1
ATOM 2587 C CA . ASP A 1 337 ? -9.793 56.872 16.731 1.00 34.22 337 ASP A CA 1
ATOM 2588 C C . ASP A 1 337 ? -8.563 57.629 16.212 1.00 34.22 337 ASP A C 1
ATOM 2590 O O . ASP A 1 337 ? -7.970 58.453 16.892 1.00 34.22 337 ASP A O 1
ATOM 2594 N N . LEU A 1 338 ? -8.269 57.437 14.917 1.00 31.72 338 LEU A N 1
ATOM 2595 C CA . LEU A 1 338 ? -8.399 58.484 13.889 1.00 31.72 338 LEU A CA 1
ATOM 2596 C C . LEU A 1 338 ? -7.952 57.954 12.516 1.00 31.72 338 LEU A C 1
ATOM 2598 O O . LEU A 1 338 ? -6.783 57.689 12.247 1.00 31.72 338 LEU A O 1
ATOM 2602 N N . LYS A 1 339 ? -8.931 57.839 11.615 1.00 37.31 339 LYS A N 1
ATOM 2603 C CA . LYS A 1 339 ? -8.742 57.873 10.161 1.00 37.31 339 LYS A CA 1
ATOM 2604 C C . LYS A 1 339 ? -8.285 59.282 9.780 1.00 37.31 339 LYS A C 1
ATOM 2606 O O . LYS A 1 339 ? -9.007 60.233 10.063 1.00 37.31 339 LYS A O 1
ATOM 2611 N N . GLY A 1 340 ? -7.185 59.413 9.042 1.00 30.64 340 GLY A N 1
ATOM 2612 C CA . GLY A 1 340 ? -6.890 60.674 8.370 1.00 30.64 340 GLY A CA 1
ATOM 2613 C C . GLY A 1 340 ? -5.510 60.785 7.729 1.00 30.64 340 GLY A C 1
ATOM 2614 O O . GLY A 1 340 ? -4.510 60.843 8.423 1.00 30.64 340 GLY A O 1
ATOM 2615 N N . ILE A 1 341 ? -5.536 60.992 6.409 1.00 30.92 341 ILE A N 1
ATOM 2616 C CA . ILE A 1 341 ? -4.596 61.792 5.602 1.00 30.92 341 ILE A CA 1
ATOM 2617 C C . ILE A 1 341 ? -3.178 61.217 5.359 1.00 30.92 341 ILE A C 1
ATOM 2619 O O . ILE A 1 341 ? -2.284 61.358 6.179 1.00 30.92 341 ILE A O 1
ATOM 2623 N N . LEU A 1 342 ? -2.931 60.672 4.157 1.00 29.66 342 LEU A N 1
ATOM 2624 C CA . LEU A 1 342 ? -2.120 61.304 3.089 1.00 29.66 342 LEU A CA 1
ATOM 2625 C C . LEU A 1 342 ? -1.786 60.306 1.956 1.00 29.66 342 LEU A C 1
ATOM 2627 O O . LEU A 1 342 ? -1.423 59.156 2.179 1.00 29.66 342 LEU A O 1
ATOM 2631 N N . LYS A 1 343 ? -1.949 60.795 0.720 1.00 32.72 343 LYS A N 1
ATOM 2632 C CA . LYS A 1 343 ? -1.644 60.170 -0.581 1.00 32.72 343 LYS A CA 1
ATOM 2633 C C . LYS A 1 343 ? -0.165 59.760 -0.717 1.00 32.72 343 LYS A C 1
ATOM 2635 O O . LYS A 1 343 ? 0.685 60.496 -0.220 1.00 32.72 343 LYS A O 1
ATOM 2640 N N . PRO A 1 344 ? 0.172 58.750 -1.540 1.00 34.41 344 PRO A N 1
ATOM 2641 C CA . PRO A 1 344 ? 1.475 58.681 -2.186 1.00 34.41 344 PRO A CA 1
ATOM 2642 C C . PRO A 1 344 ? 1.467 59.438 -3.525 1.00 34.41 344 PRO A C 1
ATOM 2644 O O . PRO A 1 344 ? 0.556 59.294 -4.343 1.00 34.41 344 PRO A O 1
ATOM 2647 N N . ALA A 1 345 ? 2.492 60.269 -3.707 1.00 30.70 345 ALA A N 1
ATOM 2648 C CA . ALA A 1 345 ? 2.799 60.991 -4.931 1.00 30.70 345 ALA A CA 1
ATOM 2649 C C . ALA A 1 345 ? 3.510 60.086 -5.951 1.00 30.70 345 ALA A C 1
ATOM 2651 O O . ALA A 1 345 ? 4.299 59.210 -5.602 1.00 30.70 345 ALA A O 1
ATOM 2652 N N . SER A 1 346 ? 3.188 60.348 -7.211 1.00 40.25 346 SER A N 1
ATOM 2653 C CA . SER A 1 346 ? 3.804 59.876 -8.448 1.00 40.25 346 SER A CA 1
ATOM 2654 C C . SER A 1 346 ? 5.221 60.407 -8.656 1.00 40.25 346 SER A C 1
ATOM 2656 O O . SER A 1 346 ? 5.477 61.550 -8.300 1.00 40.25 346 SER A O 1
ATOM 2658 N N . HIS A 1 347 ? 6.063 59.616 -9.322 1.00 33.28 347 HIS A N 1
ATOM 2659 C CA . HIS A 1 347 ? 7.077 59.992 -10.326 1.00 33.28 347 HIS A CA 1
ATOM 2660 C C . HIS A 1 347 ? 7.749 58.687 -10.796 1.00 33.28 347 HIS A C 1
ATOM 2662 O O . HIS A 1 347 ? 7.808 57.726 -10.035 1.00 33.28 347 HIS A O 1
ATOM 2668 N N . ASP A 1 348 ? 8.375 58.558 -11.954 1.00 28.34 348 ASP A N 1
ATOM 2669 C CA . ASP A 1 348 ? 8.146 59.042 -13.312 1.00 28.34 348 ASP A CA 1
ATOM 2670 C C . ASP A 1 348 ? 9.149 58.261 -14.176 1.00 28.34 348 ASP A C 1
ATOM 2672 O O . ASP A 1 348 ? 10.173 57.770 -13.699 1.00 28.34 348 ASP A O 1
ATOM 2676 N N . SER A 1 349 ? 8.811 58.112 -15.443 1.00 35.56 349 SER A N 1
ATOM 2677 C CA . SER A 1 349 ? 9.528 57.384 -16.488 1.00 35.56 349 SER A CA 1
ATOM 2678 C C . SER A 1 349 ? 10.861 58.009 -16.919 1.00 35.56 349 SER A C 1
ATOM 2680 O O . SER A 1 349 ? 10.981 59.231 -16.973 1.00 35.56 349 SER A O 1
ATOM 2682 N N . THR A 1 350 ? 11.798 57.196 -17.429 1.00 31.27 350 THR A N 1
ATOM 2683 C CA . THR A 1 350 ? 12.632 57.608 -18.579 1.00 31.27 350 THR A CA 1
ATOM 2684 C C . THR A 1 350 ? 13.098 56.412 -19.421 1.00 31.27 350 THR A C 1
ATOM 2686 O O . THR A 1 350 ? 13.697 55.466 -18.916 1.00 31.27 350 THR A O 1
ATOM 2689 N N . SER A 1 351 ? 12.774 56.491 -20.714 1.00 33.25 351 SER A N 1
ATOM 2690 C CA . SER A 1 351 ? 13.290 55.704 -21.847 1.00 33.25 351 SER A CA 1
ATOM 2691 C C . SER A 1 351 ? 14.724 56.155 -22.208 1.00 33.25 351 SER A C 1
ATOM 2693 O O . SER A 1 351 ? 15.164 57.186 -21.691 1.00 33.25 351 SER A O 1
ATOM 2695 N N . PRO A 1 352 ? 15.451 55.468 -23.113 1.00 52.69 352 PRO A N 1
ATOM 2696 C CA . PRO A 1 352 ? 15.442 55.994 -24.484 1.00 52.69 352 PRO A CA 1
ATOM 2697 C C . PRO A 1 352 ? 15.529 54.963 -25.629 1.00 52.69 352 PRO A C 1
ATOM 2699 O O . PRO A 1 352 ? 15.845 53.787 -25.465 1.00 52.69 352 PRO A O 1
ATOM 2702 N N . ASP A 1 353 ? 15.237 55.521 -26.801 1.00 32.25 353 ASP A N 1
ATOM 2703 C CA . ASP A 1 353 ? 15.029 54.982 -28.143 1.00 32.25 353 ASP A CA 1
ATOM 2704 C C . ASP A 1 353 ? 16.290 54.640 -28.977 1.00 32.25 353 ASP A C 1
ATOM 2706 O O . ASP A 1 353 ? 17.348 55.238 -28.807 1.00 32.25 353 ASP A O 1
ATOM 2710 N N . LEU A 1 354 ? 16.042 53.778 -29.982 1.00 37.66 354 LEU A N 1
ATOM 2711 C CA . LEU A 1 354 ? 16.551 53.726 -31.374 1.00 37.66 354 LEU A CA 1
ATOM 2712 C C . LEU A 1 354 ? 18.054 53.513 -31.679 1.00 37.66 354 LEU A C 1
ATOM 2714 O O . LEU A 1 354 ? 18.907 54.302 -31.303 1.00 37.66 354 LEU A O 1
ATOM 2718 N N . ILE A 1 355 ? 18.340 52.534 -32.558 1.00 33.00 355 ILE A N 1
ATOM 2719 C CA . ILE A 1 355 ? 18.855 52.752 -33.933 1.00 33.00 355 ILE A CA 1
ATOM 2720 C C . ILE A 1 355 ? 18.648 51.481 -34.783 1.00 33.00 355 ILE A C 1
ATOM 2722 O O . ILE A 1 355 ? 18.826 50.349 -34.340 1.00 33.00 355 ILE A O 1
ATOM 2726 N N . ARG A 1 356 ? 18.238 51.728 -36.027 1.00 34.34 356 ARG A N 1
ATOM 2727 C CA . ARG A 1 356 ? 17.887 50.818 -37.121 1.00 34.34 356 ARG A CA 1
ATOM 2728 C C . ARG A 1 356 ? 19.028 50.833 -38.144 1.00 34.34 356 ARG A C 1
ATOM 2730 O O . ARG A 1 356 ? 19.580 51.903 -38.389 1.00 34.34 356 ARG A O 1
ATOM 2737 N N . SER A 1 357 ? 19.355 49.710 -38.782 1.00 32.25 357 SER A N 1
ATOM 2738 C CA . SER A 1 357 ? 20.115 49.697 -40.045 1.00 32.25 357 SER A CA 1
ATOM 2739 C C . SER A 1 357 ? 19.816 48.427 -40.844 1.00 32.25 357 SER A C 1
ATOM 2741 O O . SER A 1 357 ? 20.050 47.318 -40.369 1.00 32.25 357 SER A O 1
ATOM 2743 N N . ASP A 1 358 ? 19.283 48.633 -42.047 1.00 33.88 358 ASP A N 1
ATOM 2744 C CA . ASP A 1 358 ? 19.061 47.650 -43.107 1.00 33.88 358 ASP A CA 1
ATOM 2745 C C . ASP A 1 358 ? 20.363 47.414 -43.896 1.00 33.88 358 ASP A C 1
ATOM 2747 O O . ASP A 1 358 ? 21.049 48.379 -44.232 1.00 33.88 358 ASP A O 1
ATOM 2751 N N . VAL A 1 359 ? 20.673 46.163 -44.268 1.00 34.31 359 VAL A N 1
ATOM 2752 C CA . VAL A 1 359 ? 21.603 45.847 -45.371 1.00 34.31 359 VAL A CA 1
ATOM 2753 C C . VAL A 1 359 ? 21.081 44.648 -46.168 1.00 34.31 359 VAL A C 1
ATOM 2755 O O . VAL A 1 359 ? 20.832 43.571 -45.632 1.00 34.31 359 VAL A O 1
ATOM 2758 N N . VAL A 1 360 ? 20.938 44.876 -47.474 1.00 38.53 360 VAL A N 1
ATOM 2759 C CA . VAL A 1 360 ? 20.570 43.950 -48.553 1.00 38.53 360 VAL A CA 1
ATOM 2760 C C . VAL A 1 360 ? 21.842 43.497 -49.273 1.00 38.53 360 VAL A C 1
ATOM 2762 O O . VAL A 1 360 ? 22.515 44.378 -49.790 1.00 38.53 360 VAL A O 1
ATOM 2765 N N . VAL A 1 361 ? 22.129 42.188 -49.393 1.00 33.88 361 VAL A N 1
ATOM 2766 C CA . VAL A 1 361 ? 22.978 41.553 -50.446 1.00 33.88 361 VAL A CA 1
ATOM 2767 C C . VAL A 1 361 ? 22.636 40.040 -50.480 1.00 33.88 361 VAL A C 1
ATOM 2769 O O . VAL A 1 361 ? 22.798 39.370 -49.469 1.00 33.88 361 VAL A O 1
ATOM 2772 N N . LYS A 1 362 ? 21.881 39.540 -51.473 1.00 29.16 362 LYS A N 1
ATOM 2773 C CA . LYS A 1 362 ? 22.265 38.911 -52.766 1.00 29.16 362 LYS A CA 1
ATOM 2774 C C . LYS A 1 362 ? 22.622 37.410 -52.671 1.00 29.16 362 LYS A C 1
ATOM 2776 O O . LYS A 1 362 ? 23.603 37.030 -52.043 1.00 29.16 362 LYS A O 1
ATOM 2781 N N . GLU A 1 363 ? 21.787 36.596 -53.323 1.00 33.56 363 GLU A N 1
ATOM 2782 C CA . GLU A 1 363 ? 21.932 35.154 -53.574 1.00 33.56 363 GLU A CA 1
ATOM 2783 C C . GLU A 1 363 ? 23.105 34.838 -54.514 1.00 33.56 363 GLU A C 1
ATOM 2785 O O . GLU A 1 363 ? 23.256 35.530 -55.518 1.00 33.56 363 GLU A O 1
ATOM 2790 N N . GLU A 1 364 ? 23.826 33.735 -54.264 1.00 32.91 364 GLU A N 1
ATOM 2791 C CA . GLU A 1 364 ? 24.432 32.888 -55.307 1.00 32.91 364 GLU A CA 1
ATOM 2792 C C . GLU A 1 364 ? 24.389 31.397 -54.908 1.00 32.91 364 GLU A C 1
ATOM 2794 O O . GLU A 1 364 ? 24.451 31.031 -53.733 1.00 32.91 364 GLU A O 1
ATOM 2799 N N . ALA A 1 365 ? 24.216 30.552 -55.927 1.00 40.94 365 ALA A N 1
ATOM 2800 C CA . ALA A 1 365 ? 23.926 29.118 -55.892 1.00 40.94 365 ALA A CA 1
ATOM 2801 C C . ALA A 1 365 ? 25.196 28.226 -55.784 1.00 40.94 365 ALA A C 1
ATOM 2803 O O . ALA A 1 365 ? 26.311 28.714 -55.973 1.00 40.94 365 ALA A O 1
ATOM 2804 N N . PRO A 1 366 ? 25.063 26.911 -55.495 1.00 44.16 366 PRO A N 1
ATOM 2805 C CA . PRO A 1 366 ? 26.177 26.061 -55.067 1.00 44.16 366 PRO A CA 1
ATOM 2806 C C . PRO A 1 366 ? 26.901 25.349 -56.223 1.00 44.16 366 PRO A C 1
ATOM 2808 O O . PRO A 1 366 ? 26.275 24.829 -57.145 1.00 44.16 366 PRO A O 1
ATOM 2811 N N . SER A 1 367 ? 28.230 25.250 -56.119 1.00 34.44 367 SER A N 1
ATOM 2812 C CA . SER A 1 367 ? 29.073 24.398 -56.972 1.00 34.44 367 SER A CA 1
ATOM 2813 C C . SER A 1 367 ? 29.406 23.071 -56.284 1.00 34.44 367 SER A C 1
ATOM 2815 O O . SER A 1 367 ? 29.611 23.011 -55.073 1.00 34.44 367 SER A O 1
ATOM 2817 N N . GLY A 1 368 ? 29.393 22.005 -57.087 1.00 36.44 368 GLY A N 1
ATOM 2818 C CA . GLY A 1 368 ? 29.334 20.607 -56.673 1.00 36.44 368 GLY A CA 1
ATOM 2819 C C . GLY A 1 368 ? 30.572 20.027 -55.986 1.00 36.44 368 GLY A C 1
ATOM 2820 O O . GLY A 1 368 ? 31.707 20.452 -56.187 1.00 36.44 368 GLY A O 1
ATOM 2821 N N . LEU A 1 369 ? 30.308 18.979 -55.205 1.00 33.34 369 LEU A N 1
ATOM 2822 C CA . LEU A 1 369 ? 31.289 18.133 -54.535 1.00 33.34 369 LEU A CA 1
ATOM 2823 C C . LEU A 1 369 ? 31.299 16.752 -55.202 1.00 33.34 369 LEU A C 1
ATOM 2825 O O . LEU A 1 369 ? 30.297 16.037 -55.214 1.00 33.34 369 LEU A O 1
ATOM 2829 N N . VAL A 1 370 ? 32.453 16.413 -55.771 1.00 35.34 370 VAL A N 1
ATOM 2830 C CA . VAL A 1 370 ? 32.797 15.118 -56.365 1.00 35.34 370 VAL A CA 1
ATOM 2831 C C . VAL A 1 370 ? 33.160 14.139 -55.244 1.00 35.34 370 VAL A C 1
ATOM 2833 O O . VAL A 1 370 ? 34.026 14.426 -54.420 1.00 35.34 370 VAL A O 1
ATOM 2836 N N . LEU A 1 371 ? 32.503 12.977 -55.216 1.00 35.84 371 LEU A N 1
ATOM 2837 C CA . LEU A 1 371 ? 32.823 11.854 -54.332 1.00 35.84 371 LEU A CA 1
ATOM 2838 C C . LEU A 1 371 ? 33.946 11.009 -54.954 1.00 35.84 371 LEU A C 1
ATOM 2840 O O . LEU A 1 371 ? 33.736 10.361 -55.977 1.00 35.84 371 LEU A O 1
ATOM 2844 N N . GLY A 1 372 ? 35.124 10.994 -54.326 1.00 32.62 372 GLY A N 1
ATOM 2845 C CA . GLY A 1 372 ? 36.191 10.027 -54.594 1.00 32.62 372 GLY A CA 1
ATOM 2846 C C . GLY A 1 372 ? 36.125 8.869 -53.596 1.00 32.62 372 GLY A C 1
ATOM 2847 O O . GLY A 1 372 ? 36.263 9.086 -52.394 1.00 32.62 372 GLY A O 1
ATOM 2848 N N . GLY A 1 373 ? 35.886 7.651 -54.086 1.00 33.75 373 GLY A N 1
ATOM 2849 C CA . GLY A 1 373 ? 35.973 6.411 -53.307 1.00 33.75 373 GLY A CA 1
ATOM 2850 C C . GLY A 1 373 ? 37.387 5.808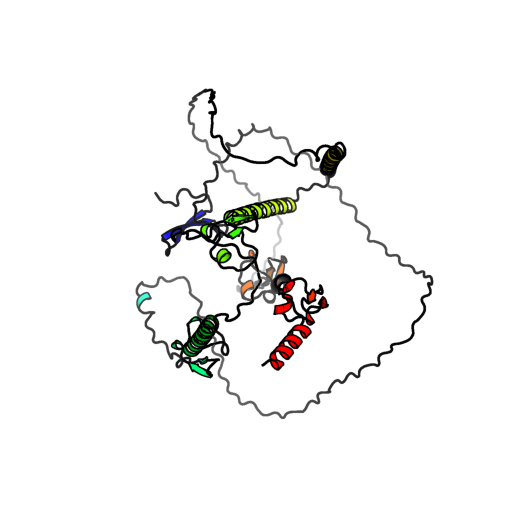 -53.350 1.00 33.75 373 GLY A C 1
ATOM 2851 O O . GLY A 1 373 ? 38.091 6.010 -54.340 1.00 33.75 373 GLY A O 1
ATOM 2852 N N . PRO A 1 374 ? 37.825 5.073 -52.310 1.00 42.88 374 PRO A N 1
ATOM 2853 C CA . PRO A 1 374 ? 39.154 4.472 -52.279 1.00 42.88 374 PRO A CA 1
ATOM 2854 C C . PRO A 1 374 ? 39.212 3.138 -53.040 1.00 42.88 374 PRO A C 1
ATOM 2856 O O . PRO A 1 374 ? 38.445 2.210 -52.783 1.00 42.88 374 PRO A O 1
ATOM 2859 N N . THR A 1 375 ? 40.171 3.055 -53.958 1.00 33.41 375 THR A N 1
ATOM 2860 C CA . THR A 1 375 ? 40.627 1.857 -54.670 1.00 33.41 375 THR A CA 1
ATOM 2861 C C . THR A 1 375 ? 41.454 0.973 -53.732 1.00 33.41 375 THR A C 1
ATOM 2863 O O . THR A 1 375 ? 42.422 1.436 -53.134 1.00 33.41 375 THR A O 1
ATOM 2866 N N . VAL A 1 376 ? 41.087 -0.305 -53.613 1.00 37.59 376 VAL A N 1
ATOM 2867 C CA . VAL A 1 376 ? 41.865 -1.335 -52.905 1.00 37.59 376 VAL A CA 1
ATOM 2868 C C . VAL A 1 376 ? 42.782 -2.022 -53.916 1.00 37.59 376 VAL A C 1
ATOM 2870 O O . VAL A 1 376 ? 42.313 -2.575 -54.909 1.00 37.59 376 VAL A O 1
ATOM 2873 N N . THR A 1 377 ? 44.087 -1.958 -53.672 1.00 33.22 377 THR A N 1
ATOM 2874 C CA . THR A 1 377 ? 45.138 -2.664 -54.413 1.00 33.22 377 THR A CA 1
ATOM 2875 C C . THR A 1 377 ? 45.226 -4.115 -53.938 1.00 33.22 377 THR A C 1
ATOM 2877 O O . THR A 1 377 ? 45.427 -4.356 -52.749 1.00 33.22 377 THR A O 1
ATOM 2880 N N . ASN A 1 378 ? 45.090 -5.071 -54.861 1.00 34.34 378 ASN A N 1
ATOM 2881 C CA . ASN A 1 378 ? 45.419 -6.478 -54.633 1.00 34.34 378 ASN A CA 1
ATOM 2882 C C . ASN A 1 378 ? 46.892 -6.707 -54.985 1.00 34.34 378 ASN A C 1
ATOM 2884 O O . ASN A 1 378 ? 47.317 -6.376 -56.091 1.00 34.34 378 ASN A O 1
ATOM 2888 N N . GLU A 1 379 ? 47.641 -7.273 -54.043 1.00 37.88 379 GLU A N 1
ATOM 2889 C CA . GLU A 1 379 ? 49.015 -7.726 -54.235 1.00 37.88 379 GLU A CA 1
ATOM 2890 C C . GLU A 1 379 ? 49.032 -9.118 -54.877 1.00 37.88 379 GLU A C 1
ATOM 2892 O O . GLU A 1 379 ? 48.335 -10.043 -54.451 1.00 37.88 379 GLU A O 1
ATOM 2897 N N . GLU A 1 380 ? 49.840 -9.240 -55.926 1.00 34.44 380 GLU A N 1
ATOM 2898 C CA . GLU A 1 380 ? 50.172 -10.477 -56.617 1.00 34.44 380 GLU A CA 1
ATOM 2899 C C . GLU A 1 380 ? 51.228 -11.254 -55.816 1.00 34.44 380 GLU A C 1
ATOM 2901 O O . GLU A 1 380 ? 52.268 -10.716 -55.441 1.00 34.44 380 GLU A O 1
ATOM 2906 N N . GLY A 1 381 ? 50.973 -12.541 -55.580 1.00 35.66 381 GLY A N 1
ATOM 2907 C CA . GLY A 1 381 ? 51.931 -13.482 -55.005 1.00 35.66 381 GLY A CA 1
ATOM 2908 C C . GLY A 1 381 ? 52.040 -14.717 -55.889 1.00 35.66 381 GLY A C 1
ATOM 2909 O O . GLY A 1 381 ? 51.178 -15.591 -55.854 1.00 35.66 381 GLY A O 1
ATOM 2910 N N . SER A 1 382 ? 53.098 -14.766 -56.696 1.00 34.12 382 SER A N 1
ATOM 2911 C CA . SER A 1 382 ? 53.482 -15.885 -57.556 1.00 34.12 382 SER A CA 1
ATOM 2912 C C . SER A 1 382 ? 54.078 -17.047 -56.754 1.00 34.12 382 SER A C 1
ATOM 2914 O O . SER A 1 382 ? 54.975 -16.822 -55.940 1.00 34.12 382 SER A O 1
ATOM 2916 N N . TYR A 1 383 ? 53.696 -18.289 -57.062 1.00 36.22 383 TYR A N 1
ATOM 2917 C CA . TYR A 1 383 ? 54.561 -19.452 -56.839 1.00 36.22 383 TYR A CA 1
ATOM 2918 C C . TYR A 1 383 ? 54.330 -20.514 -57.921 1.00 36.22 383 TYR A C 1
ATOM 2920 O O . TYR A 1 383 ? 53.203 -20.747 -58.353 1.00 36.22 383 TYR A O 1
ATOM 2928 N N . THR A 1 384 ? 55.433 -21.089 -58.388 1.00 41.66 384 THR A N 1
ATOM 2929 C CA . THR A 1 384 ? 55.592 -21.889 -59.608 1.00 41.66 384 THR A CA 1
ATOM 2930 C C . THR A 1 384 ? 55.309 -23.384 -59.437 1.00 41.66 384 THR A C 1
ATOM 2932 O O . THR A 1 384 ? 55.572 -23.954 -58.382 1.00 41.66 384 THR A O 1
ATOM 2935 N N . ASP A 1 385 ? 54.833 -23.968 -60.542 1.00 35.69 385 ASP A N 1
ATOM 2936 C CA . ASP A 1 385 ? 54.906 -25.346 -61.064 1.00 35.69 385 ASP A CA 1
ATOM 2937 C C . ASP A 1 385 ? 55.454 -26.500 -60.207 1.00 35.69 385 ASP A C 1
ATOM 2939 O O . ASP A 1 385 ? 56.585 -26.463 -59.725 1.00 35.69 385 ASP A O 1
ATOM 2943 N N . SER A 1 386 ? 54.728 -27.631 -60.233 1.00 37.47 386 SER A N 1
ATOM 2944 C CA . SER A 1 386 ? 55.191 -28.876 -60.889 1.00 37.47 386 SER A CA 1
ATOM 2945 C C . SER A 1 386 ? 54.078 -29.939 -60.978 1.00 37.47 386 SER A C 1
ATOM 2947 O O . SER A 1 386 ? 53.634 -30.505 -59.984 1.00 37.47 386 SER A O 1
ATOM 2949 N N . THR A 1 387 ? 53.643 -30.172 -62.216 1.00 37.84 387 THR A N 1
ATOM 2950 C CA . THR A 1 387 ? 53.290 -31.442 -62.884 1.00 37.84 387 THR A CA 1
ATOM 2951 C C . THR A 1 387 ? 53.076 -32.728 -62.064 1.00 37.84 387 THR A C 1
ATOM 2953 O O . THR A 1 387 ? 53.989 -33.268 -61.448 1.00 37.84 387 THR A O 1
ATOM 2956 N N . GLY A 1 388 ? 51.903 -33.343 -62.262 1.00 33.78 388 GLY A N 1
ATOM 2957 C CA . GLY A 1 388 ? 51.633 -34.753 -61.964 1.00 33.78 388 GLY A CA 1
ATOM 2958 C C . GLY A 1 388 ? 50.319 -35.217 -62.598 1.00 33.78 388 GLY A C 1
ATOM 2959 O O . GLY A 1 388 ? 49.245 -34.969 -62.062 1.00 33.78 388 GLY A O 1
ATOM 2960 N N . ALA A 1 389 ? 50.407 -35.850 -63.769 1.00 43.12 389 ALA A N 1
ATOM 2961 C CA . ALA A 1 389 ? 49.280 -36.412 -64.510 1.00 43.12 389 ALA A CA 1
ATOM 2962 C C . ALA A 1 389 ? 48.708 -37.670 -63.830 1.00 43.12 389 ALA A C 1
ATOM 2964 O O . ALA A 1 389 ? 49.456 -38.503 -63.324 1.00 43.12 389 ALA A O 1
ATOM 2965 N N . GLY A 1 390 ? 47.383 -37.838 -63.884 1.00 33.47 390 GLY A N 1
ATOM 2966 C CA . GLY A 1 390 ? 46.699 -39.035 -63.394 1.00 33.47 390 GLY A CA 1
ATOM 2967 C C . GLY A 1 390 ? 45.182 -38.949 -63.550 1.00 33.47 390 GLY A C 1
ATOM 2968 O O . GLY A 1 390 ? 44.463 -38.616 -62.616 1.00 33.47 390 GLY A O 1
ATOM 2969 N N . SER A 1 391 ? 44.697 -39.229 -64.753 1.00 40.00 391 SER A N 1
ATOM 2970 C CA . SER A 1 391 ? 43.282 -39.357 -65.104 1.00 40.00 391 SER A CA 1
ATOM 2971 C C . SER A 1 391 ? 42.679 -40.680 -64.613 1.00 40.00 391 SER A C 1
ATOM 2973 O O . SER A 1 391 ? 43.110 -41.736 -65.068 1.00 40.00 391 SER A O 1
ATOM 2975 N N . ALA A 1 392 ? 41.632 -40.625 -63.786 1.00 36.41 392 ALA A N 1
ATOM 2976 C CA . ALA A 1 392 ? 40.558 -41.626 -63.733 1.00 36.41 392 ALA A CA 1
ATOM 2977 C C . ALA A 1 392 ? 39.353 -41.062 -62.961 1.00 36.41 392 ALA A C 1
ATOM 2979 O O . ALA A 1 392 ? 39.496 -40.527 -61.864 1.00 36.41 392 ALA A O 1
ATOM 2980 N N . GLY A 1 393 ? 38.169 -41.147 -63.567 1.00 46.50 393 GLY A N 1
ATOM 2981 C CA . GLY A 1 393 ? 36.932 -40.582 -63.037 1.00 46.50 393 GLY A CA 1
ATOM 2982 C C . GLY A 1 393 ? 36.410 -41.289 -61.785 1.00 46.50 393 GLY A C 1
ATOM 2983 O O . GLY A 1 393 ? 36.459 -42.510 -61.669 1.00 46.50 393 GLY A O 1
ATOM 2984 N N . ALA A 1 394 ? 35.830 -40.502 -60.883 1.00 38.34 394 ALA A N 1
ATOM 2985 C CA . ALA A 1 394 ? 34.933 -40.972 -59.838 1.00 38.34 394 ALA A CA 1
ATOM 2986 C C . ALA A 1 394 ? 33.920 -39.862 -59.533 1.00 38.34 394 ALA A C 1
ATOM 2988 O O . ALA A 1 394 ? 34.270 -38.685 -59.456 1.00 38.34 394 ALA A O 1
ATOM 2989 N N . GLY A 1 395 ? 32.648 -40.252 -59.443 1.00 39.84 395 GLY A N 1
ATOM 2990 C CA . GLY A 1 395 ? 31.503 -39.357 -59.349 1.00 39.84 395 GLY A CA 1
ATOM 2991 C C . GLY A 1 395 ? 31.568 -38.380 -58.178 1.00 39.84 395 GLY A C 1
ATOM 2992 O O . GLY A 1 395 ? 32.065 -38.688 -57.095 1.00 39.84 395 GLY A O 1
ATOM 2993 N N . LEU A 1 396 ? 31.004 -37.198 -58.418 1.00 39.41 396 LEU A N 1
ATOM 2994 C CA . LEU A 1 396 ? 30.746 -36.164 -57.426 1.00 39.41 396 LEU A CA 1
ATOM 2995 C C . LEU A 1 396 ? 29.753 -36.686 -56.376 1.00 39.41 396 LEU A C 1
ATOM 2997 O O . LEU A 1 396 ? 28.556 -36.421 -56.438 1.00 39.41 396 LEU A O 1
ATOM 3001 N N . ASN A 1 397 ? 30.254 -37.422 -55.386 1.00 43.69 397 ASN A N 1
ATOM 3002 C CA . ASN A 1 397 ? 29.592 -37.523 -54.098 1.00 43.69 397 ASN A CA 1
ATOM 3003 C C . ASN A 1 397 ? 29.764 -36.170 -53.415 1.00 43.69 397 ASN A C 1
ATOM 3005 O O . ASN A 1 397 ? 30.855 -35.809 -52.977 1.00 43.69 397 ASN A O 1
ATOM 3009 N N . SER A 1 398 ? 28.674 -35.412 -53.349 1.00 42.88 398 SER A N 1
ATOM 3010 C CA . SER A 1 398 ? 28.544 -34.233 -52.506 1.00 42.88 398 SER A CA 1
ATOM 3011 C C . SER A 1 398 ? 28.895 -34.609 -51.064 1.00 42.88 398 SER A C 1
ATOM 3013 O O . SER A 1 398 ? 28.061 -35.141 -50.327 1.00 42.88 398 SER A O 1
ATOM 3015 N N . VAL A 1 399 ? 30.140 -34.354 -50.662 1.00 46.75 399 VAL A N 1
ATOM 3016 C CA . VAL A 1 399 ? 30.560 -34.371 -49.262 1.00 46.75 399 VAL A CA 1
ATOM 3017 C C . VAL A 1 399 ? 29.811 -33.225 -48.597 1.00 46.75 399 VAL A C 1
ATOM 3019 O O . VAL A 1 399 ? 30.223 -32.069 -48.640 1.00 46.75 399 VAL A O 1
ATOM 3022 N N . GLY A 1 400 ? 28.642 -33.543 -48.043 1.00 48.47 400 GLY A N 1
ATOM 3023 C CA . GLY A 1 400 ? 27.896 -32.636 -47.193 1.00 48.47 400 GLY A CA 1
ATOM 3024 C C . GLY A 1 400 ? 28.766 -32.311 -45.991 1.00 48.47 400 GLY A C 1
ATOM 3025 O O . GLY A 1 400 ? 28.837 -33.094 -45.044 1.00 48.47 400 GLY A O 1
ATOM 3026 N N . ILE A 1 401 ? 29.437 -31.161 -46.035 1.00 48.53 401 ILE A N 1
ATOM 3027 C CA . ILE A 1 401 ? 30.028 -30.543 -44.857 1.00 48.53 401 ILE A CA 1
ATOM 3028 C C . ILE A 1 401 ? 28.855 -30.330 -43.901 1.00 48.53 401 ILE A C 1
ATOM 3030 O O . ILE A 1 401 ? 28.069 -29.394 -44.053 1.00 48.53 401 ILE A O 1
ATOM 3034 N N . LYS A 1 402 ? 28.684 -31.245 -42.937 1.00 51.59 402 LYS A N 1
ATOM 3035 C CA . LYS A 1 402 ? 27.873 -30.995 -41.749 1.00 51.59 402 LYS A CA 1
ATOM 3036 C C . LYS A 1 402 ? 28.536 -29.806 -41.075 1.00 51.59 402 LYS A C 1
ATOM 3038 O O . LYS A 1 402 ? 29.493 -29.975 -40.326 1.00 51.59 402 LYS A O 1
ATOM 3043 N N . VAL A 1 403 ? 28.045 -28.607 -41.380 1.00 52.25 403 VAL A N 1
ATOM 3044 C CA . VAL A 1 403 ? 28.291 -27.418 -40.577 1.00 52.25 403 VAL A CA 1
ATOM 3045 C C . VAL A 1 403 ? 27.818 -27.806 -39.185 1.00 52.25 403 VAL A C 1
ATOM 3047 O O . VAL A 1 403 ? 26.616 -27.904 -38.935 1.00 52.25 403 VAL A O 1
ATOM 3050 N N . LEU A 1 404 ? 28.767 -28.169 -38.320 1.00 58.59 404 LEU A N 1
ATOM 3051 C CA . LEU A 1 404 ? 28.518 -28.424 -36.912 1.00 58.59 404 LEU A CA 1
ATOM 3052 C C . LEU A 1 404 ? 27.843 -27.157 -36.402 1.00 58.59 404 LEU A C 1
ATOM 3054 O O . LEU A 1 404 ? 28.469 -26.097 -36.369 1.00 58.59 404 LEU A O 1
ATOM 3058 N N . GLY A 1 405 ? 26.531 -27.255 -36.165 1.00 61.12 405 GLY A N 1
ATOM 3059 C CA . GLY A 1 405 ? 25.676 -26.111 -35.888 1.00 61.12 405 GLY A CA 1
ATOM 3060 C C . GLY A 1 405 ? 26.336 -25.242 -34.833 1.00 61.12 405 GLY A C 1
ATOM 3061 O O . GLY A 1 405 ? 26.742 -25.755 -33.789 1.00 61.12 405 GLY A O 1
ATOM 3062 N N . THR A 1 406 ? 26.492 -23.954 -35.145 1.00 61.66 406 THR A N 1
ATOM 3063 C CA . THR A 1 406 ? 27.118 -22.975 -34.255 1.00 61.66 406 THR A CA 1
ATOM 3064 C C . THR A 1 406 ? 26.608 -23.206 -32.836 1.00 61.66 406 THR A C 1
ATOM 3066 O O . THR A 1 406 ? 25.382 -23.277 -32.662 1.00 61.66 406 THR A O 1
ATOM 3069 N N . PRO A 1 407 ? 27.500 -23.383 -31.846 1.00 72.06 407 PRO A N 1
ATOM 3070 C CA . PRO A 1 407 ? 27.098 -23.744 -30.499 1.00 72.06 407 PRO A CA 1
ATOM 3071 C C . PRO A 1 407 ? 26.025 -22.764 -30.037 1.00 72.06 407 PRO A C 1
ATOM 3073 O O . PRO A 1 407 ? 26.189 -21.549 -30.138 1.00 72.06 407 PRO A O 1
ATOM 3076 N N . ASN A 1 408 ? 24.886 -23.319 -29.620 1.00 89.38 408 ASN A N 1
ATOM 3077 C CA . ASN A 1 408 ? 23.653 -22.608 -29.298 1.00 89.38 408 ASN A CA 1
ATOM 3078 C C . ASN A 1 408 ? 23.837 -21.832 -27.979 1.00 89.38 408 ASN A C 1
ATOM 3080 O O . ASN A 1 408 ? 23.289 -22.189 -26.934 1.00 89.38 408 ASN A O 1
ATOM 3084 N N . MET A 1 409 ? 24.688 -20.813 -28.031 1.00 95.00 409 MET A N 1
ATOM 3085 C CA . MET A 1 409 ? 25.205 -20.021 -26.926 1.00 95.00 409 MET A CA 1
ATOM 3086 C C . MET A 1 409 ? 24.878 -18.556 -27.164 1.00 95.00 409 MET A C 1
ATOM 3088 O O . MET A 1 409 ? 24.942 -18.061 -28.288 1.00 95.00 409 MET A O 1
ATOM 3092 N N . ARG A 1 410 ? 24.485 -17.852 -26.103 1.00 95.62 410 ARG A N 1
ATOM 3093 C CA . ARG A 1 410 ? 24.094 -16.442 -26.185 1.00 95.62 410 ARG A CA 1
ATOM 3094 C C . ARG A 1 410 ? 24.567 -15.683 -24.954 1.00 95.62 410 ARG A C 1
ATOM 3096 O O . ARG A 1 410 ? 24.607 -16.235 -23.854 1.00 95.62 410 ARG A O 1
ATOM 3103 N N . GLN A 1 411 ? 24.911 -14.414 -25.143 1.00 97.44 411 GLN A N 1
ATOM 3104 C CA . GLN A 1 411 ? 25.423 -13.549 -24.084 1.00 97.44 411 GLN A CA 1
ATOM 3105 C C . GLN A 1 411 ? 24.290 -12.982 -23.216 1.00 97.44 411 GLN A C 1
ATOM 3107 O O . GLN A 1 411 ? 23.260 -12.547 -23.733 1.00 97.44 411 GLN A O 1
ATOM 3112 N N . CYS A 1 412 ? 24.477 -13.003 -21.896 1.00 97.88 412 CYS A N 1
ATOM 3113 C CA . CYS A 1 412 ? 23.554 -12.416 -20.926 1.00 97.88 412 CYS A CA 1
ATOM 3114 C C . CYS A 1 412 ? 23.762 -10.899 -20.859 1.00 97.88 412 CYS A C 1
ATOM 3116 O O . CYS A 1 412 ? 24.892 -10.452 -20.687 1.00 97.88 412 CYS A O 1
ATOM 3118 N N . SER A 1 413 ? 22.696 -10.100 -20.913 1.00 97.56 413 SER A N 1
ATOM 3119 C CA . SER A 1 413 ? 22.799 -8.636 -20.897 1.00 97.56 413 SER A CA 1
ATOM 3120 C C . SER A 1 413 ? 23.174 -8.039 -19.539 1.00 97.56 413 SER A C 1
ATOM 3122 O O . SER A 1 413 ? 23.605 -6.894 -19.492 1.00 97.56 413 SER A O 1
ATOM 3124 N N . LYS A 1 414 ? 23.031 -8.795 -18.439 1.00 97.19 414 LYS A N 1
ATOM 3125 C CA . LYS A 1 414 ? 23.374 -8.329 -17.081 1.00 97.19 414 LYS A CA 1
ATOM 3126 C C . LYS A 1 414 ? 24.804 -8.685 -16.669 1.00 97.19 414 LYS A C 1
ATOM 3128 O O . LYS A 1 414 ? 25.518 -7.835 -16.163 1.00 97.19 414 LYS A O 1
ATOM 3133 N N . CYS A 1 415 ? 25.215 -9.943 -16.833 1.00 97.44 415 CYS A N 1
ATOM 3134 C CA . CYS A 1 415 ? 26.545 -10.398 -16.404 1.00 97.44 415 CYS A CA 1
ATOM 3135 C C . CYS A 1 415 ? 27.551 -10.547 -17.549 1.00 97.44 415 CYS A C 1
ATOM 3137 O O . CYS A 1 415 ? 28.679 -10.963 -17.298 1.00 97.44 415 CYS A O 1
ATOM 3139 N N . HIS A 1 416 ? 27.138 -10.289 -18.795 1.00 96.94 416 HIS A N 1
ATOM 3140 C CA . HIS A 1 416 ? 27.947 -10.404 -20.015 1.00 96.94 416 HIS A CA 1
ATOM 3141 C C . HIS A 1 416 ? 28.574 -11.783 -20.273 1.00 96.94 416 HIS A C 1
ATOM 3143 O O . HIS A 1 416 ? 29.347 -11.936 -21.218 1.00 96.94 416 HIS A O 1
ATOM 3149 N N . ARG A 1 417 ? 28.207 -12.813 -19.499 1.00 97.50 417 ARG A N 1
ATOM 3150 C CA . ARG A 1 417 ? 28.666 -14.191 -19.711 1.00 97.50 417 ARG A CA 1
ATOM 3151 C C . ARG A 1 417 ? 27.946 -14.820 -20.898 1.00 97.50 417 ARG A C 1
ATOM 3153 O O . ARG A 1 417 ? 26.739 -14.632 -21.076 1.00 97.50 417 ARG A O 1
ATOM 3160 N N . VAL A 1 418 ? 28.692 -15.584 -21.689 1.00 96.88 418 VAL A N 1
ATOM 3161 C CA . VAL A 1 418 ? 28.144 -16.456 -22.729 1.00 96.88 418 VAL A CA 1
ATOM 3162 C C . VAL A 1 418 ? 27.585 -17.700 -22.045 1.00 96.88 418 VAL A C 1
ATOM 3164 O O . VAL A 1 418 ? 28.301 -18.416 -21.352 1.00 96.88 418 VAL A O 1
ATOM 3167 N N . CYS A 1 419 ? 26.287 -17.918 -22.205 1.00 97.12 419 CYS A N 1
ATOM 3168 C CA . CYS A 1 419 ? 25.534 -18.963 -21.528 1.00 97.12 419 CYS A CA 1
ATOM 3169 C C . CYS A 1 419 ? 24.862 -19.864 -22.573 1.00 97.12 419 CYS A C 1
ATOM 3171 O O . CYS A 1 419 ? 24.418 -19.388 -23.624 1.00 97.12 419 CYS A O 1
ATOM 3173 N N . ASP A 1 420 ? 24.757 -21.160 -22.290 1.00 96.75 420 ASP A N 1
ATOM 3174 C CA . ASP A 1 420 ? 23.987 -22.087 -23.121 1.00 96.75 420 ASP A CA 1
ATOM 3175 C C . ASP A 1 420 ? 22.468 -21.907 -22.919 1.00 96.75 420 ASP A C 1
ATOM 3177 O O . ASP A 1 420 ? 22.008 -21.243 -21.985 1.00 96.75 420 ASP A O 1
ATOM 3181 N N . HIS A 1 421 ? 21.664 -22.518 -23.791 1.00 96.25 421 HIS A N 1
ATOM 3182 C CA . HIS A 1 421 ? 20.203 -22.417 -23.740 1.00 96.25 421 HIS A CA 1
ATOM 3183 C C . HIS A 1 421 ? 19.547 -22.920 -22.439 1.00 96.25 421 HIS A C 1
ATOM 3185 O O . HIS A 1 421 ? 18.460 -22.453 -22.095 1.00 96.25 421 HIS A O 1
ATOM 3191 N N . THR A 1 422 ? 20.179 -23.828 -21.692 1.00 96.56 422 THR A N 1
ATOM 3192 C CA . THR A 1 422 ? 19.649 -24.368 -20.427 1.00 96.56 422 THR A CA 1
ATOM 3193 C C . THR A 1 422 ? 19.743 -23.352 -19.290 1.00 96.56 422 THR A C 1
ATOM 3195 O O . THR A 1 422 ? 18.919 -23.361 -18.366 1.00 96.56 422 THR A O 1
ATOM 3198 N N . GLN A 1 423 ? 20.695 -22.422 -19.391 1.00 97.62 423 GLN A N 1
ATOM 3199 C CA . GLN A 1 423 ? 20.908 -21.339 -18.436 1.00 97.62 423 GLN A CA 1
ATOM 3200 C C . GLN A 1 423 ? 19.954 -20.157 -18.642 1.00 97.62 423 GLN A C 1
ATOM 3202 O O . GLN A 1 423 ? 19.957 -19.227 -17.839 1.00 97.62 423 GLN A O 1
ATOM 3207 N N . TYR A 1 424 ? 19.100 -20.191 -19.665 1.00 97.44 424 TYR A N 1
ATOM 3208 C CA . TYR A 1 424 ? 18.014 -19.234 -19.860 1.00 97.44 424 TYR A CA 1
ATOM 3209 C C . TYR A 1 424 ? 16.661 -19.896 -19.609 1.00 97.44 424 TYR A C 1
ATOM 3211 O O . TYR A 1 424 ? 16.492 -21.110 -19.739 1.00 97.44 424 TYR A O 1
ATOM 3219 N N . SER A 1 425 ? 15.655 -19.107 -19.234 1.00 97.31 425 SER A N 1
ATOM 3220 C CA . SER A 1 425 ? 14.274 -19.577 -19.345 1.00 97.31 425 SER A CA 1
ATOM 3221 C C . SER A 1 425 ? 13.878 -19.663 -20.826 1.00 97.31 425 SER A C 1
ATOM 3223 O O . SER A 1 425 ? 14.450 -18.973 -21.672 1.00 97.31 425 SER A O 1
ATOM 3225 N N . LYS A 1 426 ? 12.874 -20.489 -21.157 1.00 96.44 426 LYS A N 1
ATOM 3226 C CA . LYS A 1 426 ? 12.403 -20.648 -22.548 1.00 96.44 426 LYS A CA 1
ATOM 3227 C C . LYS A 1 426 ? 12.010 -19.311 -23.188 1.00 96.44 426 LYS A C 1
ATOM 3229 O O . LYS A 1 426 ? 12.278 -19.097 -24.362 1.00 96.44 426 LYS A O 1
ATOM 3234 N N . THR A 1 427 ? 11.413 -18.406 -22.412 1.00 96.50 427 THR A N 1
ATOM 3235 C CA . THR A 1 427 ? 11.030 -17.066 -22.874 1.00 96.50 427 THR A CA 1
ATOM 3236 C C . THR A 1 427 ? 12.247 -16.165 -23.064 1.00 96.50 427 THR A C 1
ATOM 3238 O O . THR A 1 427 ? 12.398 -15.588 -24.135 1.00 96.50 427 THR A O 1
ATOM 3241 N N . GLN A 1 428 ? 13.162 -16.109 -22.090 1.00 96.69 428 GLN A N 1
ATOM 3242 C CA . GLN A 1 428 ? 14.405 -15.328 -22.189 1.00 96.69 428 GLN A CA 1
ATOM 3243 C C . GLN A 1 428 ? 15.278 -15.781 -23.361 1.00 96.69 428 GLN A C 1
ATOM 3245 O O . GLN A 1 428 ? 15.918 -14.962 -24.020 1.00 96.69 428 GLN A O 1
ATOM 3250 N N . TRP A 1 429 ? 15.263 -17.079 -23.677 1.00 95.25 429 TRP A N 1
ATOM 3251 C CA . TRP A 1 429 ? 16.007 -17.615 -24.810 1.00 95.25 429 TRP A CA 1
ATOM 3252 C C . TRP A 1 429 ? 15.553 -17.055 -26.167 1.00 95.25 429 TRP A C 1
ATOM 3254 O O . TRP A 1 429 ? 16.352 -16.984 -27.105 1.00 95.25 429 TRP A O 1
ATOM 3264 N N . LEU A 1 430 ? 14.296 -16.628 -26.275 1.00 94.31 430 LEU A N 1
ATOM 3265 C CA . LEU A 1 430 ? 13.716 -16.068 -27.495 1.00 94.31 430 LEU A CA 1
ATOM 3266 C C . LEU A 1 430 ? 13.797 -14.533 -27.550 1.00 94.31 430 LEU A C 1
ATOM 3268 O O . LEU A 1 430 ? 13.578 -13.959 -28.611 1.00 94.31 430 LEU A O 1
ATOM 3272 N N . MET A 1 431 ? 14.138 -13.861 -26.445 1.00 94.06 431 MET A N 1
ATOM 3273 C CA . MET A 1 431 ? 14.231 -12.394 -26.400 1.00 94.06 431 MET A CA 1
ATOM 3274 C C . MET A 1 431 ? 15.449 -11.860 -27.168 1.00 94.06 431 MET A C 1
ATOM 3276 O O . MET A 1 431 ? 16.434 -12.571 -27.368 1.00 94.06 431 MET A O 1
ATOM 3280 N N . SER A 1 432 ? 15.427 -10.592 -27.585 1.00 93.19 432 SER A N 1
ATOM 3281 C CA . SER A 1 432 ? 16.603 -9.958 -28.198 1.00 93.19 432 SER A CA 1
ATOM 3282 C C . SER A 1 432 ? 17.789 -9.905 -27.221 1.00 93.19 432 SER A C 1
ATOM 3284 O O . SER A 1 432 ? 17.617 -10.009 -26.004 1.00 93.19 432 SER A O 1
ATOM 3286 N N . SER A 1 433 ? 19.011 -9.768 -27.746 1.00 91.56 433 SER A N 1
ATOM 3287 C CA . SER A 1 433 ? 20.251 -9.729 -26.949 1.00 91.56 433 SER A CA 1
ATOM 3288 C C . SER A 1 433 ? 20.234 -8.659 -25.852 1.00 91.56 433 SER A C 1
ATOM 3290 O O . SER A 1 433 ? 20.797 -8.877 -24.787 1.00 91.56 433 SER A O 1
ATOM 3292 N N . ILE A 1 434 ? 19.531 -7.548 -26.078 1.00 93.31 434 ILE A N 1
ATOM 3293 C CA . ILE A 1 434 ? 19.464 -6.397 -25.166 1.00 93.31 434 ILE A CA 1
ATOM 3294 C C . ILE A 1 434 ? 18.726 -6.745 -23.860 1.00 93.31 434 ILE A C 1
ATOM 3296 O O . ILE A 1 434 ? 19.137 -6.343 -22.773 1.00 93.31 434 ILE A O 1
ATOM 3300 N N . PHE A 1 435 ? 17.652 -7.533 -23.933 1.00 95.75 435 PHE A N 1
ATOM 3301 C CA . PHE A 1 435 ? 16.775 -7.790 -22.779 1.00 95.75 435 PHE A CA 1
ATOM 3302 C C . PHE A 1 435 ? 17.006 -9.142 -22.105 1.00 95.75 435 PHE A C 1
ATOM 3304 O O . PHE A 1 435 ? 16.369 -9.461 -21.101 1.00 95.75 435 PHE A O 1
ATOM 3311 N N . ARG A 1 436 ? 17.904 -9.948 -22.661 1.00 96.25 436 ARG A N 1
ATOM 3312 C CA . ARG A 1 436 ? 18.078 -11.342 -22.285 1.00 96.25 436 ARG A CA 1
ATOM 3313 C C . ARG A 1 436 ? 18.927 -11.494 -21.025 1.00 96.25 436 ARG A C 1
ATOM 3315 O O . ARG A 1 436 ? 20.118 -11.204 -21.037 1.00 96.25 436 ARG A O 1
ATOM 3322 N N . ARG A 1 437 ? 18.357 -12.079 -19.972 1.00 98.00 437 ARG A N 1
ATOM 3323 C CA . ARG A 1 437 ? 19.065 -12.393 -18.718 1.00 98.00 437 ARG A CA 1
ATOM 3324 C C . ARG A 1 437 ? 19.119 -13.897 -18.473 1.00 98.00 437 ARG A C 1
ATOM 3326 O O . ARG A 1 437 ? 18.128 -14.597 -18.679 1.00 98.00 437 ARG A O 1
ATOM 3333 N N . CYS A 1 438 ? 20.272 -14.403 -18.034 1.00 98.19 438 CYS A N 1
ATOM 3334 C CA . CYS A 1 438 ? 20.392 -15.795 -17.601 1.00 98.19 438 CYS A CA 1
ATOM 3335 C C . CYS A 1 438 ? 19.615 -16.018 -16.291 1.00 98.19 438 CYS A C 1
ATOM 3337 O O . CYS A 1 438 ? 19.358 -15.071 -15.545 1.00 98.19 438 CYS A O 1
ATOM 3339 N N . LYS A 1 439 ? 19.248 -17.271 -16.004 1.00 98.25 439 LYS A N 1
ATOM 3340 C CA . LYS A 1 439 ? 18.462 -17.667 -14.823 1.00 98.25 439 LYS A CA 1
ATOM 3341 C C . LYS A 1 439 ? 19.075 -17.141 -13.529 1.00 98.25 439 LYS A C 1
ATOM 3343 O O . LYS A 1 439 ? 18.386 -16.468 -12.782 1.00 98.25 439 LYS A O 1
ATOM 3348 N N . ARG A 1 440 ? 20.388 -17.316 -13.349 1.00 98.06 440 ARG A N 1
ATOM 3349 C CA . ARG A 1 440 ? 21.113 -16.807 -12.176 1.00 98.06 440 ARG A CA 1
ATOM 3350 C C . ARG A 1 440 ? 20.914 -15.303 -11.975 1.00 98.06 440 ARG A C 1
ATOM 3352 O O . ARG A 1 440 ? 20.550 -14.870 -10.895 1.00 98.06 440 ARG A O 1
ATOM 3359 N N . CYS A 1 441 ? 21.079 -14.515 -13.036 1.00 98.00 441 CYS A N 1
ATOM 3360 C CA . CYS A 1 441 ? 20.869 -13.070 -12.980 1.00 98.00 441 CYS A CA 1
ATOM 3361 C C . CYS A 1 441 ? 19.425 -12.679 -12.637 1.00 98.00 441 CYS A C 1
ATOM 3363 O O . CYS A 1 441 ? 19.232 -11.664 -11.969 1.00 98.00 441 CYS A O 1
ATOM 3365 N N . MET A 1 442 ? 18.440 -13.455 -13.103 1.00 97.50 442 MET A N 1
ATOM 3366 C CA . MET A 1 442 ? 17.033 -13.264 -12.745 1.00 97.50 442 MET A CA 1
ATOM 3367 C C . MET A 1 442 ? 16.742 -13.652 -11.293 1.00 97.50 442 MET A C 1
ATOM 3369 O O . MET A 1 442 ? 15.961 -12.965 -10.641 1.00 97.50 442 MET A O 1
ATOM 3373 N N . ASP A 1 443 ? 17.358 -14.718 -10.785 1.00 96.69 443 ASP A N 1
ATOM 3374 C CA . ASP A 1 443 ? 17.224 -15.138 -9.388 1.00 96.69 443 ASP A CA 1
ATOM 3375 C C . ASP A 1 443 ? 17.834 -14.087 -8.448 1.00 96.69 443 ASP A C 1
ATOM 3377 O O . ASP A 1 443 ? 17.208 -13.716 -7.456 1.00 96.69 443 ASP A O 1
ATOM 3381 N N . ASP A 1 444 ? 18.988 -13.518 -8.819 1.00 96.81 444 ASP A N 1
ATOM 3382 C CA . ASP A 1 444 ? 19.609 -12.398 -8.103 1.00 96.81 444 ASP A CA 1
ATOM 3383 C C . ASP A 1 444 ? 18.692 -11.158 -8.087 1.00 96.81 444 ASP A C 1
ATOM 3385 O O . ASP A 1 444 ? 18.538 -10.508 -7.053 1.00 96.81 444 ASP A O 1
ATOM 3389 N N . ASP A 1 445 ? 18.050 -10.828 -9.218 1.00 95.06 445 ASP A N 1
ATOM 3390 C CA . ASP A 1 445 ? 17.067 -9.733 -9.289 1.00 95.06 445 ASP A CA 1
ATOM 3391 C C . ASP A 1 445 ? 15.848 -10.014 -8.398 1.00 95.06 445 ASP A C 1
ATOM 3393 O O . ASP A 1 445 ? 15.369 -9.127 -7.690 1.00 95.06 445 ASP A O 1
ATOM 3397 N N . ALA A 1 446 ? 15.345 -11.249 -8.406 1.00 95.75 446 ALA A N 1
ATOM 3398 C CA . ALA A 1 446 ? 14.208 -11.649 -7.588 1.00 95.75 446 ALA A CA 1
ATOM 3399 C C . ALA A 1 446 ? 14.533 -11.580 -6.088 1.00 95.75 446 ALA A C 1
ATOM 3401 O O . ALA A 1 446 ? 13.698 -11.130 -5.301 1.00 95.75 446 ALA A O 1
ATOM 3402 N N . GLU A 1 447 ? 15.736 -11.990 -5.681 1.00 96.12 447 GLU A N 1
ATOM 3403 C CA . GLU A 1 447 ? 16.181 -11.884 -4.291 1.00 96.12 447 GLU A CA 1
ATOM 3404 C C . GLU A 1 447 ? 16.403 -10.425 -3.876 1.00 96.12 447 GLU A C 1
ATOM 3406 O O . GLU A 1 447 ? 15.988 -10.035 -2.783 1.00 96.12 447 GLU A O 1
ATOM 3411 N N . ALA A 1 448 ? 16.945 -9.584 -4.764 1.00 94.81 448 ALA A N 1
ATOM 3412 C CA . ALA A 1 448 ? 17.062 -8.147 -4.525 1.00 94.81 448 ALA A CA 1
ATOM 3413 C C . ALA A 1 448 ? 15.684 -7.489 -4.318 1.00 94.81 448 ALA A C 1
ATOM 3415 O O . ALA A 1 448 ? 15.495 -6.740 -3.359 1.00 94.81 448 ALA A O 1
ATOM 3416 N N . VAL A 1 449 ? 14.686 -7.824 -5.144 1.00 95.38 449 VAL A N 1
ATOM 3417 C CA . VAL A 1 449 ? 13.303 -7.340 -4.974 1.00 95.38 449 VAL A CA 1
ATOM 3418 C C . VAL A 1 449 ? 12.709 -7.805 -3.640 1.00 95.38 449 VAL A C 1
ATOM 3420 O O . VAL A 1 449 ? 12.110 -7.004 -2.921 1.00 95.38 449 VAL A O 1
ATOM 3423 N N . LYS A 1 450 ? 12.913 -9.071 -3.250 1.00 95.25 450 LYS A N 1
ATOM 3424 C CA . LYS A 1 450 ? 12.478 -9.573 -1.933 1.00 95.25 450 LYS A CA 1
ATOM 3425 C C . LYS A 1 450 ? 13.187 -8.869 -0.776 1.00 95.25 450 LYS A C 1
ATOM 3427 O O . LYS A 1 450 ? 12.570 -8.636 0.261 1.00 95.25 450 LYS A O 1
ATOM 3432 N N . ALA A 1 451 ? 14.470 -8.542 -0.913 1.00 94.44 451 ALA A N 1
ATOM 3433 C CA . ALA A 1 451 ? 15.216 -7.794 0.094 1.00 94.44 451 ALA A CA 1
ATOM 3434 C C . ALA A 1 451 ? 14.649 -6.378 0.276 1.00 94.44 451 ALA A C 1
ATOM 3436 O O . ALA A 1 451 ? 14.390 -5.975 1.409 1.00 94.44 451 ALA A O 1
ATOM 3437 N N . VAL A 1 452 ? 14.358 -5.670 -0.820 1.00 94.50 452 VAL A N 1
ATOM 3438 C CA . VAL A 1 452 ? 13.691 -4.358 -0.773 1.00 94.50 452 VAL A CA 1
ATOM 3439 C C . VAL A 1 452 ? 12.316 -4.466 -0.109 1.00 94.50 452 VAL A C 1
ATOM 3441 O O . VAL A 1 452 ? 12.021 -3.685 0.795 1.00 94.50 452 VAL A O 1
ATOM 3444 N N . GLN A 1 453 ? 11.510 -5.470 -0.473 1.00 93.44 453 GLN A N 1
ATOM 3445 C CA . GLN A 1 453 ? 10.197 -5.687 0.143 1.00 93.44 453 GLN A CA 1
ATOM 3446 C C . GLN A 1 453 ? 10.301 -5.954 1.652 1.00 93.44 453 GLN A C 1
ATOM 3448 O O . GLN A 1 453 ? 9.539 -5.378 2.419 1.00 93.44 453 GLN A O 1
ATOM 3453 N N . ARG A 1 454 ? 11.270 -6.766 2.105 1.00 93.06 454 ARG A N 1
ATOM 3454 C CA . ARG A 1 454 ? 11.514 -7.000 3.542 1.00 93.06 454 ARG A CA 1
ATOM 3455 C C . ARG A 1 454 ? 11.837 -5.702 4.280 1.00 93.06 454 ARG A C 1
ATOM 3457 O O . ARG A 1 454 ? 11.290 -5.459 5.352 1.00 93.06 454 ARG A O 1
ATOM 3464 N N . THR A 1 455 ? 12.695 -4.861 3.709 1.00 88.75 455 THR A N 1
ATOM 3465 C CA . THR A 1 455 ? 13.032 -3.553 4.290 1.00 88.75 455 THR A CA 1
ATOM 3466 C C . THR A 1 455 ? 11.811 -2.643 4.351 1.00 88.75 455 THR A C 1
ATOM 3468 O O . THR A 1 455 ? 11.590 -1.969 5.357 1.00 88.75 455 THR A O 1
ATOM 3471 N N . GLN A 1 456 ? 10.984 -2.650 3.306 1.00 86.44 456 GLN A N 1
ATOM 3472 C CA . GLN A 1 456 ? 9.755 -1.868 3.271 1.00 86.44 456 GLN A CA 1
ATOM 3473 C C . GLN A 1 456 ? 8.734 -2.359 4.304 1.00 86.44 456 GLN A C 1
ATOM 3475 O O . GLN A 1 456 ? 8.202 -1.542 5.045 1.00 86.44 456 GLN A O 1
ATOM 3480 N N . ASP A 1 457 ? 8.554 -3.671 4.463 1.00 80.81 457 ASP A N 1
ATOM 3481 C CA . ASP A 1 457 ? 7.683 -4.251 5.492 1.00 80.81 457 ASP A CA 1
ATOM 3482 C C . ASP A 1 457 ? 8.162 -3.906 6.915 1.00 80.81 457 ASP A C 1
ATOM 3484 O O . ASP A 1 457 ? 7.350 -3.651 7.809 1.00 80.81 457 ASP A O 1
ATOM 3488 N N . ILE A 1 458 ? 9.482 -3.878 7.143 1.00 80.94 458 ILE A N 1
ATOM 3489 C CA . ILE A 1 458 ? 10.080 -3.437 8.413 1.00 80.94 458 ILE A CA 1
ATOM 3490 C C . ILE A 1 458 ? 9.797 -1.950 8.647 1.00 80.94 458 ILE A C 1
ATOM 3492 O O . ILE A 1 458 ? 9.383 -1.578 9.745 1.00 80.94 458 ILE A O 1
ATOM 3496 N N . ASN A 1 459 ? 9.973 -1.108 7.628 1.00 77.69 459 ASN A N 1
ATOM 3497 C CA . ASN A 1 459 ? 9.713 0.326 7.720 1.00 77.69 459 ASN A CA 1
ATOM 3498 C C . ASN A 1 459 ? 8.227 0.630 7.932 1.00 77.69 459 ASN A C 1
ATOM 3500 O O . ASN A 1 459 ? 7.898 1.440 8.793 1.00 77.69 459 ASN A O 1
ATOM 3504 N N . ASP A 1 460 ? 7.329 -0.060 7.233 1.00 77.25 460 ASP A N 1
ATOM 3505 C CA . ASP A 1 460 ? 5.882 0.082 7.391 1.00 77.25 460 ASP A CA 1
ATOM 3506 C C . ASP A 1 460 ? 5.433 -0.377 8.779 1.00 77.25 460 ASP A C 1
ATOM 3508 O O . ASP A 1 460 ? 4.600 0.272 9.419 1.00 77.25 460 ASP A O 1
ATOM 3512 N N . ARG A 1 461 ? 6.031 -1.457 9.304 1.00 78.12 461 ARG A N 1
ATOM 3513 C CA . ARG A 1 461 ? 5.846 -1.851 10.704 1.00 78.12 461 ARG A CA 1
ATOM 3514 C C . ARG A 1 461 ? 6.351 -0.761 11.644 1.00 78.12 461 ARG A C 1
ATOM 3516 O O . ARG A 1 461 ? 5.599 -0.351 12.520 1.00 78.12 461 ARG A O 1
ATOM 3523 N N . ARG A 1 462 ? 7.567 -0.248 11.455 1.00 80.12 462 ARG A N 1
ATOM 3524 C CA . ARG A 1 462 ? 8.136 0.811 12.304 1.00 80.12 462 ARG A CA 1
ATOM 3525 C C . ARG A 1 462 ? 7.309 2.097 12.256 1.00 80.12 462 ARG A C 1
ATOM 3527 O O . ARG A 1 462 ? 7.141 2.750 13.279 1.00 80.12 462 ARG A O 1
ATOM 3534 N N . PHE A 1 463 ? 6.746 2.439 11.101 1.00 78.56 463 PHE A N 1
ATOM 3535 C CA . PHE A 1 463 ? 5.885 3.603 10.921 1.00 78.56 463 PHE A CA 1
ATOM 3536 C C . PHE A 1 463 ? 4.529 3.424 11.616 1.00 78.56 463 PHE A C 1
ATOM 3538 O O . PHE A 1 463 ? 4.101 4.293 12.370 1.00 78.56 463 PHE A O 1
ATOM 3545 N N . MET A 1 464 ? 3.866 2.282 11.412 1.00 75.00 464 MET A N 1
ATOM 3546 C CA . MET A 1 464 ? 2.540 2.010 11.987 1.00 75.00 464 MET A CA 1
ATOM 3547 C C . MET A 1 464 ? 2.568 1.813 13.503 1.00 75.00 464 MET A C 1
ATOM 3549 O O . MET A 1 464 ? 1.592 2.102 14.193 1.00 75.00 464 MET A O 1
ATOM 3553 N N . TYR A 1 465 ? 3.667 1.277 14.019 1.00 75.56 465 TYR A N 1
ATOM 3554 C CA . TYR A 1 465 ? 3.761 0.798 15.392 1.00 75.56 465 TYR A CA 1
ATOM 3555 C C . TYR A 1 465 ? 4.742 1.607 16.253 1.00 75.56 465 TYR A C 1
ATOM 3557 O O . TYR A 1 465 ? 4.811 1.414 17.469 1.00 75.56 465 TYR A O 1
ATOM 3565 N N . GLY A 1 466 ? 5.455 2.559 15.650 1.00 78.56 466 GLY A N 1
ATOM 3566 C CA . GLY A 1 466 ? 6.573 3.247 16.278 1.00 78.56 466 GLY A CA 1
ATOM 3567 C C . GLY A 1 466 ? 7.729 2.295 16.582 1.00 78.56 466 GLY A C 1
ATOM 3568 O O . GLY A 1 466 ? 7.732 1.126 16.195 1.00 78.56 466 GLY A O 1
ATOM 3569 N N . ASP A 1 467 ? 8.724 2.805 17.302 1.00 80.50 467 ASP A N 1
ATOM 3570 C CA . ASP A 1 467 ? 9.817 1.974 17.789 1.00 80.50 467 ASP A CA 1
ATOM 3571 C C . ASP A 1 467 ? 9.293 0.989 18.843 1.00 80.50 467 ASP A C 1
ATOM 3573 O O . ASP A 1 467 ? 8.817 1.405 19.902 1.00 80.50 467 ASP A O 1
ATOM 3577 N N . THR A 1 468 ? 9.317 -0.307 18.527 1.00 85.31 468 THR A N 1
ATOM 3578 C CA . THR A 1 468 ? 8.857 -1.370 19.432 1.00 85.31 468 THR A CA 1
ATOM 3579 C C . THR A 1 468 ? 9.901 -1.724 20.484 1.00 85.31 468 THR A C 1
ATOM 3581 O O . THR A 1 468 ? 9.578 -2.450 21.417 1.00 85.31 468 THR A O 1
ATOM 3584 N N . SER A 1 469 ? 11.139 -1.243 20.318 1.00 86.62 469 SER A N 1
ATOM 3585 C CA . SER A 1 469 ? 12.240 -1.494 21.253 1.00 86.62 469 SER A CA 1
ATOM 3586 C C . SER A 1 469 ? 12.187 -0.600 22.489 1.00 86.62 469 SER A C 1
ATOM 3588 O O . SER A 1 469 ? 12.737 -0.957 23.525 1.00 86.62 469 SER A O 1
ATOM 3590 N N . LYS A 1 470 ? 11.520 0.556 22.401 1.00 93.00 470 LYS A N 1
ATOM 3591 C CA . LYS A 1 470 ? 11.415 1.480 23.528 1.00 93.00 470 LYS A CA 1
ATOM 3592 C C . LYS A 1 470 ? 10.242 1.077 24.418 1.00 93.00 470 LYS A C 1
ATOM 3594 O O . LYS A 1 470 ? 9.129 0.982 23.888 1.00 93.00 470 LYS A O 1
ATOM 3599 N N . PRO A 1 471 ? 10.452 0.869 25.730 1.00 95.56 471 PRO A N 1
ATOM 3600 C CA . PRO A 1 471 ? 9.344 0.687 26.652 1.00 95.56 471 PRO A CA 1
ATOM 3601 C C . PRO A 1 471 ? 8.453 1.934 26.638 1.00 95.56 471 PRO A C 1
ATOM 3603 O O . PRO A 1 471 ? 8.867 3.024 26.237 1.00 95.56 471 PRO A O 1
ATOM 3606 N N . ARG A 1 472 ? 7.187 1.756 27.008 1.00 95.19 472 ARG A N 1
ATOM 3607 C CA . ARG A 1 472 ? 6.194 2.832 27.045 1.00 95.19 472 ARG A CA 1
ATOM 3608 C C . ARG A 1 472 ? 5.493 2.849 28.388 1.00 95.19 472 ARG A C 1
ATOM 3610 O O . ARG A 1 472 ? 5.143 1.794 28.913 1.00 95.19 472 ARG A O 1
ATOM 3617 N N . GLU A 1 473 ? 5.233 4.045 28.897 1.00 97.25 473 GLU A N 1
ATOM 3618 C CA . GLU A 1 473 ? 4.502 4.228 30.145 1.00 97.25 473 GLU A CA 1
ATOM 3619 C C . GLU A 1 473 ? 3.015 3.870 29.979 1.00 97.25 473 GLU A C 1
ATOM 3621 O O . GLU A 1 473 ? 2.370 4.179 28.967 1.00 97.25 473 GLU A O 1
ATOM 3626 N N . CYS A 1 474 ? 2.465 3.169 30.967 1.00 97.81 474 CYS A N 1
ATOM 3627 C CA . CYS A 1 474 ? 1.040 2.891 31.084 1.00 97.81 474 CYS A CA 1
ATOM 3628 C C . CYS A 1 474 ? 0.332 4.033 31.827 1.00 97.81 474 CYS A C 1
ATOM 3630 O O . CYS A 1 474 ? 0.540 4.201 33.022 1.00 97.81 474 CYS A O 1
ATOM 3632 N N . ALA A 1 475 ? -0.617 4.713 31.183 1.00 97.00 475 ALA A N 1
ATOM 3633 C CA . ALA A 1 475 ? -1.382 5.821 31.764 1.00 97.00 475 ALA A CA 1
ATOM 3634 C C . ALA A 1 475 ? -2.214 5.443 33.006 1.00 97.00 475 ALA A C 1
ATOM 3636 O O . ALA A 1 475 ? -2.660 6.318 33.738 1.00 97.00 475 ALA A O 1
ATOM 3637 N N . SER A 1 476 ? -2.465 4.150 33.246 1.00 96.81 476 SER A N 1
ATOM 3638 C CA . SER A 1 476 ? -3.203 3.692 34.433 1.00 96.81 476 SER A CA 1
ATOM 3639 C C . SER A 1 476 ? -2.322 3.314 35.619 1.00 96.81 476 SER A C 1
ATOM 3641 O O . SER A 1 476 ? -2.817 3.345 36.739 1.00 96.81 476 SER A O 1
ATOM 3643 N N . CYS A 1 477 ? -1.071 2.899 35.406 1.00 97.50 477 CYS A N 1
ATOM 3644 C CA . CYS A 1 477 ? -0.203 2.450 36.504 1.00 97.50 477 CYS A CA 1
ATOM 3645 C C . CYS A 1 477 ? 1.159 3.145 36.566 1.00 97.50 477 CYS A C 1
ATOM 3647 O O . CYS A 1 477 ? 1.928 2.829 37.463 1.00 97.50 477 CYS A O 1
ATOM 3649 N N . GLY A 1 478 ? 1.483 4.029 35.619 1.00 97.19 478 GLY A N 1
ATOM 3650 C CA . GLY A 1 478 ? 2.751 4.765 35.562 1.00 97.19 478 GLY A CA 1
ATOM 3651 C C . GLY A 1 478 ? 3.990 3.910 35.280 1.00 97.19 478 GLY A C 1
ATOM 3652 O O . GLY A 1 478 ? 5.107 4.403 35.346 1.00 97.19 478 GLY A O 1
ATOM 3653 N N . LEU A 1 479 ? 3.830 2.611 34.994 1.00 97.81 479 LEU A N 1
ATOM 3654 C CA . LEU A 1 479 ? 4.966 1.721 34.739 1.00 97.81 479 LEU A CA 1
ATOM 3655 C C . LEU A 1 479 ? 5.378 1.784 33.271 1.00 97.81 479 LEU A C 1
ATOM 3657 O O . LEU A 1 479 ? 4.530 1.640 32.383 1.00 97.81 479 LEU A O 1
ATOM 3661 N N . GLU A 1 480 ? 6.681 1.915 33.031 1.00 97.62 480 GLU A N 1
ATOM 3662 C CA . GLU A 1 480 ? 7.294 1.673 31.729 1.00 97.62 480 GLU A CA 1
ATOM 3663 C C . GLU A 1 480 ? 7.323 0.173 31.446 1.00 97.62 480 GLU A C 1
ATOM 3665 O O . GLU A 1 480 ? 7.911 -0.615 32.186 1.00 97.62 480 GLU A O 1
ATOM 3670 N N . LEU A 1 481 ? 6.642 -0.242 30.382 1.00 97.56 481 LEU A N 1
ATOM 3671 C CA . LEU A 1 481 ? 6.512 -1.648 30.026 1.00 97.56 481 LEU A CA 1
ATOM 3672 C C . LEU A 1 481 ? 6.884 -1.864 28.560 1.00 97.56 481 LEU A C 1
ATOM 3674 O O . LEU A 1 481 ? 6.683 -0.999 27.704 1.00 97.56 481 LEU A O 1
ATOM 3678 N N . GLU A 1 482 ? 7.405 -3.048 28.259 1.00 97.00 482 GLU A N 1
ATOM 3679 C CA . GLU A 1 482 ? 7.704 -3.460 26.891 1.00 97.00 482 GLU A CA 1
ATOM 3680 C C . GLU A 1 482 ? 6.427 -3.699 26.068 1.00 97.00 482 GLU A C 1
ATOM 3682 O O . GLU A 1 482 ? 5.314 -3.839 26.592 1.00 97.00 482 GLU A O 1
ATOM 3687 N N . TRP A 1 483 ? 6.591 -3.759 24.742 1.00 94.62 483 TRP A N 1
ATOM 3688 C CA . TRP A 1 483 ? 5.507 -3.964 23.775 1.00 94.62 483 TRP A CA 1
ATOM 3689 C C . TRP A 1 483 ? 4.573 -5.119 24.139 1.00 94.62 483 TRP A C 1
ATOM 3691 O O . TRP A 1 483 ? 3.351 -5.014 23.999 1.00 94.62 483 TRP A O 1
ATOM 3701 N N . ASP A 1 484 ? 5.133 -6.241 24.585 1.00 96.00 484 ASP A N 1
ATOM 3702 C CA . ASP A 1 484 ? 4.401 -7.474 24.866 1.00 96.00 484 ASP A CA 1
ATOM 3703 C C . ASP A 1 484 ? 3.355 -7.301 25.984 1.00 96.00 484 ASP A C 1
ATOM 3705 O O . ASP A 1 484 ? 2.341 -8.012 25.997 1.00 96.00 484 ASP A O 1
ATOM 3709 N N . LYS A 1 485 ? 3.536 -6.318 26.874 1.00 97.69 485 LYS A N 1
ATOM 3710 C CA . LYS A 1 485 ? 2.595 -5.983 27.951 1.00 97.69 485 LYS A CA 1
ATOM 3711 C C . LYS A 1 485 ? 1.443 -5.095 27.498 1.00 97.69 485 LYS A C 1
ATOM 3713 O O . LYS A 1 485 ? 0.478 -4.940 28.248 1.00 97.69 485 LYS A O 1
ATOM 3718 N N . PHE A 1 486 ? 1.468 -4.569 26.276 1.00 96.62 486 PHE A N 1
ATOM 3719 C CA . PHE A 1 486 ? 0.363 -3.818 25.684 1.00 96.62 486 PHE A CA 1
ATOM 3720 C C . PHE A 1 486 ? -0.354 -4.641 24.615 1.00 96.62 486 PHE A C 1
ATOM 3722 O O . PHE A 1 486 ? 0.205 -5.520 23.959 1.00 96.62 486 PHE A O 1
ATOM 3729 N N . SER A 1 487 ? -1.648 -4.385 24.423 1.00 95.69 487 SER A N 1
ATOM 3730 C CA . SER A 1 487 ? -2.312 -4.874 23.214 1.00 95.69 487 SER A CA 1
ATOM 3731 C C . SER A 1 487 ? -1.874 -4.030 22.017 1.00 95.69 487 SER A C 1
ATOM 3733 O O . SER A 1 487 ? -1.550 -2.852 22.163 1.00 95.69 487 SER A O 1
ATOM 3735 N N . LYS A 1 488 ? -1.940 -4.597 20.809 1.00 92.81 488 LYS A N 1
ATOM 3736 C CA . LYS A 1 488 ? -1.599 -3.885 19.567 1.00 92.81 488 LYS A CA 1
ATOM 3737 C C . LYS A 1 488 ? -2.335 -2.544 19.423 1.00 92.81 488 LYS A C 1
ATOM 3739 O O . LYS A 1 488 ? -1.757 -1.579 18.944 1.00 92.81 488 LYS A O 1
ATOM 3744 N N . ARG A 1 489 ? -3.600 -2.473 19.861 1.00 92.81 489 ARG A N 1
ATOM 3745 C CA . ARG A 1 489 ? -4.387 -1.226 19.857 1.00 92.81 489 ARG A CA 1
ATOM 3746 C C . ARG A 1 489 ? -3.903 -0.232 20.914 1.00 92.81 489 ARG A C 1
ATOM 3748 O O . ARG A 1 489 ? -3.833 0.953 20.626 1.00 92.81 489 ARG A O 1
ATOM 3755 N N . GLN A 1 490 ? -3.563 -0.713 22.110 1.00 95.00 490 GLN A N 1
ATOM 3756 C CA . GLN A 1 490 ? -3.085 0.131 23.209 1.00 95.00 490 GLN A CA 1
ATOM 3757 C C . GLN A 1 490 ? -1.684 0.691 22.940 1.00 95.00 490 GLN A C 1
ATOM 3759 O O . GLN A 1 490 ? -1.413 1.834 23.282 1.00 95.00 490 GLN A O 1
ATOM 3764 N N . TRP A 1 491 ? -0.812 -0.054 22.260 1.00 92.81 491 TRP A N 1
ATOM 3765 C CA . TRP A 1 491 ? 0.526 0.441 21.928 1.00 92.81 491 TRP A CA 1
ATOM 3766 C C . TRP A 1 491 ? 0.501 1.663 20.997 1.00 92.81 491 TRP A C 1
ATOM 3768 O O . TRP A 1 491 ? 1.230 2.631 21.210 1.00 92.81 491 TRP A O 1
ATOM 3778 N N . ILE A 1 492 ? -0.387 1.635 19.998 1.00 89.31 492 ILE A N 1
ATOM 3779 C CA . ILE A 1 492 ? -0.580 2.719 19.020 1.00 89.31 492 ILE A CA 1
ATOM 3780 C C . ILE A 1 492 ? -1.394 3.878 19.621 1.00 89.31 492 ILE A C 1
ATOM 3782 O O . ILE A 1 492 ? -1.402 4.977 19.070 1.00 89.31 492 ILE A O 1
ATOM 3786 N N . ALA A 1 493 ? -2.079 3.660 20.748 1.00 88.69 493 ALA A N 1
ATOM 3787 C CA . ALA A 1 493 ? -2.854 4.705 21.398 1.00 88.69 493 ALA A CA 1
ATOM 3788 C C . ALA A 1 493 ? -1.961 5.886 21.816 1.00 88.69 493 ALA A C 1
ATOM 3790 O O . ALA A 1 493 ? -0.776 5.723 22.143 1.00 88.69 493 ALA A O 1
ATOM 3791 N N . VAL A 1 494 ? -2.567 7.077 21.806 1.00 87.38 494 VAL A N 1
ATOM 3792 C CA . VAL A 1 494 ? -1.965 8.311 22.324 1.00 87.38 494 VAL A CA 1
ATOM 3793 C C . VAL A 1 494 ? -1.567 8.089 23.783 1.00 87.38 494 VAL A C 1
ATOM 3795 O O . VAL A 1 494 ? -2.234 7.347 24.503 1.00 87.38 494 VAL A O 1
ATOM 3798 N N . GLU A 1 495 ? -0.470 8.713 24.197 1.00 84.88 495 GLU A N 1
ATOM 3799 C CA . GLU A 1 495 ? 0.183 8.530 25.498 1.00 84.88 495 GLU A CA 1
ATOM 3800 C C . GLU A 1 495 ? -0.795 8.578 26.683 1.00 84.88 495 GLU A C 1
ATOM 3802 O O . GLU A 1 495 ? -0.797 7.672 27.509 1.00 84.88 495 GLU A O 1
ATOM 3807 N N . CYS A 1 496 ? -1.742 9.521 26.675 1.00 85.62 496 CYS A N 1
ATOM 3808 C CA . CYS A 1 496 ? -2.755 9.679 27.724 1.00 85.62 496 CYS A CA 1
ATOM 3809 C C . CYS A 1 496 ? -3.827 8.572 27.789 1.00 85.62 496 CYS A C 1
ATOM 3811 O O . CYS A 1 496 ? -4.538 8.462 28.784 1.00 85.62 496 CYS A O 1
ATOM 3813 N N . ALA A 1 497 ? -3.982 7.756 26.745 1.00 91.88 497 ALA A N 1
ATOM 3814 C CA . ALA A 1 497 ? -5.009 6.714 26.669 1.00 91.88 497 ALA A CA 1
ATOM 3815 C C . ALA A 1 497 ? -4.437 5.293 26.785 1.00 91.88 497 ALA A C 1
ATOM 3817 O O . ALA A 1 497 ? -5.201 4.323 26.815 1.00 91.88 497 ALA A O 1
ATOM 3818 N N . ARG A 1 498 ? -3.108 5.158 26.820 1.00 95.06 498 ARG A N 1
ATOM 3819 C CA . ARG A 1 498 ? -2.412 3.876 26.746 1.00 95.06 498 ARG A CA 1
ATOM 3820 C C . ARG A 1 498 ? -2.507 3.123 28.069 1.00 95.06 498 ARG A C 1
ATOM 3822 O O . ARG A 1 498 ? -2.006 3.579 29.085 1.00 95.06 498 ARG A O 1
ATOM 3829 N N . ARG A 1 499 ? -3.079 1.921 28.054 1.00 97.62 499 ARG A N 1
ATOM 3830 C CA . ARG A 1 499 ? -3.176 1.041 29.230 1.00 97.62 499 ARG A CA 1
ATOM 3831 C C . ARG A 1 499 ? -2.542 -0.315 28.950 1.00 97.62 499 ARG A C 1
ATOM 3833 O O . ARG A 1 499 ? -2.787 -0.917 27.900 1.00 97.62 499 ARG A O 1
ATOM 3840 N N . CYS A 1 500 ? -1.751 -0.819 29.891 1.00 98.06 500 CYS A N 1
ATOM 3841 C CA . CYS A 1 500 ? -1.183 -2.160 29.806 1.00 98.06 500 CYS A CA 1
ATOM 3842 C C . CYS A 1 500 ? -2.285 -3.225 29.927 1.00 98.06 500 CYS A C 1
ATOM 3844 O O . CYS A 1 500 ? -3.375 -2.966 30.444 1.00 98.06 500 CYS A O 1
ATOM 3846 N N . LYS A 1 501 ? -2.006 -4.445 29.455 1.00 98.25 501 LYS A N 1
ATOM 3847 C CA . LYS A 1 501 ? -2.956 -5.571 29.479 1.00 98.25 501 LYS A CA 1
ATOM 3848 C C . LYS A 1 501 ? -3.485 -5.843 30.888 1.00 98.25 501 LYS A C 1
ATOM 3850 O O . LYS A 1 501 ? -4.675 -6.095 31.039 1.00 98.25 501 LYS A O 1
ATOM 3855 N N . ALA A 1 502 ? -2.631 -5.736 31.907 1.00 98.19 502 ALA A N 1
ATOM 3856 C CA . ALA A 1 502 ? -3.028 -5.931 33.299 1.00 98.19 502 ALA A CA 1
ATOM 3857 C C . ALA A 1 502 ? -4.051 -4.876 33.758 1.00 98.19 502 ALA A C 1
ATOM 3859 O O . ALA A 1 502 ? -5.104 -5.241 34.273 1.00 98.19 502 ALA A O 1
ATOM 3860 N N . CYS A 1 503 ? -3.800 -3.587 33.501 1.00 98.00 503 CYS A N 1
ATOM 3861 C CA . CYS A 1 503 ? -4.735 -2.510 33.844 1.00 98.00 503 CYS A CA 1
ATOM 3862 C C . CYS A 1 503 ? -6.057 -2.610 33.074 1.00 98.00 503 CYS A C 1
ATOM 3864 O O . CYS A 1 503 ? -7.116 -2.390 33.656 1.00 98.00 503 CYS A O 1
ATOM 3866 N N . VAL A 1 504 ? -6.017 -2.979 31.788 1.00 97.69 504 VAL A N 1
ATOM 3867 C CA . VAL A 1 504 ? -7.239 -3.220 31.004 1.00 97.69 504 VAL A CA 1
ATOM 3868 C C . VAL A 1 504 ? -8.042 -4.373 31.609 1.00 97.69 504 VAL A C 1
ATOM 3870 O O . VAL A 1 504 ? -9.228 -4.201 31.879 1.00 97.69 504 VAL A O 1
ATOM 3873 N N . ASN A 1 505 ? -7.407 -5.511 31.895 1.00 97.19 505 ASN A N 1
ATOM 3874 C CA . ASN A 1 505 ? -8.086 -6.667 32.485 1.00 97.19 505 ASN A CA 1
ATOM 3875 C C . ASN A 1 505 ? -8.644 -6.363 33.880 1.00 97.19 505 ASN A C 1
ATOM 3877 O O . ASN A 1 505 ? -9.758 -6.778 34.184 1.00 97.19 505 ASN A O 1
ATOM 3881 N N . LYS A 1 506 ? -7.917 -5.591 34.699 1.00 97.81 506 LYS A N 1
ATOM 3882 C CA . LYS A 1 506 ? -8.404 -5.126 36.003 1.00 97.81 506 LYS A CA 1
ATOM 3883 C C . LYS A 1 506 ? -9.669 -4.277 35.850 1.00 97.81 506 LYS A C 1
ATOM 3885 O O . LYS A 1 506 ? -10.666 -4.577 36.492 1.00 97.81 506 LYS A O 1
ATOM 3890 N N . SER A 1 507 ? 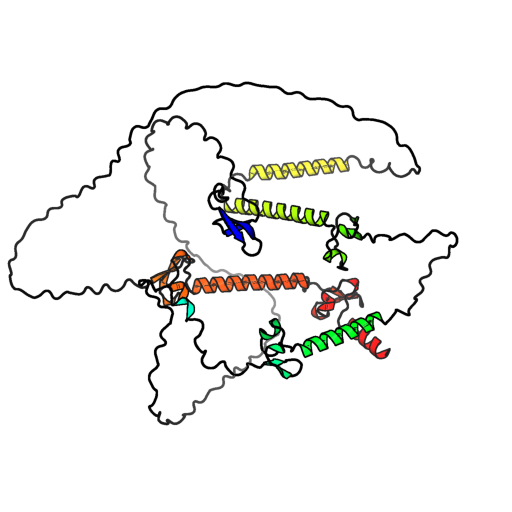-9.663 -3.304 34.934 1.00 95.62 507 SER A N 1
ATOM 3891 C CA . SER A 1 507 ? -10.843 -2.462 34.680 1.00 95.62 507 SER A CA 1
ATOM 3892 C C . SER A 1 507 ? -12.043 -3.248 34.137 1.00 95.62 507 SER A C 1
ATOM 3894 O O . SER A 1 507 ? -13.180 -2.952 34.486 1.00 95.62 507 SER A O 1
ATOM 3896 N N . LEU A 1 508 ? -11.808 -4.285 33.322 1.00 95.81 508 LEU A N 1
ATOM 3897 C CA . LEU A 1 508 ? -12.870 -5.175 32.842 1.00 95.81 508 LEU A CA 1
ATOM 3898 C C . LEU A 1 508 ? -13.439 -6.045 33.969 1.00 95.81 508 LEU A C 1
ATOM 3900 O O . LEU A 1 508 ? -14.647 -6.245 34.020 1.00 95.81 508 LEU A O 1
ATOM 3904 N N . ALA A 1 509 ? -12.592 -6.537 34.875 1.00 96.69 509 ALA A N 1
ATOM 3905 C CA . ALA A 1 509 ? -13.030 -7.306 36.036 1.00 96.69 509 ALA A CA 1
ATOM 3906 C C . ALA A 1 509 ? -13.821 -6.448 37.036 1.00 96.69 509 ALA A C 1
ATOM 3908 O O . ALA A 1 509 ? -14.786 -6.929 37.618 1.00 96.69 509 ALA A O 1
ATOM 3909 N N . GLU A 1 510 ? -13.440 -5.183 37.229 1.00 96.75 510 GLU A N 1
ATOM 3910 C CA . GLU A 1 510 ? -14.194 -4.225 38.050 1.00 96.75 510 GLU A CA 1
ATOM 3911 C C . GLU A 1 510 ? -15.553 -3.895 37.422 1.00 96.75 510 GLU A C 1
ATOM 3913 O O . GLU A 1 510 ? -16.565 -3.935 38.115 1.00 96.75 510 GLU A O 1
ATOM 3918 N N . LEU A 1 511 ? -15.602 -3.667 36.103 1.00 95.50 511 LEU A N 1
ATOM 3919 C CA . LEU A 1 511 ? -16.858 -3.454 35.381 1.00 95.50 511 LEU A CA 1
ATOM 3920 C C . LEU A 1 511 ? -17.782 -4.678 35.475 1.00 95.50 511 LEU A C 1
ATOM 3922 O O . LEU A 1 511 ? -18.974 -4.525 35.703 1.00 95.50 511 LEU A O 1
ATOM 3926 N N . ALA A 1 512 ? -17.232 -5.887 35.346 1.00 95.38 512 ALA A N 1
ATOM 3927 C CA . ALA A 1 512 ? -17.993 -7.130 35.451 1.00 95.38 512 ALA A CA 1
ATOM 3928 C C . ALA A 1 512 ? -18.532 -7.411 36.864 1.00 95.38 512 ALA A C 1
ATOM 3930 O O . ALA A 1 512 ? -19.460 -8.194 36.993 1.00 95.38 512 ALA A O 1
ATOM 3931 N N . LYS A 1 513 ? -17.947 -6.813 37.910 1.00 96.25 513 LYS A N 1
ATOM 3932 C CA . LYS A 1 513 ? -18.481 -6.872 39.282 1.00 96.25 513 LYS A CA 1
ATOM 3933 C C . LYS A 1 513 ? -19.563 -5.823 39.547 1.00 96.25 513 LYS A C 1
ATOM 3935 O O . LYS A 1 513 ? -20.297 -5.962 40.518 1.00 96.25 513 LYS A O 1
ATOM 3940 N N . ALA A 1 514 ? -19.577 -4.741 38.770 1.00 93.75 514 ALA A N 1
ATOM 3941 C CA . ALA A 1 514 ? -20.527 -3.642 38.921 1.00 93.75 514 ALA A CA 1
ATOM 3942 C C . ALA A 1 514 ? -21.848 -3.885 38.170 1.00 93.75 514 ALA A C 1
ATOM 3944 O O . ALA A 1 514 ? -22.858 -3.278 38.516 1.00 93.75 514 ALA A O 1
ATOM 3945 N N . ILE A 1 515 ? -21.808 -4.732 37.138 1.00 91.62 515 ILE A N 1
ATOM 3946 C CA . ILE A 1 515 ? -22.975 -5.301 36.449 1.00 91.62 515 ILE A CA 1
ATOM 3947 C C . ILE A 1 515 ? -23.475 -6.485 37.269 1.00 91.62 515 ILE A C 1
ATOM 3949 O O . ILE A 1 515 ? -24.711 -6.589 37.430 1.00 91.62 515 ILE A O 1
#

Radius of gyration: 44.33 Å; chains: 1; bounding box: 91×121×104 Å

Sequence (515 aa):
MDPSADLPTGWCAFTDEKTQRTYYAHTSGLVRWDRPPNPPPPPPMPPVAPAVPNFPPPPMHPSAAPPMAEPPSNPNPFLTPTGNRPQDPRFSLPPQPVTHPMYQANPVAMMPIPVNVPPPMLRMNSNYQPHGLKRPADWAYQANKRPFYGVPEELSKTCSRCNKECKKDDYAKRQWLKKDGERKCTECVKAVLAANKAIVENIHGIAPASGILCAAEKVSPSSSVTNDQSSEAKRICSRCKLPHDWTKFTKTQWVAAALVRKCKECLEEEKQIKKRVDQEQGIQALLMMSGQVSESTEDPMKAALKAAADLKAAQAAKFLANPDAVSSMSNTTNVTDLKGILKPASHDSTSPDLIRSDVVVKEEAPSGLVLGGPTVTNEEGSYTDSTGAGSAGAGLNSVGIKVLGTPNMRQCSKCHRVCDHTQYSKTQWLMSSIFRRCKRCMDDDAEAVKAVQRTQDINDRRFMYGDTSKPRECASCGLELEWDKFSKRQWIAVECARRCKACVNKSLAELAKAI

Foldseek 3Di:
DPPQPDAEPQKDWDQDPVVRAIWIAGVVGDIGSDGDDHDPDPPDPPPDDPDDPDDDDDDDDDDDDDDDDDDDDDDDDDDDDDDDDDDDDDDDDDDDDDDDDDDDDDDDDDDDDDDDDDDDDDPDDPPDDDPDDDDDPPPPPPPPDDPDPDPDDFDWAAALPPRDTHGPVQFDVVLSPDDHNRHHGPVRVVVVVVVVVVVVVVVVPPDPPDPDDDDDDDDDDDDDDDDDDPPQDWDAAPPPRDTDGPVQFDPCLVPDPDPHTHGPVRVVVVVVVVVVVVVVVVVVVVVVVVPPPDPPPPPPVVVVVVVVVVVVVVVVVVVVVDPPPPDPDDDDDDDDDDDDDDDDDDDDDDDDDDDDDDDDDDDDDDDDDDDDDDDDDDDDDDDDDDDDDDDDDDDPPPPPPPPVPDQQWAAAQPPRDIGHPVQFDPVLSPDDNNHRHGPVRVVVVVVVVVVVVVVVVVVVCCVQQPPQPFFAAALQPRDGHGPVQFDSVLSSDDNNRRHGPVRVVVVVVVVVVVD

Secondary structure (DSSP, 8-state):
--TTTTPPTTEEEEEETTTTEEEEEETTS-EESSPPPPPPPPPPPPP-------PPPPPPPP-PPPPPPPPPPP-----------PPP----PPPPP--PPP-PPP-PPP-PPP---PPPP----S--PPS--PPPGGGGGTTT----S---S---EE-TTT--EE-GGGS-HHHHTSPTTS---HHHHHHHHHHHHHHHHHHHH---------------------S-------EE-TTT--EE-GGGS-HHHHH--SS----HHHHHHHHHHHHHHHHHHHHHHHHHHS----S---HHHHHHHHHHHHHHHHHHHHHHT-TTTTSS--------------PPPP------------------PPPP---PPPPPPPPP----------------------------EEE-TTT--EEEGGGS-HHHHHS-TTT---HHHHHHHHHHHHHHHHHHHHHHHHHHH--SSS-EE-TTT--EE-GGGS-HHHHHS-GGG---HHHHHHHHHHHHHH-

Organism: NCBI:txid382360

pLDDT: mean 70.85, std 25.08, range [28.34, 98.31]

=== Feature glossary ===
Feature key, reading from the visual/contextual features back to the raw sequence:

Rendered structure images. Structure images are PyMOL renders from six orthogonal camera directions. Cartoon representation draws helices as coils and strands as arrows; sticks shows the backbone as bonds; surface shows the solvent-excluded envelope. Rainbow coloring maps sequence position to hue (blue→red, N→C); chain coloring assigns a distinct color per polypeptide.

Contact-map, Ramachandran, and PAE plots. Three diagnostic plots accompany the record. The Cα contact map visualizes the tertiary structure as a 2D adjacency matrix (8 Å cutoff, sequence-local contacts suppressed). The Ramachandran plot shows the distribution of backbone (φ, ψ) torsions, with points in the α and β basins reflecting secondary structure content. The PAE plot shows AlphaFold's inter-residue confidence as a color matrix.

InterPro / GO / CATH / organism. The annotation block draws on four external resources. InterPro: which protein families and domains the sequence belongs to. GO: standardized terms for what the protein does, what process it participates in, and where in the cell it acts. CATH: which structural fold it has in the CATH hierarchy. Organism: the species of origin.

Nearest PDB structures. Structural nearest neighbors (via Foldseek easy-search vs the PDB). Reported per hit: target PDB id, E-value, and alignment TM-score. A TM-score above ~0.5 is the conventional threshold for 'same fold'.

Predicted aligned error. Predicted aligned error is AlphaFold's pairwise confidence. Unlike pLDDT (per-residue), PAE is per-residue-pair and captures whether two parts of the structure are correctly placed relative to each other. Units are ångströms of expected positional error.

Solvent-accessible surface area. SASA measures how much of the protein is reachable by solvent. It is computed by rolling a water-sized probe over the atomic surface and summing the exposed area (Å²). Per-residue SASA distinguishes core (buried, low SASA) from surface (exposed, high SASA) residues; total SASA is a whole-molecule size measure.

B-factor. Crystallographic B-factors measure how much each atom's electron density is smeared out, in Å². They rise in mobile loops and surface residues and fall in the buried interior. In AlphaFold models this column is repurposed to hold pLDDT instead.

pLDDT. For AlphaFold models, the B-factor field carries pLDDT — the model's own estimate of local accuracy on a 0–100 scale. Regions with pLDDT<50 should be treated as essentially unmodeled; they often correspond to intrinsically disordered segments.

Backbone torsions (φ/ψ). φ (phi) and ψ (psi) are the two rotatable backbone dihedrals per residue: φ is the C(i-1)–N–Cα–C torsion, ψ is the N–Cα–C–N(i+1) torsion, both in degrees on (−180°, 180°]. α-helical residues cluster near (−60°, −45°); β-strand residues near (−120°, +130°). A Ramachandran plot is simply a scatter of (φ, ψ) for every residue.

Radius of gyration, Cα contacts, bounding box. Radius of gyration (Rg) is the root-mean-square distance of Cα atoms from their centroid — a single number for overall size and compactness. A globular domain of N residues has Rg ≈ 2.2·N^0.38 Å; an extended or disordered chain has a much larger Rg. The Cα contact count is the number of residue pairs whose Cα atoms are within 8 Å and are more than four positions apart in sequence — a standard proxy for tertiary packing density. The bounding box is the smallest axis-aligned box enclosing all Cα atoms.

Secondary structure (3-state, P-SEA). Three-state secondary structure (P-SEA) collapses the eight DSSP classes into helix (a), strand (b), and coil (c). P-SEA assigns these from Cα geometry alone — distances and angles — without requiring backbone oxygens, so it works on any Cα trace.

Secondary structure (8-state, DSSP). Secondary structure is the local, repeating backbone conformation. DSSP classifies it into eight states by reading the hydrogen-bond network: three helix types (H, G, I), two β types (E, B), two non-regular types (T, S), and unstructured coil (-).

Foldseek 3Di. The Foldseek 3Di string encodes local tertiary geometry as a 20-letter alphabet — one character per residue — derived from the relative positions of nearby Cα atoms. Unlike the amino-acid sequence, 3Di is a direct function of the 3D structure, so two proteins with the same fold have similar 3Di strings even at low sequence identity.

mmCIF coordinates. Structure coordinates are given as an mmCIF _atom_site loop: one row per atom with element, residue name, chain id, sequence number, and x/y/z position in Å. Only the four main-chain atoms per residue are included here; side chains are omitted to keep the record compact.

Sequence. This is the polypeptide sequence — one letter per residue, N-terminus first. Length ranges from a few dozen residues for small domains to over a thousand for large multi-domain proteins.